Protein AF-A0A2V0NWP9-F1 (afdb_monomer)

Organism: NCBI:txid307507

Secondary structure (DSSP, 8-state):
----------------------------TTHHHHHHHHHHHHHHHHHHHHHHHHHHHHHHHHHHHHHHHHHHHHHHHHHHHHHHHHHHHHHHHHHHHHHHHHHHHHHHHHHHHHHHHHHHHHHHHHHHHHHHHHHHHHHHHHHHHHHHHHHHHHHHHHHHHHHHHHHHHHHHHHHHHHHHHHHHHHHHHHHHHHHHHHHHHHHHHHHHHHHHHHHHHHHHHHHHHHHHHHHHHHHHHHHHHHHHHHHHHHHHHHHHHHHHHHHHHHHHHHHHHHHHHHHHHHHHHHHHHHHHHHHHHHHHHHHHHHHHHHHHHHHHHHHHHHHHHHHHHHHH------GGGG--GGGSGGGS-----------------------------------------------PPPPPPPHHHHHHHHHHHHHHHHHHHHHHHHHHHHHHH---HHHHHHHHHHHHHHHHHHHHHHHHHHHHHHHHHHTTT-

Radius of gyration: 124.01 Å; Cα contacts (8 Å, |Δi|>4): 19; chains: 1; bounding box: 262×63×356 Å

Foldseek 3Di:
DDDDDDDDDDDDDDDDDDDDDDDDDDDDPPCPVVVVVVVVVVVVVVVVVVVVVVVVVVVVVVVVVVVVVVVVVVVVVVVVVVVVVVVVVVVVVVVVVVVVVVVVVVVVVVVVVVVVVVVVVVVVVVVVVVVVVVVVVVVVVVVVVVVVVVVVVVVVVVVVVVVVVVVVVVVVVVVVVVVVVVVVVVVVVVVVVVVVVVVVVVVVVVVVVVVVVVVVVVVVVVVVVVVVVVVVVVVVVVVVVVVVVVVVVVVVVVVVVVVVVVVVVVVVVVVVVVVVVVVVVVVVVVVVVVVVVVVVVVVVVVVVVVVVVVVVVVVVVVVVVVVVQVVVCVVPVDDDDDPPPPPCPVVPVVPPDDDDDDYDDYDDDDDDYDDDYDYDDDYDDDDDDYDDDDDDDDDDDDDDDDDDDDPPVVVVLVVVLVVLVVVVVVVVVVLVVVLVPDPDPVVNVVSVVVVVVVVVVSVVVSVVSVVVVVVVVVVVVD

Structure (mmCIF, N/CA/C/O backbone):
data_AF-A0A2V0NWP9-F1
#
_entry.id   AF-A0A2V0NWP9-F1
#
loop_
_atom_site.group_PDB
_atom_site.id
_atom_site.type_symbol
_atom_site.label_atom_id
_atom_site.label_alt_id
_atom_site.label_comp_id
_atom_site.label_asym_id
_atom_site.label_entity_id
_atom_site.label_seq_id
_atom_site.pdbx_PDB_ins_code
_atom_site.Cartn_x
_atom_site.Cartn_y
_atom_site.Cartn_z
_atom_site.occupancy
_atom_site.B_iso_or_equiv
_atom_site.auth_seq_id
_atom_site.auth_comp_id
_atom_site.auth_asym_id
_atom_site.auth_atom_id
_atom_site.pdbx_PDB_model_num
ATOM 1 N N . MET A 1 1 ? 51.311 -11.840 -114.909 1.00 38.97 1 MET A N 1
ATOM 2 C CA . MET A 1 1 ? 50.008 -11.245 -115.254 1.00 38.97 1 MET A CA 1
ATOM 3 C C . MET A 1 1 ? 50.274 -9.748 -115.306 1.00 38.97 1 MET A C 1
ATOM 5 O O . MET A 1 1 ? 50.625 -9.208 -114.270 1.00 38.97 1 MET A O 1
ATOM 9 N N . GLU A 1 2 ? 50.328 -9.093 -116.462 1.00 38.34 2 GLU A N 1
ATOM 10 C CA . GLU A 1 2 ? 49.953 -9.522 -117.825 1.00 38.34 2 GLU A CA 1
ATOM 11 C C . GLU A 1 2 ? 51.017 -9.116 -118.873 1.00 38.34 2 GLU A C 1
ATOM 13 O O . GLU A 1 2 ? 52.010 -8.467 -118.556 1.00 38.34 2 GLU A O 1
ATOM 18 N N . ALA A 1 3 ? 50.805 -9.574 -120.104 1.00 40.69 3 ALA A N 1
ATOM 19 C CA . ALA A 1 3 ? 51.446 -9.229 -121.383 1.00 40.69 3 ALA A CA 1
ATOM 20 C C . ALA A 1 3 ? 50.303 -9.308 -122.449 1.00 40.69 3 ALA A C 1
ATOM 22 O O . ALA A 1 3 ? 49.238 -9.798 -122.051 1.00 40.69 3 ALA A O 1
ATOM 23 N N . PRO A 1 4 ? 50.434 -8.942 -123.752 1.00 60.94 4 PRO A N 1
ATOM 24 C CA . PRO A 1 4 ? 51.653 -8.874 -124.575 1.00 60.94 4 PRO A CA 1
ATOM 25 C C . PRO A 1 4 ? 51.641 -7.707 -125.619 1.00 60.94 4 PRO A C 1
ATOM 27 O O . PRO A 1 4 ? 51.336 -6.583 -125.242 1.00 60.94 4 PRO A O 1
ATOM 30 N N . GLU A 1 5 ? 51.963 -8.002 -126.896 1.00 43.03 5 GLU A N 1
ATOM 31 C CA . GLU A 1 5 ? 51.879 -7.178 -128.135 1.00 43.03 5 GLU A CA 1
ATOM 32 C C . GLU A 1 5 ? 52.950 -6.066 -128.307 1.00 43.03 5 GLU A C 1
ATOM 34 O O . GLU A 1 5 ? 53.107 -5.217 -127.439 1.00 43.03 5 GLU A O 1
ATOM 39 N N . SER A 1 6 ? 53.832 -5.982 -129.327 1.00 48.53 6 SER A N 1
ATOM 40 C CA . SER A 1 6 ? 54.052 -6.575 -130.680 1.00 48.53 6 SER A CA 1
ATOM 41 C C . SER A 1 6 ? 53.331 -5.925 -131.877 1.00 48.53 6 SER A C 1
ATOM 43 O O . SER A 1 6 ? 52.120 -6.066 -131.955 1.00 48.53 6 SER A O 1
ATOM 45 N N . PHE A 1 7 ? 54.061 -5.351 -132.858 1.00 45.75 7 PHE A N 1
ATOM 46 C CA . PHE A 1 7 ? 53.623 -5.152 -134.266 1.00 45.75 7 PHE A CA 1
ATOM 47 C C . PHE A 1 7 ? 54.818 -4.799 -135.216 1.00 45.75 7 PHE A C 1
ATOM 49 O O . PHE A 1 7 ? 55.667 -4.006 -134.823 1.00 45.75 7 PHE A O 1
ATOM 56 N N . TYR A 1 8 ? 54.854 -5.425 -136.411 1.00 41.94 8 TYR A N 1
ATOM 57 C CA . TYR A 1 8 ? 55.574 -5.227 -137.713 1.00 41.94 8 TYR A CA 1
ATOM 58 C C . TYR A 1 8 ? 56.629 -4.092 -137.903 1.00 41.94 8 TYR A C 1
ATOM 60 O O . TYR A 1 8 ? 56.491 -3.015 -137.340 1.00 41.94 8 TYR A O 1
ATOM 68 N N . GLU A 1 9 ? 57.728 -4.194 -138.680 1.00 44.12 9 GLU A N 1
ATOM 69 C CA . GLU A 1 9 ? 58.120 -4.940 -139.917 1.00 44.12 9 GLU A CA 1
ATOM 70 C C . GLU A 1 9 ? 57.771 -4.248 -141.271 1.00 44.12 9 GLU A C 1
ATOM 72 O O . GLU A 1 9 ? 56.613 -3.922 -141.510 1.00 44.12 9 GLU A O 1
ATOM 77 N N . ASN A 1 10 ? 58.804 -3.987 -142.109 1.00 41.75 10 ASN A N 1
ATOM 78 C CA . ASN A 1 10 ? 58.867 -3.547 -143.538 1.00 41.75 10 ASN A CA 1
ATOM 79 C C . ASN A 1 10 ? 60.279 -2.932 -143.809 1.00 41.75 10 ASN A C 1
ATOM 81 O O . ASN A 1 10 ? 60.841 -2.341 -142.890 1.00 41.75 10 ASN A O 1
ATOM 85 N N . GLY A 1 11 ? 60.927 -2.947 -144.989 1.00 38.62 11 GLY A N 1
ATOM 86 C CA . GLY A 1 11 ? 60.672 -3.635 -146.269 1.00 38.62 11 GLY A CA 1
ATOM 87 C C . GLY A 1 11 ? 61.358 -2.946 -147.485 1.00 38.62 11 GLY A C 1
ATOM 88 O O . GLY A 1 11 ? 61.015 -1.808 -147.776 1.00 38.62 11 GLY A O 1
ATOM 89 N N . GLU A 1 12 ? 62.252 -3.657 -148.206 1.00 38.31 12 GLU A N 1
ATOM 90 C CA . GLU A 1 12 ? 62.641 -3.461 -149.643 1.00 38.31 12 GLU A CA 1
ATOM 91 C C . GLU A 1 12 ? 63.338 -2.124 -150.092 1.00 38.31 12 GLU A C 1
ATOM 93 O O . GLU A 1 12 ? 63.423 -1.181 -149.315 1.00 38.31 12 GLU A O 1
ATOM 98 N N . VAL A 1 13 ? 63.962 -1.931 -151.284 1.00 40.47 13 VAL A N 1
ATOM 99 C CA . VAL A 1 13 ? 64.312 -2.784 -152.463 1.00 40.47 13 VAL A CA 1
ATOM 100 C C . VAL A 1 13 ? 65.631 -2.307 -153.154 1.00 40.47 13 VAL A C 1
ATOM 102 O O . VAL A 1 13 ? 66.172 -1.258 -152.805 1.00 40.47 13 VAL A O 1
ATOM 105 N N . CYS A 1 14 ? 66.172 -3.050 -154.137 1.00 40.34 14 CYS A N 1
ATOM 106 C CA . CYS A 1 14 ? 67.437 -2.762 -154.861 1.00 40.34 14 CYS A CA 1
ATOM 107 C C . CYS A 1 14 ? 67.266 -2.128 -156.266 1.00 40.34 14 CYS A C 1
ATOM 109 O O . CYS A 1 14 ? 66.268 -2.408 -156.912 1.00 40.34 14 CYS A O 1
ATOM 111 N N . HIS A 1 15 ? 68.285 -1.411 -156.792 1.00 37.97 15 HIS A N 1
ATOM 112 C CA . HIS A 1 15 ? 68.534 -1.143 -158.239 1.00 37.97 15 HIS A CA 1
ATOM 113 C C . HIS A 1 15 ? 69.936 -0.507 -158.491 1.00 37.97 15 HIS A C 1
ATOM 115 O O . HIS A 1 15 ? 70.592 -0.070 -157.550 1.00 37.97 15 HIS A O 1
ATOM 121 N N . SER A 1 16 ? 70.386 -0.321 -159.746 1.00 37.34 16 SER A N 1
ATOM 122 C CA . SER A 1 16 ? 71.161 -1.301 -160.544 1.00 37.34 16 SER A CA 1
ATOM 123 C C . SER A 1 16 ? 71.645 -0.733 -161.909 1.00 37.34 16 SER A C 1
ATOM 125 O O . SER A 1 16 ? 70.806 -0.288 -162.684 1.00 37.34 16 SER A O 1
ATOM 127 N N . LEU A 1 17 ? 72.937 -0.917 -162.247 1.00 37.69 17 LEU A N 1
ATOM 128 C CA . LEU A 1 17 ? 73.550 -0.949 -163.608 1.00 37.69 17 LEU A CA 1
ATOM 129 C C . LEU A 1 17 ? 73.686 0.337 -164.481 1.00 37.69 17 LEU A C 1
ATOM 131 O O . LEU A 1 17 ? 72.941 1.299 -164.350 1.00 37.69 17 LEU A O 1
ATOM 135 N N . GLY A 1 18 ? 74.647 0.271 -165.428 1.00 36.72 18 GLY A N 1
ATOM 136 C CA . GLY A 1 18 ? 74.889 1.198 -166.560 1.00 36.72 18 GLY A CA 1
ATOM 137 C C . GLY A 1 18 ? 76.020 2.231 -166.348 1.00 36.72 18 GLY A C 1
ATOM 138 O O . GLY A 1 18 ? 76.067 2.862 -165.299 1.00 36.72 18 GLY A O 1
ATOM 139 N N . GLY A 1 19 ? 76.964 2.485 -167.272 1.00 36.41 19 GLY A N 1
ATOM 140 C CA . GLY A 1 19 ? 77.281 1.877 -168.585 1.00 36.41 19 GLY A CA 1
ATOM 141 C C . GLY A 1 19 ? 77.786 2.923 -169.611 1.00 36.41 19 GLY A C 1
ATOM 142 O O . GLY A 1 19 ? 77.447 4.087 -169.442 1.00 36.41 19 GLY A O 1
ATOM 143 N N . ILE A 1 20 ? 78.497 2.492 -170.679 1.00 38.53 20 ILE A N 1
ATOM 144 C CA . ILE A 1 20 ? 78.746 3.235 -171.959 1.00 38.53 20 ILE A CA 1
ATOM 145 C C . ILE A 1 20 ? 79.726 4.447 -171.856 1.00 38.53 20 ILE A C 1
ATOM 147 O O . ILE A 1 20 ? 79.628 5.240 -170.929 1.00 38.53 20 ILE A O 1
ATOM 151 N N . GLU A 1 21 ? 80.703 4.717 -172.745 1.00 37.88 21 GLU A N 1
ATOM 152 C CA . GLU A 1 21 ? 81.416 3.946 -173.797 1.00 37.88 21 GLU A CA 1
ATOM 153 C C . GLU A 1 21 ? 82.776 4.622 -174.135 1.00 37.88 21 GLU A C 1
ATOM 155 O O . GLU A 1 21 ? 83.111 5.668 -173.575 1.00 37.88 21 GLU A O 1
ATOM 160 N N . LEU A 1 22 ? 83.564 4.036 -175.050 1.00 38.47 22 LEU A N 1
ATOM 161 C CA . LEU A 1 22 ? 84.812 4.599 -175.601 1.00 38.47 22 LEU A CA 1
ATOM 162 C C . LEU A 1 22 ? 84.640 4.986 -177.081 1.00 38.47 22 LEU A C 1
ATOM 164 O O . LEU A 1 22 ? 83.923 4.310 -177.812 1.00 38.47 22 LEU A O 1
ATOM 168 N N . SER A 1 23 ? 85.374 6.001 -177.550 1.00 39.75 23 SER A N 1
ATOM 169 C CA . SER A 1 23 ? 85.497 6.319 -178.982 1.00 39.75 23 SER A CA 1
ATOM 170 C C . SER A 1 23 ? 86.913 6.784 -179.334 1.00 39.75 23 SER A C 1
ATOM 172 O O . SER A 1 23 ? 87.434 7.706 -178.703 1.00 39.75 23 SER A O 1
ATOM 174 N N . GLU A 1 24 ? 87.522 6.180 -180.353 1.00 42.34 24 GLU A N 1
ATOM 175 C CA . GLU A 1 24 ? 88.852 6.543 -180.858 1.00 42.34 24 GLU A CA 1
ATOM 176 C C . GLU A 1 24 ? 88.767 7.633 -181.939 1.00 42.34 24 GLU A C 1
ATOM 178 O O . GLU A 1 24 ? 87.892 7.592 -182.804 1.00 42.34 24 GLU A O 1
ATOM 183 N N . GLY A 1 25 ? 89.694 8.599 -181.940 1.00 41.03 25 GLY A N 1
ATOM 184 C CA . GLY A 1 25 ? 89.753 9.607 -183.003 1.00 41.03 25 GLY A CA 1
ATOM 185 C C . GLY A 1 25 ? 90.860 10.657 -182.858 1.00 41.03 25 GLY A C 1
ATOM 186 O O . GLY A 1 25 ? 90.996 11.285 -181.816 1.00 41.03 25 GLY A O 1
ATOM 187 N N . ALA A 1 26 ? 91.597 10.875 -183.953 1.00 38.66 26 ALA A N 1
ATOM 188 C CA . ALA A 1 26 ? 92.504 12.002 -184.220 1.00 38.66 26 ALA A CA 1
ATOM 189 C C . ALA A 1 26 ? 93.624 12.299 -183.188 1.00 38.66 26 ALA A C 1
ATOM 191 O O . ALA A 1 26 ? 93.482 13.099 -182.260 1.00 38.66 26 ALA A O 1
ATOM 192 N N . LEU A 1 27 ? 94.819 11.761 -183.458 1.00 46.12 27 LEU A N 1
ATOM 193 C CA . LEU A 1 27 ? 96.073 12.205 -182.839 1.00 46.12 27 LEU A CA 1
ATOM 194 C C . LEU A 1 27 ? 96.349 13.689 -183.147 1.00 46.12 27 LEU A C 1
ATOM 196 O O . LEU A 1 27 ? 96.455 14.084 -184.306 1.00 46.12 27 LEU A O 1
ATOM 200 N N . SER A 1 28 ? 96.532 14.497 -182.100 1.00 41.75 28 SER A N 1
ATOM 201 C CA . SER A 1 28 ? 96.916 15.911 -182.187 1.00 41.75 28 SER A CA 1
ATOM 202 C C . SER A 1 28 ? 97.970 16.235 -181.129 1.00 41.75 28 SER A C 1
ATOM 204 O O . SER A 1 28 ? 97.752 16.034 -179.931 1.00 41.75 28 SER A O 1
ATOM 206 N N . LEU A 1 29 ? 99.113 16.784 -181.554 1.00 51.12 29 LEU A N 1
ATOM 207 C CA . LEU A 1 29 ? 100.261 17.122 -180.695 1.00 51.12 29 LEU A CA 1
ATOM 208 C C . LEU A 1 29 ? 100.054 18.398 -179.844 1.00 51.12 29 LEU A C 1
ATOM 210 O O . LEU A 1 29 ? 101.000 19.109 -179.524 1.00 51.12 29 LEU A O 1
ATOM 214 N N . ARG A 1 30 ? 98.806 18.673 -179.441 1.00 50.19 30 ARG A N 1
ATOM 215 C CA . ARG A 1 30 ? 98.432 19.656 -178.405 1.00 50.19 30 ARG A CA 1
ATOM 216 C C . ARG A 1 30 ? 97.808 19.022 -177.151 1.00 50.19 30 ARG A C 1
ATOM 218 O O . ARG A 1 30 ? 97.561 19.721 -176.176 1.00 50.19 30 ARG A O 1
ATOM 225 N N . ASN A 1 31 ? 97.567 17.708 -177.138 1.00 52.22 31 ASN A N 1
ATOM 226 C CA . ASN A 1 31 ? 96.728 17.080 -176.105 1.00 52.22 31 ASN A CA 1
ATOM 227 C C . ASN A 1 31 ? 97.444 16.763 -174.771 1.00 52.22 31 ASN A C 1
ATOM 229 O O . ASN A 1 31 ? 96.771 16.464 -173.786 1.00 52.22 31 ASN A O 1
ATOM 233 N N . VAL A 1 32 ? 98.780 16.836 -174.697 1.00 58.28 32 VAL A N 1
ATOM 234 C CA . VAL A 1 32 ? 99.547 16.428 -173.495 1.00 58.28 32 VAL A CA 1
ATOM 235 C C . VAL A 1 32 ? 99.263 17.330 -172.286 1.00 58.28 32 VAL A C 1
ATOM 237 O O . VAL A 1 32 ? 99.046 16.832 -171.181 1.00 58.28 32 VAL A O 1
ATOM 240 N N . GLU A 1 33 ? 99.189 18.648 -172.489 1.00 57.62 33 GLU A N 1
ATOM 241 C CA . GLU A 1 33 ? 98.890 19.605 -171.414 1.00 57.62 33 GLU A CA 1
ATOM 242 C C . GLU A 1 33 ? 97.478 19.391 -170.846 1.00 57.62 33 GLU A C 1
ATOM 244 O O . GLU A 1 33 ? 97.288 19.404 -169.630 1.00 57.62 33 GLU A O 1
ATOM 249 N N . ALA A 1 34 ? 96.496 19.097 -171.705 1.00 61.41 34 ALA A N 1
ATOM 250 C CA . ALA A 1 34 ? 95.118 18.828 -171.294 1.00 61.41 34 ALA A CA 1
ATOM 251 C C . ALA A 1 34 ? 94.992 17.559 -170.426 1.00 61.41 34 ALA A C 1
ATOM 253 O O . ALA A 1 34 ? 94.217 17.544 -169.464 1.00 61.41 34 ALA A O 1
ATOM 254 N N . VAL A 1 35 ? 95.774 16.511 -170.713 1.00 63.25 35 VAL A N 1
ATOM 255 C CA . VAL A 1 35 ? 95.807 15.279 -169.901 1.00 63.25 35 VAL A CA 1
ATOM 256 C C . VAL A 1 35 ? 96.433 15.537 -168.525 1.00 63.25 35 VAL A C 1
ATOM 258 O O . VAL A 1 35 ? 95.887 15.100 -167.513 1.00 63.25 35 VAL A O 1
ATOM 261 N N . LEU A 1 36 ? 97.519 16.314 -168.446 1.00 66.88 36 LEU A N 1
ATOM 262 C CA . LEU A 1 36 ? 98.122 16.691 -167.159 1.00 66.88 36 LEU A CA 1
ATOM 263 C C . LEU A 1 36 ? 97.185 17.566 -166.311 1.00 66.88 36 LEU A C 1
ATOM 265 O O . LEU A 1 36 ? 97.014 17.317 -165.116 1.00 66.88 36 LEU A O 1
ATOM 269 N N . LEU A 1 37 ? 96.522 18.549 -166.925 1.00 71.00 37 LEU A N 1
ATOM 270 C CA . LEU A 1 37 ? 95.616 19.468 -166.229 1.00 71.00 37 LEU A CA 1
ATOM 271 C C . LEU A 1 37 ? 94.348 18.743 -165.735 1.00 71.00 37 LEU A C 1
ATOM 273 O O . LEU A 1 37 ? 93.885 18.981 -164.616 1.00 71.00 37 LEU A O 1
ATOM 277 N N . THR A 1 38 ? 93.816 17.791 -166.510 1.00 72.00 38 THR A N 1
ATOM 278 C CA . THR A 1 38 ? 92.693 16.944 -166.067 1.00 72.00 38 THR A CA 1
ATOM 279 C C . THR A 1 38 ? 93.098 15.953 -164.973 1.00 72.00 38 THR A C 1
ATOM 281 O O . THR A 1 38 ? 92.354 15.816 -164.000 1.00 72.00 38 THR A O 1
ATOM 284 N N . ALA A 1 39 ? 94.287 15.342 -165.039 1.00 69.12 39 ALA A N 1
ATOM 285 C CA . ALA A 1 39 ? 94.815 14.499 -163.962 1.00 69.12 39 ALA A CA 1
ATOM 286 C C . ALA A 1 39 ? 95.000 15.284 -162.646 1.00 69.12 39 ALA A C 1
ATOM 288 O O . ALA A 1 39 ? 94.568 14.835 -161.580 1.00 69.12 39 ALA A O 1
ATOM 289 N N . GLN A 1 40 ? 95.550 16.502 -162.713 1.00 73.56 40 GLN A N 1
ATOM 290 C CA . GLN A 1 40 ? 95.710 17.377 -161.546 1.00 73.56 40 GLN A CA 1
ATOM 291 C C . GLN A 1 40 ? 94.350 17.784 -160.946 1.00 73.56 40 GLN A C 1
ATOM 293 O O . GLN A 1 40 ? 94.172 17.757 -159.724 1.00 73.56 40 GLN A O 1
ATOM 298 N N . GLN A 1 41 ? 93.346 18.076 -161.785 1.00 74.50 41 GLN A N 1
ATOM 299 C CA . GLN A 1 41 ? 91.975 18.301 -161.316 1.00 74.50 41 GLN A CA 1
ATOM 300 C C . GLN A 1 41 ? 91.351 17.054 -160.672 1.00 74.50 41 GLN A C 1
ATOM 302 O O . GLN A 1 41 ? 90.656 17.188 -159.663 1.00 74.50 41 GLN A O 1
ATOM 307 N N . GLN A 1 42 ? 91.579 15.850 -161.207 1.00 76.38 42 GLN A N 1
ATOM 308 C CA . GLN A 1 42 ? 91.085 14.613 -160.591 1.00 76.38 42 GLN A CA 1
ATOM 309 C C . GLN A 1 42 ? 91.726 14.370 -159.218 1.00 76.38 42 GLN A C 1
ATOM 311 O O . GLN A 1 42 ? 91.005 14.068 -158.266 1.00 76.38 42 GLN A O 1
ATOM 316 N N . HIS A 1 43 ? 93.034 14.600 -159.068 1.00 74.75 43 HIS A N 1
ATOM 317 C CA . HIS A 1 43 ? 93.714 14.489 -157.775 1.00 74.75 43 HIS A CA 1
ATOM 318 C C . HIS A 1 43 ? 93.114 15.445 -156.725 1.00 74.75 43 HIS A C 1
ATOM 320 O O . HIS A 1 43 ? 92.770 15.026 -155.617 1.00 74.75 43 HIS A O 1
ATOM 326 N N . LEU A 1 44 ? 92.859 16.708 -157.094 1.00 77.75 44 LEU A N 1
ATOM 327 C CA . LEU A 1 44 ? 92.182 17.677 -156.220 1.00 77.75 44 LEU A CA 1
ATOM 328 C C . LEU A 1 44 ? 90.732 17.276 -155.883 1.00 77.75 44 LEU A C 1
ATOM 330 O O . LEU A 1 44 ? 90.282 17.500 -154.757 1.00 77.75 44 LEU A O 1
ATOM 334 N N . ARG A 1 45 ? 89.994 16.649 -156.813 1.00 76.50 45 ARG A N 1
ATOM 335 C CA . ARG A 1 45 ? 88.652 16.092 -156.540 1.00 76.50 45 ARG A CA 1
ATOM 336 C C . ARG A 1 45 ? 88.715 14.916 -155.555 1.00 76.50 45 ARG A C 1
ATOM 338 O O . ARG A 1 45 ? 87.866 14.839 -154.668 1.00 76.50 45 ARG A O 1
ATOM 345 N N . HIS A 1 46 ? 89.723 14.047 -155.656 1.00 75.25 46 HIS A N 1
ATOM 346 C CA . HIS A 1 46 ? 89.939 12.948 -154.707 1.00 75.25 46 HIS A CA 1
ATOM 347 C C . HIS A 1 46 ? 90.318 13.446 -153.307 1.00 75.25 46 HIS A C 1
ATOM 349 O O . HIS A 1 46 ? 89.721 12.990 -152.333 1.00 75.25 46 HIS A O 1
ATOM 355 N N . LEU A 1 47 ? 91.212 14.433 -153.187 1.00 78.81 47 LEU A N 1
ATOM 356 C CA . LEU A 1 47 ? 91.543 15.045 -151.892 1.00 78.81 47 LEU A CA 1
ATOM 357 C C . LEU A 1 47 ? 90.316 15.688 -151.225 1.00 78.81 47 LEU A C 1
ATOM 359 O O . LEU A 1 47 ? 90.081 15.463 -150.039 1.00 78.81 47 LEU A O 1
ATOM 363 N N . ARG A 1 48 ? 89.475 16.409 -151.983 1.00 78.94 48 ARG A N 1
ATOM 364 C CA . ARG A 1 48 ? 88.208 16.963 -151.463 1.00 78.94 48 ARG A CA 1
ATOM 365 C C . ARG A 1 48 ? 87.226 15.868 -151.028 1.00 78.94 48 ARG A C 1
ATOM 367 O O . ARG A 1 48 ? 86.590 16.015 -149.988 1.00 78.94 48 ARG A O 1
ATOM 374 N N . ARG A 1 49 ? 87.122 14.755 -151.769 1.00 78.81 49 ARG A N 1
ATOM 375 C CA . ARG A 1 49 ? 86.319 13.588 -151.350 1.00 78.81 49 ARG A CA 1
ATOM 376 C C . ARG A 1 49 ? 86.839 12.979 -150.047 1.00 78.81 49 ARG A C 1
ATOM 378 O O . ARG A 1 49 ? 86.035 12.750 -149.154 1.00 78.81 49 ARG A O 1
ATOM 385 N N . LEU A 1 50 ? 88.150 12.777 -149.901 1.00 79.94 50 LEU A N 1
ATOM 386 C CA . LEU A 1 50 ? 88.745 12.237 -148.672 1.00 79.94 50 LEU A CA 1
ATOM 387 C C . LEU A 1 50 ? 88.562 13.177 -147.470 1.00 79.94 50 LEU A C 1
ATOM 389 O O . LEU A 1 50 ? 88.234 12.713 -146.381 1.00 79.94 50 LEU A O 1
ATOM 393 N N . GLN A 1 51 ? 88.690 14.494 -147.661 1.00 79.88 51 GLN A N 1
ATOM 394 C CA . GLN A 1 51 ? 88.404 15.480 -146.611 1.00 79.88 51 GLN A CA 1
ATOM 395 C C . GLN A 1 51 ? 86.920 15.499 -146.212 1.00 79.88 51 GLN A C 1
ATOM 397 O O . GLN A 1 51 ? 86.616 15.598 -145.025 1.00 79.88 51 GLN A O 1
ATOM 402 N N . ASN A 1 52 ? 85.994 15.355 -147.166 1.00 78.19 52 ASN A N 1
ATOM 403 C CA . ASN A 1 52 ? 84.562 15.266 -146.866 1.00 78.19 52 ASN A CA 1
ATOM 404 C C . ASN A 1 52 ? 84.200 13.947 -146.165 1.00 78.19 52 ASN A C 1
ATOM 406 O O . ASN A 1 52 ? 83.517 13.992 -145.147 1.00 78.19 52 ASN A O 1
ATOM 410 N N . MET A 1 53 ? 84.718 12.805 -146.634 1.00 79.62 53 MET A N 1
ATOM 411 C CA . MET A 1 53 ? 84.582 11.498 -145.970 1.00 79.62 53 MET A CA 1
ATOM 412 C C . MET A 1 53 ? 85.089 11.555 -144.525 1.00 79.62 53 MET A C 1
ATOM 414 O O . MET A 1 53 ? 84.411 11.098 -143.610 1.00 79.62 53 MET A O 1
ATOM 418 N N . ARG A 1 54 ? 86.258 12.170 -144.304 1.00 80.44 54 ARG A N 1
ATOM 419 C CA . ARG A 1 54 ? 86.834 12.351 -142.969 1.00 80.44 54 ARG A CA 1
ATOM 420 C C . ARG A 1 54 ? 85.947 13.222 -142.074 1.00 80.44 54 ARG A C 1
ATOM 422 O O . ARG A 1 54 ? 85.660 12.813 -140.958 1.00 80.44 54 ARG A O 1
ATOM 429 N N . ARG A 1 55 ? 85.452 14.362 -142.571 1.00 80.75 55 ARG A N 1
ATOM 430 C CA . ARG A 1 55 ? 84.518 15.227 -141.825 1.00 80.75 55 ARG A CA 1
ATOM 431 C C . ARG A 1 55 ? 83.191 14.536 -141.513 1.00 80.75 55 ARG A C 1
ATOM 433 O O . ARG A 1 55 ? 82.641 14.748 -140.440 1.00 80.75 55 ARG A O 1
ATOM 440 N N . GLN A 1 56 ? 82.678 13.709 -142.425 1.00 80.38 56 GLN A N 1
ATOM 441 C CA . GLN A 1 56 ? 81.480 12.900 -142.189 1.00 80.38 56 GLN A CA 1
ATOM 442 C C . GLN A 1 56 ? 81.735 11.834 -141.118 1.00 80.38 56 GLN A C 1
ATOM 444 O O . GLN A 1 56 ? 80.924 11.706 -140.206 1.00 80.38 56 GLN A O 1
ATOM 449 N N . ALA A 1 57 ? 82.880 11.145 -141.157 1.00 80.62 57 ALA A N 1
ATOM 450 C CA . ALA A 1 57 ? 83.281 10.209 -140.109 1.00 80.62 57 ALA A CA 1
ATOM 451 C C . ALA A 1 57 ? 83.414 10.909 -138.742 1.00 80.62 57 ALA A C 1
ATOM 453 O O . ALA A 1 57 ? 82.790 10.479 -137.774 1.00 80.62 57 ALA A O 1
ATOM 454 N N . GLU A 1 58 ? 84.141 12.030 -138.677 1.00 84.00 58 GLU A N 1
ATOM 455 C CA . GLU A 1 58 ? 84.310 12.852 -137.468 1.00 84.00 58 GLU A CA 1
ATOM 456 C C . GLU A 1 58 ? 82.952 13.333 -136.910 1.00 84.00 58 GLU A C 1
ATOM 458 O O . GLU A 1 58 ? 82.720 13.231 -135.706 1.00 84.00 58 GLU A O 1
ATOM 463 N N . LEU A 1 59 ? 82.008 13.744 -137.771 1.00 85.19 59 LEU A N 1
ATOM 464 C CA . LEU A 1 59 ? 80.628 14.067 -137.378 1.00 85.19 59 LEU A CA 1
ATOM 465 C C . LEU A 1 59 ? 79.855 12.853 -136.841 1.00 85.19 59 LEU A C 1
ATOM 467 O O . LEU A 1 59 ? 79.185 12.976 -135.819 1.00 85.19 59 LEU A O 1
ATOM 471 N N . THR A 1 60 ? 79.941 11.683 -1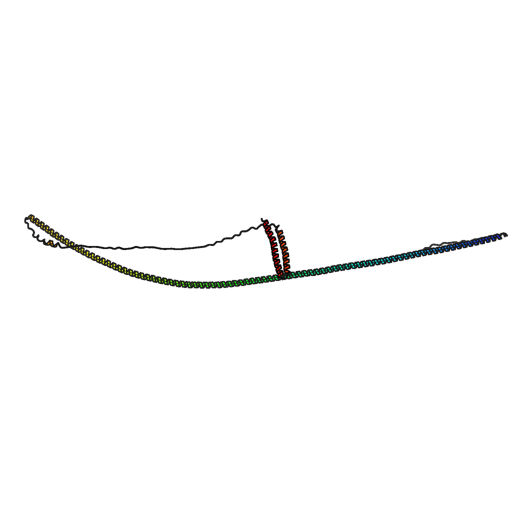37.482 1.00 83.56 60 THR A N 1
ATOM 472 C CA . THR A 1 60 ? 79.248 10.474 -136.992 1.00 83.56 60 THR A CA 1
ATOM 473 C C . THR A 1 60 ? 79.810 9.975 -135.663 1.00 83.56 60 THR A C 1
ATOM 475 O O . THR A 1 60 ? 79.038 9.560 -134.802 1.00 83.56 60 THR A O 1
ATOM 478 N N . VAL A 1 61 ? 81.127 10.082 -135.451 1.00 84.62 61 VAL A N 1
ATOM 479 C CA . VAL A 1 61 ? 81.775 9.746 -134.175 1.00 84.62 61 VAL A CA 1
ATOM 480 C C . VAL A 1 61 ? 81.333 10.721 -133.085 1.00 84.62 61 VAL A C 1
ATOM 482 O O . VAL A 1 61 ? 80.900 10.268 -132.030 1.00 84.62 61 VAL A O 1
ATOM 485 N N . ALA A 1 62 ? 81.349 12.032 -133.350 1.00 84.75 62 ALA A N 1
ATOM 486 C CA . ALA A 1 62 ? 80.890 13.044 -132.395 1.00 84.75 62 ALA A CA 1
ATOM 487 C C . ALA A 1 62 ? 79.390 12.919 -132.065 1.00 84.75 62 ALA A C 1
ATOM 489 O O . ALA A 1 62 ? 78.985 13.090 -130.917 1.00 84.75 62 ALA A O 1
ATOM 490 N N . MET A 1 63 ? 78.553 12.573 -133.050 1.00 85.38 63 MET A N 1
ATOM 491 C CA . MET A 1 63 ? 77.131 12.299 -132.827 1.00 85.38 63 MET A CA 1
ATOM 492 C C . MET A 1 63 ? 76.930 11.042 -131.970 1.00 85.38 63 MET A C 1
ATOM 494 O O . MET A 1 63 ? 76.073 11.033 -131.087 1.00 85.38 63 MET A O 1
ATOM 498 N N . HIS A 1 64 ? 77.720 9.988 -132.200 1.00 85.06 64 HIS A N 1
ATOM 499 C CA . HIS A 1 64 ? 77.621 8.753 -131.427 1.00 85.06 64 HIS A CA 1
ATOM 500 C C . HIS A 1 64 ? 78.153 8.920 -129.995 1.00 85.06 64 HIS A C 1
ATOM 502 O O . HIS A 1 64 ? 77.506 8.443 -129.064 1.00 85.06 64 HIS A O 1
ATOM 508 N N . SER A 1 65 ? 79.254 9.653 -129.782 1.00 85.69 65 SER A N 1
ATOM 509 C CA . SER A 1 65 ? 79.753 9.954 -128.433 1.00 85.69 65 SER A CA 1
ATOM 510 C C . SER A 1 65 ? 78.779 10.843 -127.658 1.00 85.69 65 SER A C 1
ATOM 512 O O . SER A 1 65 ? 78.441 10.513 -126.528 1.00 85.69 65 SER A O 1
ATOM 514 N N . ALA A 1 66 ? 78.222 11.892 -128.277 1.00 84.88 66 ALA A N 1
ATOM 515 C CA . ALA A 1 66 ? 77.195 12.727 -127.648 1.00 84.88 66 ALA A CA 1
ATOM 516 C C . ALA A 1 66 ? 75.911 11.939 -127.314 1.00 84.88 66 ALA A C 1
ATOM 518 O O . ALA A 1 66 ? 75.257 12.202 -126.303 1.00 84.88 66 ALA A O 1
ATOM 519 N N . TRP A 1 67 ? 75.551 10.939 -128.128 1.00 89.44 67 TRP A N 1
ATOM 520 C CA . TRP A 1 67 ? 74.443 10.029 -127.830 1.00 89.44 67 TRP A CA 1
ATOM 521 C C . TRP A 1 67 ? 74.762 9.092 -126.653 1.00 89.44 67 TRP A C 1
ATOM 523 O O . TRP A 1 67 ? 73.926 8.943 -125.763 1.00 89.44 67 TRP A O 1
ATOM 533 N N . GLN A 1 68 ? 75.970 8.519 -126.592 1.00 87.00 68 GLN A N 1
ATOM 534 C CA . GLN A 1 68 ? 76.421 7.705 -125.453 1.00 87.00 68 GLN A CA 1
ATOM 535 C C . GLN A 1 68 ? 76.488 8.526 -124.155 1.00 87.00 68 GLN A C 1
ATOM 537 O O . GLN A 1 68 ? 75.974 8.094 -123.126 1.00 87.00 68 GLN A O 1
ATOM 542 N N . GLU A 1 69 ? 77.042 9.740 -124.200 1.00 85.88 69 GLU A N 1
ATOM 543 C CA . GLU A 1 69 ? 77.065 10.674 -123.067 1.00 85.88 69 GLU A CA 1
ATOM 544 C C . GLU A 1 69 ? 75.648 11.027 -122.596 1.00 85.88 69 GLU A C 1
ATOM 546 O O . GLU A 1 69 ? 75.396 11.060 -121.390 1.00 85.88 69 GLU A O 1
ATOM 551 N N . LYS A 1 70 ? 74.696 11.219 -123.523 1.00 87.75 70 LYS A N 1
ATOM 552 C CA . LYS A 1 70 ? 73.280 11.427 -123.190 1.00 87.75 70 LYS A CA 1
ATOM 553 C C . LYS A 1 70 ? 72.660 10.207 -122.505 1.00 87.75 70 LYS A C 1
ATOM 555 O O . LYS A 1 70 ? 71.960 10.399 -121.513 1.00 87.75 70 LYS A O 1
ATOM 560 N N . GLN A 1 71 ? 72.926 8.984 -122.974 1.00 85.94 71 GLN A N 1
ATOM 561 C CA . GLN A 1 71 ? 72.451 7.764 -122.303 1.00 85.94 71 GLN A CA 1
ATOM 562 C C . GLN A 1 71 ? 73.023 7.656 -120.886 1.00 85.94 71 GLN A C 1
ATOM 564 O O . GLN A 1 71 ? 72.259 7.563 -119.931 1.00 85.94 71 GLN A O 1
ATOM 569 N N . ILE A 1 72 ? 74.341 7.807 -120.722 1.00 87.56 72 ILE A N 1
ATOM 570 C CA . ILE A 1 72 ? 75.010 7.779 -119.410 1.00 87.56 72 ILE A CA 1
ATOM 571 C C . ILE A 1 72 ? 74.464 8.882 -118.481 1.00 87.56 72 ILE A C 1
ATOM 573 O O . ILE A 1 72 ? 74.315 8.675 -117.275 1.00 87.56 72 ILE A O 1
ATOM 577 N N . ALA A 1 73 ? 74.131 10.063 -119.012 1.00 87.38 73 ALA A N 1
ATOM 578 C CA . ALA A 1 73 ? 73.510 11.142 -118.244 1.00 87.38 73 ALA A CA 1
ATOM 579 C C . ALA A 1 73 ? 72.050 10.840 -117.851 1.00 87.38 73 ALA A C 1
ATOM 581 O O . ALA A 1 73 ? 71.636 11.186 -116.742 1.00 87.38 73 ALA A O 1
ATOM 582 N N . GLU A 1 74 ? 71.266 10.191 -118.715 1.00 87.88 74 GLU A N 1
ATOM 583 C CA . GLU A 1 74 ? 69.910 9.737 -118.388 1.00 87.88 74 GLU A CA 1
ATOM 584 C C . GLU A 1 74 ? 69.912 8.586 -117.376 1.00 87.88 74 GLU A C 1
ATOM 586 O O . GLU A 1 74 ? 69.145 8.634 -116.418 1.00 87.88 74 GLU A O 1
ATOM 591 N N . GLU A 1 75 ? 70.800 7.602 -117.517 1.00 87.31 75 GLU A N 1
ATOM 592 C CA . GLU A 1 75 ? 71.000 6.522 -116.544 1.00 87.31 75 GLU A CA 1
ATOM 593 C C . GLU A 1 75 ? 71.377 7.074 -115.166 1.00 87.31 75 GLU A C 1
ATOM 595 O O . GLU A 1 75 ? 70.765 6.703 -114.165 1.00 87.31 75 GLU A O 1
ATOM 600 N N . ARG A 1 76 ? 72.308 8.038 -115.104 1.00 88.81 76 ARG A N 1
ATOM 601 C CA . ARG A 1 76 ? 72.664 8.728 -113.851 1.00 88.81 76 ARG A CA 1
ATOM 602 C C . ARG A 1 76 ? 71.470 9.450 -113.225 1.00 88.81 76 ARG A C 1
ATOM 604 O O . ARG A 1 76 ? 71.300 9.362 -112.013 1.00 88.81 76 ARG A O 1
ATOM 611 N N . ARG A 1 77 ? 70.616 10.109 -114.018 1.00 88.00 77 ARG A N 1
ATOM 612 C CA . ARG A 1 77 ? 69.382 10.755 -113.520 1.00 88.00 77 ARG A CA 1
ATOM 613 C C . ARG A 1 77 ? 68.355 9.739 -113.013 1.00 88.00 77 ARG A C 1
ATOM 615 O O . ARG A 1 77 ? 67.753 9.965 -111.967 1.00 88.00 77 ARG A O 1
ATOM 622 N N . ARG A 1 78 ? 68.178 8.608 -113.708 1.00 86.94 78 ARG A N 1
ATOM 623 C CA . ARG A 1 78 ? 67.298 7.508 -113.269 1.00 86.94 78 ARG A CA 1
ATOM 624 C C . ARG A 1 78 ? 67.802 6.909 -111.952 1.00 86.94 78 ARG A C 1
ATOM 626 O O . ARG A 1 78 ? 67.036 6.833 -110.998 1.00 86.94 78 ARG A O 1
ATOM 633 N N . ALA A 1 79 ? 69.099 6.613 -111.853 1.00 87.88 79 ALA A N 1
ATOM 634 C CA . ALA A 1 79 ? 69.731 6.121 -110.629 1.00 87.88 79 ALA A CA 1
ATOM 635 C C . ALA A 1 79 ? 69.640 7.123 -109.458 1.00 87.88 79 ALA A C 1
ATOM 637 O O . ALA A 1 79 ? 69.405 6.714 -108.322 1.00 87.88 79 ALA A O 1
ATOM 638 N N . GLN A 1 80 ? 69.773 8.429 -109.723 1.00 87.50 80 GLN A N 1
ATOM 639 C CA . GLN A 1 80 ? 69.584 9.483 -108.719 1.00 87.50 80 GLN A CA 1
ATOM 640 C C . GLN A 1 80 ? 68.139 9.542 -108.206 1.00 87.50 80 GLN A C 1
ATOM 642 O O . GLN A 1 80 ? 67.939 9.532 -106.993 1.00 87.50 80 GLN A O 1
ATOM 647 N N . HIS A 1 81 ? 67.134 9.529 -109.087 1.00 85.56 81 HIS A N 1
ATOM 648 C CA . HIS A 1 81 ? 65.731 9.495 -108.659 1.00 85.56 81 HIS A CA 1
ATOM 649 C C . HIS A 1 81 ? 65.353 8.180 -107.966 1.00 85.56 81 HIS A C 1
ATOM 651 O O . HIS A 1 81 ? 64.596 8.197 -107.001 1.00 85.56 81 HIS A O 1
ATOM 657 N N . GLU A 1 82 ? 65.903 7.039 -108.385 1.00 87.69 82 GLU A N 1
ATOM 658 C CA . GLU A 1 82 ? 65.738 5.782 -107.650 1.00 87.69 82 GLU A CA 1
ATOM 659 C C . GLU A 1 82 ? 66.344 5.845 -106.244 1.00 87.69 82 GLU A C 1
ATOM 661 O O . GLU A 1 82 ? 65.734 5.344 -105.301 1.00 87.69 82 GLU A O 1
ATOM 666 N N . ALA A 1 83 ? 67.524 6.450 -106.083 1.00 87.06 83 ALA A N 1
ATOM 667 C CA . ALA A 1 83 ? 68.149 6.641 -104.777 1.00 87.06 83 ALA A CA 1
ATOM 668 C C . ALA A 1 83 ? 67.325 7.591 -103.890 1.00 87.06 83 ALA A C 1
ATOM 670 O O . ALA A 1 83 ? 67.068 7.263 -102.735 1.00 87.06 83 ALA A O 1
ATOM 671 N N . GLU A 1 84 ? 66.839 8.706 -104.441 1.00 89.56 84 GLU A N 1
ATOM 672 C CA . GLU A 1 84 ? 65.948 9.664 -103.768 1.00 89.56 84 GLU A CA 1
ATOM 673 C C . GLU A 1 84 ? 64.624 9.006 -103.333 1.00 89.56 84 GLU A C 1
ATOM 675 O O . GLU A 1 84 ? 64.158 9.204 -102.209 1.00 89.56 84 GLU A O 1
ATOM 680 N N . LEU A 1 85 ? 64.021 8.172 -104.188 1.00 88.69 85 LEU A N 1
ATOM 681 C CA . LEU A 1 85 ? 62.807 7.419 -103.860 1.00 88.69 85 LEU A CA 1
ATOM 682 C C . LEU A 1 85 ? 63.063 6.363 -102.776 1.00 88.69 85 LEU A C 1
ATOM 684 O O . LEU A 1 85 ? 62.258 6.247 -101.852 1.00 88.69 85 LEU A O 1
ATOM 688 N N . LYS A 1 86 ? 64.187 5.637 -102.840 1.00 88.56 86 LYS A N 1
ATOM 689 C CA . LYS A 1 86 ? 64.592 4.658 -101.813 1.00 88.56 86 LYS A CA 1
ATOM 690 C C . LYS A 1 86 ? 64.891 5.342 -100.471 1.00 88.56 86 LYS A C 1
ATOM 692 O O . LYS A 1 86 ? 64.474 4.832 -99.435 1.00 88.56 86 LYS A O 1
ATOM 697 N N . GLN A 1 87 ? 65.514 6.523 -100.479 1.00 88.69 87 GLN A N 1
ATOM 698 C CA . GLN A 1 87 ? 65.706 7.354 -99.284 1.00 88.69 87 GLN A CA 1
ATOM 699 C C . GLN A 1 87 ? 64.365 7.803 -98.693 1.00 88.69 87 GLN A C 1
ATOM 701 O O . GLN A 1 87 ? 64.096 7.506 -97.534 1.00 88.69 87 GLN A O 1
ATOM 706 N N . ARG A 1 88 ? 63.462 8.386 -99.492 1.00 87.94 88 ARG A N 1
ATOM 707 C CA . ARG A 1 88 ? 62.117 8.786 -99.030 1.00 87.94 88 ARG A CA 1
ATOM 708 C C . ARG A 1 88 ? 61.273 7.613 -98.522 1.00 87.94 88 ARG A C 1
ATOM 710 O O . ARG A 1 88 ? 60.448 7.794 -97.630 1.00 87.94 88 ARG A O 1
ATOM 717 N N . GLN A 1 89 ? 61.447 6.411 -99.074 1.00 88.25 89 GLN A N 1
ATOM 718 C CA . GLN A 1 89 ? 60.816 5.193 -98.553 1.00 88.25 89 GLN A CA 1
ATOM 719 C C . GLN A 1 89 ? 61.414 4.777 -97.201 1.00 88.25 89 GLN A C 1
ATOM 721 O O . GLN A 1 89 ? 60.658 4.465 -96.283 1.00 88.25 89 GLN A O 1
ATOM 726 N N . ALA A 1 90 ? 62.741 4.828 -97.046 1.00 88.56 90 ALA A N 1
ATOM 727 C CA . ALA A 1 90 ? 63.417 4.541 -95.782 1.00 88.56 90 ALA A CA 1
ATOM 728 C C . ALA A 1 90 ? 63.071 5.565 -94.684 1.00 88.56 90 ALA A C 1
ATOM 730 O O . ALA A 1 90 ? 62.788 5.170 -93.557 1.00 88.56 90 ALA A O 1
ATOM 731 N N . GLU A 1 91 ? 63.009 6.858 -95.014 1.00 89.44 91 GLU A N 1
ATOM 732 C CA . GLU A 1 91 ? 62.570 7.932 -94.113 1.00 89.44 91 GLU A CA 1
ATOM 733 C C . GLU A 1 91 ? 61.131 7.712 -93.636 1.00 89.44 91 GLU A C 1
ATOM 735 O O . GLU A 1 91 ? 60.865 7.759 -92.437 1.00 89.44 91 GLU A O 1
ATOM 740 N N . ARG A 1 92 ? 60.204 7.397 -94.553 1.00 88.75 92 ARG A N 1
ATOM 741 C CA . ARG A 1 92 ? 58.809 7.076 -94.204 1.00 88.75 92 ARG A CA 1
ATOM 742 C C . ARG A 1 92 ? 58.699 5.825 -93.332 1.00 88.75 92 ARG A C 1
ATOM 744 O O . ARG A 1 92 ? 57.886 5.815 -92.416 1.00 88.75 92 ARG A O 1
ATOM 751 N N . ALA A 1 93 ? 59.514 4.800 -93.585 1.00 86.94 93 ALA A N 1
ATOM 752 C CA . ALA A 1 93 ? 59.551 3.583 -92.771 1.00 86.94 93 ALA A CA 1
ATOM 753 C C . ALA A 1 93 ? 60.184 3.809 -91.383 1.00 86.94 93 ALA A C 1
ATOM 755 O O . ALA A 1 93 ? 59.790 3.167 -90.413 1.00 86.94 93 ALA A O 1
ATOM 756 N N . ALA A 1 94 ? 61.146 4.728 -91.262 1.00 87.31 94 ALA A N 1
ATOM 757 C CA . ALA A 1 94 ? 61.685 5.153 -89.972 1.00 87.31 94 ALA A CA 1
ATOM 758 C C . ALA A 1 94 ? 60.644 5.965 -89.183 1.00 87.31 94 ALA A C 1
ATOM 760 O O . ALA A 1 94 ? 60.398 5.676 -88.016 1.00 87.31 94 ALA A O 1
ATOM 761 N N . GLN A 1 95 ? 59.966 6.913 -89.840 1.00 89.38 95 GLN A N 1
ATOM 762 C CA . GLN A 1 95 ? 58.884 7.704 -89.246 1.00 89.38 95 GLN A CA 1
ATOM 763 C C . GLN A 1 95 ? 57.690 6.837 -88.822 1.00 89.38 95 GLN A C 1
ATOM 765 O O . GLN A 1 95 ? 57.128 7.072 -87.755 1.00 89.38 95 GLN A O 1
ATOM 770 N N . SER A 1 96 ? 57.306 5.819 -89.605 1.00 88.38 96 SER A N 1
ATOM 771 C CA . SER A 1 96 ? 56.217 4.913 -89.214 1.00 88.38 96 SER A CA 1
ATOM 772 C C . SER A 1 96 ? 56.587 4.090 -87.981 1.00 88.38 96 SER A C 1
ATOM 774 O O . SER A 1 96 ? 55.780 4.013 -87.062 1.00 88.38 96 SER A O 1
ATOM 776 N N . ARG A 1 97 ? 57.821 3.569 -87.905 1.00 89.06 97 ARG A N 1
ATOM 777 C CA . ARG A 1 97 ? 58.333 2.867 -86.714 1.00 89.06 97 ARG A CA 1
ATOM 778 C C . ARG A 1 97 ? 58.390 3.768 -85.488 1.00 89.06 97 ARG A C 1
ATOM 780 O O . ARG A 1 97 ? 57.937 3.364 -84.428 1.00 89.06 97 ARG A O 1
ATOM 787 N N . GLU A 1 98 ? 58.869 5.003 -85.624 1.00 91.00 98 GLU A N 1
ATOM 788 C CA . GLU A 1 98 ? 58.902 5.948 -84.503 1.00 91.00 98 GLU A CA 1
ATOM 789 C C . GLU A 1 98 ? 57.480 6.287 -84.010 1.00 91.00 98 GLU A C 1
ATOM 791 O O . GLU A 1 98 ? 57.237 6.400 -82.809 1.00 91.00 98 GLU A O 1
ATOM 796 N N . VAL A 1 99 ? 56.504 6.395 -84.918 1.00 90.56 99 VAL A N 1
ATOM 797 C CA . VAL A 1 99 ? 55.085 6.558 -84.563 1.00 90.56 99 VAL A CA 1
ATOM 798 C C . VAL A 1 99 ? 54.517 5.291 -83.909 1.00 90.56 99 VAL A C 1
ATOM 800 O O . VAL A 1 99 ? 53.784 5.404 -82.929 1.00 90.56 99 VAL A O 1
ATOM 803 N N . GLU A 1 100 ? 54.867 4.095 -84.383 1.00 89.38 100 GLU A N 1
ATOM 804 C CA . GLU A 1 100 ? 54.493 2.811 -83.771 1.00 89.38 100 GLU A CA 1
ATOM 805 C C . GLU A 1 100 ? 55.073 2.661 -82.353 1.00 89.38 100 GLU A C 1
ATOM 807 O O . GLU A 1 100 ? 54.330 2.334 -81.429 1.00 89.38 100 GLU A O 1
ATOM 812 N N . GLU A 1 101 ? 56.350 2.988 -82.145 1.00 90.44 101 GLU A N 1
ATOM 813 C CA . GLU A 1 101 ? 57.027 2.980 -80.840 1.00 90.44 101 GLU A CA 1
ATOM 814 C C . GLU A 1 101 ? 56.412 4.001 -79.872 1.00 90.44 101 GLU A C 1
ATOM 816 O O . GLU A 1 101 ? 56.079 3.660 -78.734 1.00 90.44 101 GLU A O 1
ATOM 821 N N . ARG A 1 102 ? 56.172 5.241 -80.327 1.00 87.75 102 ARG A N 1
ATOM 822 C CA . ARG A 1 102 ? 55.481 6.274 -79.533 1.00 87.75 102 ARG A CA 1
ATOM 823 C C . ARG A 1 102 ? 54.051 5.847 -79.175 1.00 87.75 102 ARG A C 1
ATOM 825 O O . ARG A 1 102 ? 53.621 6.061 -78.041 1.00 87.75 102 ARG A O 1
ATOM 832 N N . ASN A 1 103 ? 53.329 5.204 -80.095 1.00 89.94 103 ASN A N 1
ATOM 833 C CA . ASN A 1 103 ? 51.988 4.670 -79.846 1.00 89.94 103 ASN A CA 1
ATOM 834 C C . ASN A 1 103 ? 52.007 3.483 -78.868 1.00 89.94 103 ASN A C 1
ATOM 836 O O . ASN A 1 103 ? 51.146 3.411 -77.991 1.00 89.94 103 ASN A O 1
ATOM 840 N N . ALA A 1 104 ? 52.984 2.579 -78.969 1.00 89.56 104 ALA A N 1
ATOM 841 C CA . ALA A 1 104 ? 53.159 1.467 -78.037 1.00 89.56 104 ALA A CA 1
ATOM 842 C C . ALA A 1 104 ? 53.478 1.974 -76.620 1.00 89.56 104 ALA A C 1
ATOM 844 O O . ALA A 1 104 ? 52.813 1.580 -75.660 1.00 89.56 104 ALA A O 1
ATOM 845 N N . ALA A 1 105 ? 54.408 2.926 -76.492 1.00 89.38 105 ALA A N 1
ATOM 846 C CA . ALA A 1 105 ? 54.735 3.574 -75.224 1.00 89.38 105 ALA A CA 1
ATOM 847 C C . ALA A 1 105 ? 53.527 4.315 -74.616 1.00 89.38 105 ALA A C 1
ATOM 849 O O . ALA A 1 105 ? 53.284 4.219 -73.411 1.00 89.38 105 ALA A O 1
ATOM 850 N N . ALA A 1 106 ? 52.719 4.994 -75.438 1.00 88.44 106 ALA A N 1
ATOM 851 C CA . ALA A 1 106 ? 51.477 5.628 -74.995 1.00 88.44 106 ALA A CA 1
ATOM 852 C C . ALA A 1 106 ? 50.425 4.603 -74.525 1.00 88.44 106 ALA A C 1
ATOM 854 O O . ALA A 1 106 ? 49.761 4.826 -73.511 1.00 88.44 106 ALA A O 1
ATOM 855 N N . GLN A 1 107 ? 50.298 3.457 -75.204 1.00 90.75 107 GLN A N 1
ATOM 856 C CA . GLN A 1 107 ? 49.423 2.362 -74.769 1.00 90.75 107 GLN A CA 1
ATOM 857 C C . GLN A 1 107 ? 49.905 1.712 -73.466 1.00 90.75 107 GLN A C 1
ATOM 859 O O . GLN A 1 107 ? 49.081 1.377 -72.618 1.00 90.75 107 GLN A O 1
ATOM 864 N N . GLU A 1 108 ? 51.214 1.545 -73.267 1.00 89.31 108 GLU A N 1
ATOM 865 C CA . GLU A 1 108 ? 51.761 1.077 -71.990 1.00 89.31 108 GLU A CA 1
ATOM 866 C C . GLU A 1 108 ? 51.528 2.077 -70.858 1.00 89.31 108 GLU A C 1
ATOM 868 O O . GLU A 1 108 ? 51.084 1.680 -69.782 1.00 89.31 108 GLU A O 1
ATOM 873 N N . ALA A 1 109 ? 51.761 3.370 -71.092 1.00 88.31 109 ALA A N 1
ATOM 874 C CA . ALA A 1 109 ? 51.452 4.411 -70.118 1.00 88.31 109 ALA A CA 1
ATOM 875 C C . ALA A 1 109 ? 49.956 4.401 -69.752 1.00 88.31 109 ALA A C 1
ATOM 877 O O . ALA A 1 109 ? 49.610 4.438 -68.571 1.00 88.31 109 ALA A O 1
ATOM 878 N N . ALA A 1 110 ? 49.068 4.254 -70.741 1.00 88.94 110 ALA A N 1
ATOM 879 C CA . ALA A 1 110 ? 47.631 4.126 -70.517 1.00 88.94 110 ALA A CA 1
ATOM 880 C C . ALA A 1 110 ? 47.260 2.865 -69.712 1.00 88.94 110 ALA A C 1
ATOM 882 O O . ALA A 1 110 ? 46.424 2.957 -68.814 1.00 88.94 110 ALA A O 1
ATOM 883 N N . LYS A 1 111 ? 47.896 1.710 -69.971 1.00 91.12 111 LYS A N 1
ATOM 884 C CA . LYS A 1 111 ? 47.709 0.475 -69.179 1.00 91.12 111 LYS A CA 1
ATOM 885 C C . LYS A 1 111 ? 48.142 0.671 -67.726 1.00 91.12 111 LYS A C 1
ATOM 887 O O . LYS A 1 111 ? 47.330 0.450 -66.835 1.00 91.12 111 LYS A O 1
ATOM 892 N N . ARG A 1 112 ? 49.352 1.192 -67.488 1.00 89.94 112 ARG A N 1
ATOM 893 C CA . ARG A 1 112 ? 49.875 1.470 -66.135 1.00 89.94 112 ARG A CA 1
ATOM 894 C C . ARG A 1 112 ? 48.975 2.450 -65.372 1.00 89.94 112 ARG A C 1
ATOM 896 O O . ARG A 1 112 ? 48.699 2.252 -64.194 1.00 89.94 112 ARG A O 1
ATOM 903 N N . VAL A 1 113 ? 48.451 3.478 -66.047 1.00 89.62 113 VAL A N 1
ATOM 904 C CA . VAL A 1 113 ? 47.464 4.404 -65.466 1.00 89.62 113 VAL A CA 1
ATOM 905 C C . VAL A 1 113 ? 46.150 3.683 -65.139 1.00 89.62 113 VAL A C 1
ATOM 907 O O . VAL A 1 113 ? 45.644 3.847 -64.032 1.00 89.62 113 VAL A O 1
ATOM 910 N N . GLN A 1 114 ? 45.607 2.850 -66.035 1.00 89.75 114 GLN A N 1
ATOM 911 C CA . GLN A 1 114 ? 44.411 2.041 -65.746 1.00 89.75 114 GLN A CA 1
ATOM 912 C C . GLN A 1 114 ? 44.628 1.060 -64.585 1.00 89.75 114 GLN A C 1
ATOM 914 O O . GLN A 1 114 ? 43.711 0.843 -63.796 1.00 89.75 114 GLN A O 1
ATOM 919 N N . GLU A 1 115 ? 45.820 0.484 -64.454 1.00 90.81 115 GLU A N 1
ATOM 920 C CA . GLU A 1 115 ? 46.199 -0.412 -63.359 1.00 90.81 115 GLU A CA 1
ATOM 921 C C . GLU A 1 115 ? 46.277 0.334 -62.022 1.00 90.81 115 GLU A C 1
ATOM 923 O O . GLU A 1 115 ? 45.662 -0.121 -61.059 1.00 90.81 115 GLU A O 1
ATOM 928 N N . MET A 1 116 ? 46.891 1.524 -61.971 1.00 91.00 116 MET A N 1
ATOM 929 C CA . MET A 1 116 ? 46.860 2.375 -60.770 1.00 91.00 116 MET A CA 1
ATOM 930 C C . MET A 1 116 ? 45.446 2.857 -60.416 1.00 91.00 116 MET A C 1
ATOM 932 O O . MET A 1 116 ? 45.099 2.935 -59.241 1.00 91.00 116 MET A O 1
ATOM 936 N N . TRP A 1 117 ? 44.588 3.152 -61.401 1.00 91.38 117 TRP A N 1
ATOM 937 C CA . TRP A 1 117 ? 43.177 3.449 -61.122 1.00 91.38 117 TRP A CA 1
ATOM 938 C C . TRP A 1 117 ? 42.438 2.223 -60.575 1.00 91.38 117 TRP A C 1
ATOM 940 O O . TRP A 1 117 ? 41.625 2.371 -59.666 1.00 91.38 117 TRP A O 1
ATOM 950 N N . ARG A 1 118 ? 42.727 1.014 -61.073 1.00 91.88 118 ARG A N 1
ATOM 951 C CA . ARG A 1 118 ? 42.146 -0.235 -60.551 1.00 91.88 118 ARG A CA 1
ATOM 952 C C . ARG A 1 118 ? 42.609 -0.529 -59.123 1.00 91.88 118 ARG A C 1
ATOM 954 O O . ARG A 1 118 ? 41.752 -0.849 -58.303 1.00 91.88 118 ARG A O 1
ATOM 961 N N . SER A 1 119 ? 43.897 -0.372 -58.799 1.00 90.31 119 SER A N 1
ATOM 962 C CA . SER A 1 119 ? 44.388 -0.561 -57.424 1.00 90.31 119 SER A CA 1
ATOM 963 C C . SER A 1 119 ? 43.813 0.495 -56.479 1.00 90.31 119 SER A C 1
ATOM 965 O O . SER A 1 119 ? 43.213 0.139 -55.472 1.00 90.31 119 SER A O 1
ATOM 967 N N . ALA A 1 120 ? 43.834 1.777 -56.859 1.00 90.88 120 ALA A N 1
ATOM 968 C CA . ALA A 1 120 ? 43.265 2.858 -56.052 1.00 90.88 120 ALA A CA 1
ATOM 969 C C . ALA A 1 120 ? 41.731 2.774 -55.892 1.00 90.88 120 ALA A C 1
ATOM 971 O O . ALA A 1 120 ? 41.177 3.373 -54.969 1.00 90.88 120 ALA A O 1
ATOM 972 N N . ILE A 1 121 ? 41.021 2.065 -56.780 1.00 90.56 121 ILE A N 1
ATOM 973 C CA . ILE A 1 121 ? 39.601 1.720 -56.606 1.00 90.56 121 ILE A CA 1
ATOM 974 C C . ILE A 1 121 ? 39.448 0.517 -55.667 1.00 90.56 121 ILE A C 1
ATOM 976 O O . ILE A 1 121 ? 38.592 0.569 -54.787 1.00 90.56 121 ILE A O 1
ATOM 980 N N . ALA A 1 122 ? 40.275 -0.525 -55.799 1.00 91.25 122 ALA A N 1
ATOM 981 C CA . ALA A 1 122 ? 40.270 -1.679 -54.897 1.00 91.25 122 ALA A CA 1
ATOM 982 C C . ALA A 1 122 ? 40.572 -1.265 -53.445 1.00 91.25 122 ALA A C 1
ATOM 984 O O . ALA A 1 122 ? 39.752 -1.507 -52.567 1.00 91.25 122 ALA A O 1
ATOM 985 N N . GLU A 1 123 ? 41.648 -0.508 -53.216 1.00 91.38 123 GLU A N 1
ATOM 986 C CA . GLU A 1 123 ? 42.020 0.058 -51.910 1.00 91.38 123 GLU A CA 1
ATOM 987 C C . GLU A 1 123 ? 40.883 0.886 -51.286 1.00 91.38 123 GLU A C 1
ATOM 989 O O . GLU A 1 123 ? 40.628 0.802 -50.086 1.00 91.38 123 GLU A O 1
ATOM 994 N N . LYS A 1 124 ? 40.148 1.668 -52.094 1.00 92.69 124 LYS A N 1
ATOM 995 C CA . LYS A 1 124 ? 38.984 2.443 -51.626 1.00 92.69 124 LYS A CA 1
ATOM 996 C C . LYS A 1 124 ? 37.763 1.578 -51.327 1.00 92.69 124 LYS A C 1
ATOM 998 O O . LYS A 1 124 ? 36.985 1.947 -50.449 1.00 92.69 124 LYS A O 1
ATOM 1003 N N . LEU A 1 125 ? 37.573 0.470 -52.042 1.00 92.31 125 LEU A N 1
ATOM 1004 C CA . LEU A 1 125 ? 36.516 -0.501 -51.761 1.00 92.31 125 LEU A CA 1
ATOM 1005 C C . LEU A 1 125 ? 36.828 -1.294 -50.490 1.00 92.31 125 LEU A C 1
ATOM 1007 O O . LEU A 1 125 ? 35.939 -1.462 -49.662 1.00 92.31 125 LEU A O 1
ATOM 1011 N N . ASP A 1 126 ? 38.073 -1.717 -50.295 1.00 91.12 126 ASP A N 1
ATOM 1012 C CA . ASP A 1 126 ? 38.499 -2.454 -49.104 1.00 91.12 126 ASP A CA 1
ATOM 1013 C C . ASP A 1 126 ? 38.478 -1.551 -47.863 1.00 91.12 126 ASP A C 1
ATOM 1015 O O . ASP A 1 126 ? 37.789 -1.864 -46.895 1.00 91.12 126 ASP A O 1
ATOM 1019 N N . ALA A 1 127 ? 39.014 -0.328 -47.946 1.00 90.25 127 ALA A N 1
ATOM 1020 C CA . ALA A 1 127 ? 38.868 0.670 -46.881 1.00 90.25 127 ALA A CA 1
ATOM 1021 C C . ALA A 1 127 ? 37.404 1.102 -46.622 1.00 90.25 127 ALA A C 1
ATOM 1023 O O . ALA A 1 127 ? 37.114 1.706 -45.585 1.00 90.25 127 ALA A O 1
ATOM 1024 N N . ALA A 1 128 ? 36.469 0.831 -47.543 1.00 89.81 128 ALA A N 1
ATOM 1025 C CA . ALA A 1 128 ? 35.035 0.984 -47.300 1.00 89.81 128 ALA A CA 1
ATOM 1026 C C . ALA A 1 128 ? 34.435 -0.247 -46.596 1.00 89.81 128 ALA A C 1
ATOM 1028 O O . ALA A 1 128 ? 33.643 -0.060 -45.668 1.00 89.81 128 ALA A O 1
ATOM 1029 N N . LYS A 1 129 ? 34.846 -1.474 -46.962 1.00 91.38 129 LYS A N 1
ATOM 1030 C CA . LYS A 1 129 ? 34.492 -2.711 -46.239 1.00 91.38 129 LYS A CA 1
ATOM 1031 C C . LYS A 1 129 ? 34.928 -2.615 -44.781 1.00 91.38 129 LYS A C 1
ATOM 1033 O O . LYS A 1 129 ? 34.066 -2.709 -43.911 1.00 91.38 129 LYS A O 1
ATOM 1038 N N . ASP A 1 130 ? 36.193 -2.279 -44.524 1.00 91.50 130 ASP A N 1
ATOM 1039 C CA . ASP A 1 130 ? 36.763 -2.126 -43.178 1.00 91.50 130 ASP A CA 1
ATOM 1040 C C . ASP A 1 130 ? 35.914 -1.197 -42.300 1.00 91.50 130 ASP A C 1
ATOM 1042 O O . ASP A 1 130 ? 35.594 -1.513 -41.155 1.00 91.50 130 ASP A O 1
ATOM 1046 N N . ARG A 1 131 ? 35.480 -0.053 -42.850 1.00 88.81 131 ARG A N 1
ATOM 1047 C CA . ARG A 1 131 ? 34.594 0.892 -42.151 1.00 88.81 131 ARG A CA 1
ATOM 1048 C C . ARG A 1 131 ? 33.215 0.297 -41.887 1.00 88.81 131 ARG A C 1
ATOM 1050 O O . ARG A 1 131 ? 32.662 0.523 -40.813 1.00 88.81 131 ARG A O 1
ATOM 1057 N N . THR A 1 132 ? 32.640 -0.452 -42.830 1.00 91.12 132 THR A N 1
ATOM 1058 C CA . THR A 1 132 ? 31.356 -1.133 -42.593 1.00 91.12 132 THR A CA 1
ATOM 1059 C C . THR A 1 132 ? 31.475 -2.250 -41.559 1.00 91.12 132 THR A C 1
ATOM 1061 O O . THR A 1 132 ? 30.594 -2.362 -40.711 1.00 91.12 132 THR A O 1
ATOM 1064 N N . GLU A 1 133 ? 32.572 -3.007 -41.544 1.00 91.44 133 GLU A N 1
ATOM 1065 C CA . GLU A 1 133 ? 32.834 -4.055 -40.555 1.00 91.44 133 GLU A CA 1
ATOM 1066 C C . GLU A 1 133 ? 33.081 -3.464 -39.162 1.00 91.44 133 GLU A C 1
ATOM 1068 O O . GLU A 1 133 ? 32.471 -3.912 -38.193 1.00 91.44 133 GLU A O 1
ATOM 1073 N N . GLN A 1 134 ? 33.851 -2.376 -39.054 1.00 91.94 134 GLN A N 1
ATOM 1074 C CA . GLN A 1 134 ? 34.008 -1.614 -37.809 1.00 91.94 134 GLN A CA 1
ATOM 1075 C C . GLN A 1 134 ? 32.663 -1.071 -37.298 1.00 91.94 134 GLN A C 1
ATOM 1077 O O . GLN A 1 134 ? 32.356 -1.204 -36.113 1.00 91.94 134 GLN A O 1
ATOM 1082 N N . MET A 1 135 ? 31.820 -0.517 -38.177 1.00 90.56 135 MET A N 1
ATOM 1083 C CA . MET A 1 135 ? 30.474 -0.049 -37.816 1.00 90.56 135 MET A CA 1
ATOM 1084 C C . MET A 1 135 ? 29.539 -1.196 -37.402 1.00 90.56 135 MET A C 1
ATOM 1086 O O . MET A 1 135 ? 28.711 -1.019 -36.506 1.00 90.56 135 MET A O 1
ATOM 1090 N N . LEU A 1 136 ? 29.655 -2.376 -38.019 1.00 91.31 136 LEU A N 1
ATOM 1091 C CA . LEU A 1 136 ? 28.908 -3.575 -37.627 1.00 91.31 136 LEU A CA 1
ATOM 1092 C C . LEU A 1 136 ? 29.389 -4.123 -36.277 1.00 91.31 136 LEU A C 1
ATOM 1094 O O . LEU A 1 136 ? 28.554 -4.467 -35.444 1.00 91.31 136 LEU A O 1
ATOM 1098 N N . HIS A 1 137 ? 30.697 -4.118 -36.019 1.00 91.50 137 HIS A N 1
ATOM 1099 C CA . HIS A 1 137 ? 31.285 -4.529 -34.745 1.00 91.50 137 HIS A CA 1
ATOM 1100 C C . HIS A 1 137 ? 30.913 -3.573 -33.597 1.00 91.50 137 HIS A C 1
ATOM 1102 O O . HIS A 1 137 ? 30.506 -4.007 -32.521 1.00 91.50 137 HIS A O 1
ATOM 1108 N N . GLN A 1 138 ? 30.935 -2.257 -33.835 1.00 91.44 138 GLN A N 1
ATOM 1109 C CA . GLN A 1 138 ? 30.416 -1.272 -32.877 1.00 91.44 138 GLN A CA 1
ATOM 1110 C C . GLN A 1 138 ? 28.920 -1.495 -32.598 1.00 91.44 138 GLN A C 1
ATOM 1112 O O . GLN A 1 138 ? 28.490 -1.450 -31.444 1.00 91.44 138 GLN A O 1
ATOM 1117 N N . ARG A 1 139 ? 28.119 -1.808 -33.628 1.00 89.19 139 ARG A N 1
ATOM 1118 C CA . ARG A 1 139 ? 26.699 -2.161 -33.465 1.00 89.19 139 ARG A CA 1
ATOM 1119 C C . ARG A 1 139 ? 26.492 -3.468 -32.693 1.00 89.19 139 ARG A C 1
ATOM 1121 O O . ARG A 1 139 ? 25.563 -3.519 -31.889 1.00 89.19 139 ARG A O 1
ATOM 1128 N N . SER A 1 140 ? 27.324 -4.497 -32.882 1.00 91.62 140 SER A N 1
ATOM 1129 C CA . SER A 1 140 ? 27.214 -5.744 -32.110 1.00 91.62 140 SER A CA 1
ATOM 1130 C C . SER A 1 140 ? 27.587 -5.535 -30.643 1.00 91.62 140 SER A C 1
ATOM 1132 O O . SER A 1 140 ? 26.831 -5.965 -29.776 1.00 91.62 140 SER A O 1
ATOM 1134 N N . LEU A 1 141 ? 28.659 -4.787 -30.353 1.00 92.69 141 LEU A N 1
ATOM 1135 C CA . LEU A 1 141 ? 29.043 -4.424 -28.981 1.00 92.69 141 LEU A CA 1
ATOM 1136 C C . LEU A 1 141 ? 27.944 -3.617 -28.267 1.00 92.69 141 LEU A C 1
ATOM 1138 O O . LEU A 1 141 ? 27.613 -3.900 -27.116 1.00 92.69 141 LEU A O 1
ATOM 1142 N N . LEU A 1 142 ? 27.319 -2.653 -28.953 1.00 92.56 142 LEU A N 1
ATOM 1143 C CA . LEU A 1 142 ? 26.170 -1.914 -28.415 1.00 92.56 142 LEU A CA 1
ATOM 1144 C C . LEU A 1 142 ? 24.956 -2.830 -28.189 1.00 92.56 142 LEU A C 1
ATOM 1146 O O . LEU A 1 142 ? 24.306 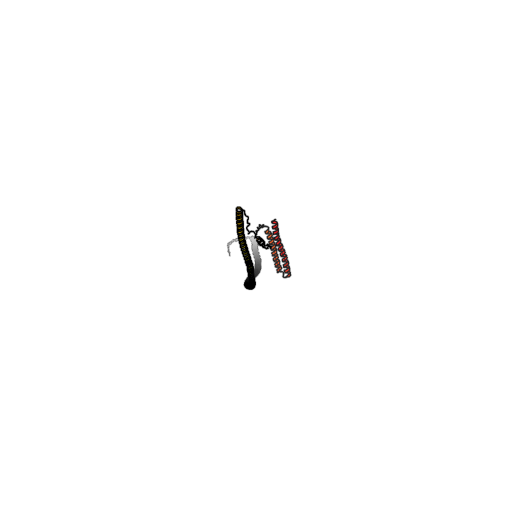-2.737 -27.148 1.00 92.56 142 LEU A O 1
ATOM 1150 N N . ALA A 1 143 ? 24.658 -3.747 -29.113 1.00 90.81 143 ALA A N 1
ATOM 1151 C CA . ALA A 1 143 ? 23.567 -4.710 -28.955 1.00 90.81 143 ALA A CA 1
ATOM 1152 C C . ALA A 1 143 ? 23.802 -5.675 -27.777 1.00 90.81 143 ALA A C 1
ATOM 1154 O O . ALA A 1 143 ? 22.866 -5.986 -27.040 1.00 90.81 143 ALA A O 1
ATOM 1155 N N . GLU A 1 144 ? 25.040 -6.118 -27.553 1.00 90.06 144 GLU A N 1
ATOM 1156 C CA . GLU A 1 144 ? 25.425 -6.934 -26.397 1.00 90.06 144 GLU A CA 1
ATOM 1157 C C . GLU A 1 144 ? 25.349 -6.148 -25.088 1.00 90.06 144 GLU A C 1
ATOM 1159 O O . GLU A 1 144 ? 24.753 -6.633 -24.125 1.00 90.06 144 GLU A O 1
ATOM 1164 N N . PHE A 1 145 ? 25.831 -4.903 -25.064 1.00 93.06 145 PHE A N 1
ATOM 1165 C CA . PHE A 1 145 ? 25.651 -4.009 -23.921 1.00 93.06 145 PHE A CA 1
ATOM 1166 C C . PHE A 1 145 ? 24.164 -3.825 -23.584 1.00 93.06 145 PHE A C 1
ATOM 1168 O O . PHE A 1 145 ? 23.770 -3.984 -22.427 1.00 93.06 145 PHE A O 1
ATOM 1175 N N . HIS A 1 146 ? 23.308 -3.580 -24.582 1.00 89.94 146 HIS A N 1
ATOM 1176 C CA . HIS A 1 146 ? 21.863 -3.485 -24.373 1.00 89.94 146 HIS A CA 1
ATOM 1177 C C . HIS A 1 146 ? 21.255 -4.796 -23.851 1.00 89.94 146 HIS A C 1
ATOM 1179 O O . HIS A 1 146 ? 20.474 -4.735 -22.904 1.00 89.94 146 HIS A O 1
ATOM 1185 N N . ARG A 1 147 ? 21.652 -5.970 -24.371 1.00 89.81 147 ARG A N 1
ATOM 1186 C CA . ARG A 1 147 ? 21.226 -7.289 -23.850 1.00 89.81 147 ARG A CA 1
ATOM 1187 C C . ARG A 1 147 ? 21.625 -7.495 -22.384 1.00 89.81 147 ARG A C 1
ATOM 1189 O O . ARG A 1 147 ? 20.826 -7.992 -21.593 1.00 89.81 147 ARG A O 1
ATOM 1196 N N . VAL A 1 148 ? 22.838 -7.091 -21.998 1.00 92.06 148 VAL A N 1
ATOM 1197 C CA . VAL A 1 148 ? 23.307 -7.164 -20.604 1.00 92.06 148 VAL A CA 1
ATOM 1198 C C . VAL A 1 148 ? 22.519 -6.201 -19.709 1.00 92.06 148 VAL A C 1
ATOM 1200 O O . VAL A 1 148 ? 22.126 -6.577 -18.604 1.00 92.06 148 VAL A O 1
ATOM 1203 N N . GLN A 1 149 ? 22.222 -4.984 -20.175 1.00 91.19 149 GLN A N 1
ATOM 1204 C CA . GLN A 1 149 ? 21.416 -4.023 -19.414 1.00 91.19 149 GLN A CA 1
ATOM 1205 C C . GLN A 1 149 ? 19.958 -4.477 -19.258 1.00 91.19 149 GLN A C 1
ATOM 1207 O O . GLN A 1 149 ? 19.430 -4.406 -18.147 1.00 91.19 149 GLN A O 1
ATOM 1212 N N . THR A 1 150 ? 19.306 -5.002 -20.304 1.00 89.94 150 THR A N 1
ATOM 1213 C CA . THR A 1 150 ? 17.936 -5.534 -20.187 1.00 89.94 150 THR A CA 1
ATOM 1214 C C . THR A 1 150 ? 17.892 -6.736 -19.249 1.00 89.94 150 THR A C 1
ATOM 1216 O O . THR A 1 150 ? 17.073 -6.745 -18.331 1.00 89.94 150 THR A O 1
ATOM 1219 N N . ALA A 1 151 ? 18.833 -7.681 -19.366 1.00 90.44 151 ALA A N 1
ATOM 1220 C CA . ALA A 1 151 ? 18.953 -8.806 -18.437 1.00 90.44 151 ALA A CA 1
ATOM 1221 C C . ALA A 1 151 ? 19.182 -8.346 -16.981 1.00 90.44 151 ALA A C 1
ATOM 1223 O O . ALA A 1 151 ? 18.591 -8.900 -16.053 1.00 90.44 151 ALA A O 1
ATOM 1224 N N . ARG A 1 152 ? 19.977 -7.289 -16.756 1.00 91.69 152 ARG A N 1
ATOM 1225 C CA . ARG A 1 152 ? 20.201 -6.695 -15.424 1.00 91.69 152 ARG A CA 1
ATOM 1226 C C . ARG A 1 152 ? 18.947 -6.010 -14.867 1.00 91.69 152 ARG A C 1
ATOM 1228 O O . ARG A 1 152 ? 18.685 -6.109 -13.667 1.00 91.69 152 ARG A O 1
ATOM 1235 N N . ILE A 1 153 ? 18.166 -5.338 -15.713 1.00 91.62 153 ILE A N 1
ATOM 1236 C CA . ILE A 1 153 ? 16.881 -4.718 -15.347 1.00 91.62 153 ILE A CA 1
ATOM 1237 C C . ILE A 1 153 ? 15.837 -5.795 -15.028 1.00 91.62 153 ILE A C 1
ATOM 1239 O O . ILE A 1 153 ? 15.148 -5.693 -14.014 1.00 91.62 153 ILE A O 1
ATOM 1243 N N . GLU A 1 154 ? 15.754 -6.862 -15.822 1.00 89.75 154 GLU A N 1
ATOM 1244 C CA . GLU A 1 154 ? 14.897 -8.012 -15.531 1.00 89.75 154 GLU A CA 1
ATOM 1245 C C . GLU A 1 154 ? 15.298 -8.721 -14.239 1.00 89.75 154 GLU A C 1
ATOM 1247 O O . GLU A 1 154 ? 14.437 -8.990 -13.407 1.00 89.75 154 GLU A O 1
ATOM 1252 N N . ALA A 1 155 ? 16.589 -8.975 -14.014 1.00 89.88 155 ALA A N 1
ATOM 1253 C CA . ALA A 1 155 ? 17.072 -9.582 -12.776 1.00 89.88 155 ALA A CA 1
ATOM 1254 C C . ALA A 1 155 ? 16.739 -8.721 -11.543 1.00 89.88 155 ALA A C 1
ATOM 1256 O O . ALA A 1 155 ? 16.378 -9.264 -10.498 1.00 89.88 155 ALA A O 1
ATOM 1257 N N . ARG A 1 156 ? 16.792 -7.384 -11.664 1.00 91.50 156 ARG A N 1
ATOM 1258 C CA . ARG A 1 156 ? 16.289 -6.458 -10.634 1.00 91.50 156 ARG A CA 1
ATOM 1259 C C . ARG A 1 156 ? 14.779 -6.617 -10.431 1.00 91.50 156 ARG A C 1
ATOM 1261 O O . ARG A 1 156 ? 14.369 -6.889 -9.309 1.00 91.50 156 ARG A O 1
ATOM 1268 N N . ARG A 1 157 ? 13.970 -6.544 -11.497 1.00 92.00 157 ARG A N 1
ATOM 1269 C CA . ARG A 1 157 ? 12.503 -6.719 -11.434 1.00 92.00 157 ARG A CA 1
ATOM 1270 C C . ARG A 1 157 ? 12.107 -8.049 -10.783 1.00 92.00 157 ARG A C 1
ATOM 1272 O O . ARG A 1 157 ? 11.310 -8.046 -9.854 1.00 92.00 157 ARG A O 1
ATOM 1279 N N . ARG A 1 158 ? 12.710 -9.170 -11.199 1.00 91.25 158 ARG A N 1
ATOM 1280 C CA . ARG A 1 158 ? 12.468 -10.512 -10.631 1.00 91.25 158 ARG A CA 1
ATOM 1281 C C . ARG A 1 158 ? 12.785 -10.567 -9.129 1.00 91.25 158 ARG A C 1
ATOM 1283 O O . ARG A 1 158 ? 12.002 -11.136 -8.378 1.00 91.25 158 ARG A O 1
ATOM 1290 N N . ARG A 1 159 ? 13.867 -9.920 -8.667 1.00 91.19 159 ARG A N 1
ATOM 1291 C CA . ARG A 1 159 ? 14.168 -9.778 -7.225 1.00 91.19 159 ARG A CA 1
ATOM 1292 C C . ARG A 1 159 ? 13.123 -8.926 -6.497 1.00 91.19 159 ARG A C 1
ATOM 1294 O O . ARG A 1 159 ? 12.704 -9.301 -5.410 1.00 91.19 159 ARG A O 1
ATOM 1301 N N . THR A 1 160 ? 12.672 -7.817 -7.086 1.00 91.38 160 THR A N 1
ATOM 1302 C CA . THR A 1 160 ? 11.611 -6.976 -6.504 1.00 91.38 160 THR A CA 1
ATOM 1303 C C . THR A 1 160 ? 10.286 -7.732 -6.376 1.00 91.38 160 THR A C 1
ATOM 1305 O O . THR A 1 160 ? 9.642 -7.631 -5.334 1.00 91.38 160 THR A O 1
ATOM 1308 N N . TYR A 1 161 ? 9.896 -8.522 -7.383 1.00 93.50 161 TYR A N 1
ATOM 1309 C CA . TYR A 1 161 ? 8.698 -9.366 -7.311 1.00 93.50 161 TYR A CA 1
ATOM 1310 C C . TYR A 1 161 ? 8.840 -10.465 -6.253 1.00 93.50 161 TYR A C 1
ATOM 1312 O O . TYR A 1 161 ? 8.008 -10.514 -5.355 1.00 93.50 161 TYR A O 1
ATOM 1320 N N . ALA A 1 162 ? 9.935 -11.234 -6.252 1.00 92.50 162 ALA A N 1
ATOM 1321 C CA . ALA A 1 162 ? 10.167 -12.281 -5.251 1.00 92.50 162 ALA A CA 1
ATOM 1322 C C . ALA A 1 162 ? 10.215 -11.737 -3.806 1.00 92.50 162 ALA A C 1
ATOM 1324 O O . ALA A 1 162 ? 9.706 -12.367 -2.881 1.00 92.50 162 ALA A O 1
ATOM 1325 N N . ASN A 1 163 ? 10.782 -10.544 -3.595 1.00 93.06 163 ASN A N 1
ATOM 1326 C CA . ASN A 1 163 ? 10.756 -9.879 -2.289 1.00 93.06 163 ASN A CA 1
ATOM 1327 C C . ASN A 1 163 ? 9.338 -9.419 -1.906 1.00 93.06 163 ASN A C 1
ATOM 1329 O O . ASN A 1 163 ? 8.960 -9.519 -0.742 1.00 93.06 163 ASN A O 1
ATOM 1333 N N . ARG A 1 164 ? 8.535 -8.941 -2.868 1.00 92.38 164 ARG A N 1
ATOM 1334 C CA . ARG A 1 164 ? 7.130 -8.564 -2.642 1.00 92.38 164 ARG A CA 1
ATOM 1335 C C . ARG A 1 164 ? 6.250 -9.782 -2.352 1.00 92.38 164 ARG A C 1
ATOM 1337 O O . ARG A 1 164 ? 5.362 -9.683 -1.514 1.00 92.38 164 ARG A O 1
ATOM 1344 N N . GLU A 1 165 ? 6.495 -10.910 -3.010 1.00 90.81 165 GLU A N 1
ATOM 1345 C CA . GLU A 1 165 ? 5.812 -12.184 -2.761 1.00 90.81 165 GLU A CA 1
ATOM 1346 C C . GLU A 1 165 ? 6.116 -12.692 -1.348 1.00 90.81 165 GLU A C 1
ATOM 1348 O O . GLU A 1 165 ? 5.183 -12.915 -0.581 1.00 90.81 165 GLU A O 1
ATOM 1353 N N . ARG A 1 166 ? 7.396 -12.727 -0.945 1.00 91.44 166 ARG A N 1
ATOM 1354 C CA . ARG A 1 166 ? 7.805 -13.043 0.438 1.00 91.44 166 ARG A CA 1
ATOM 1355 C C . ARG A 1 166 ? 7.149 -12.124 1.465 1.00 91.44 166 ARG A C 1
ATOM 1357 O O . ARG A 1 166 ? 6.534 -12.619 2.400 1.00 91.44 166 ARG A O 1
ATOM 1364 N N . ALA A 1 167 ? 7.168 -10.809 1.246 1.00 91.25 167 ALA A N 1
ATOM 1365 C CA . ALA A 1 167 ? 6.516 -9.855 2.145 1.00 91.25 167 ALA A CA 1
ATOM 1366 C C . ALA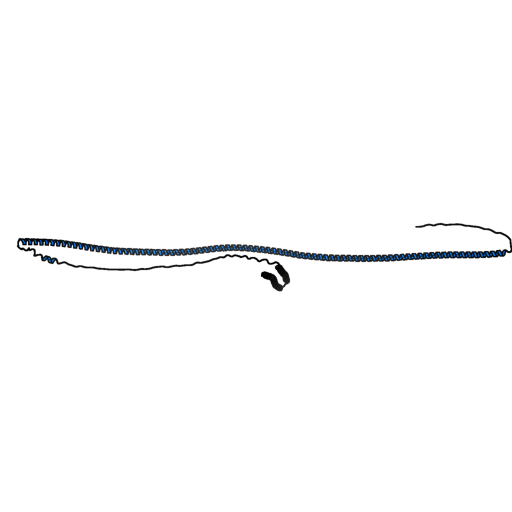 A 1 167 ? 4.982 -10.030 2.214 1.00 91.25 167 ALA A C 1
ATOM 1368 O O . ALA A 1 167 ? 4.362 -9.680 3.218 1.00 91.25 167 ALA A O 1
ATOM 1369 N N . LEU A 1 168 ? 4.341 -10.568 1.168 1.00 92.06 168 LEU A N 1
ATOM 1370 C CA . LEU A 1 168 ? 2.919 -10.931 1.186 1.00 92.06 168 LEU A CA 1
ATOM 1371 C C . LEU A 1 168 ? 2.672 -12.274 1.891 1.00 92.06 168 LEU A C 1
ATOM 1373 O O . LEU A 1 168 ? 1.667 -12.406 2.584 1.00 92.06 168 LEU A O 1
ATOM 1377 N N . GLU A 1 169 ? 3.573 -13.250 1.768 1.00 92.56 169 GLU A N 1
ATOM 1378 C CA . GLU A 1 169 ? 3.530 -14.494 2.547 1.00 92.56 169 GLU A CA 1
ATOM 1379 C C . GLU A 1 169 ? 3.758 -14.250 4.042 1.00 92.56 169 GLU A C 1
ATOM 1381 O O . GLU A 1 169 ? 3.003 -14.763 4.861 1.00 92.56 169 GLU A O 1
ATOM 1386 N N . GLU A 1 170 ? 4.742 -13.429 4.403 1.00 91.19 170 GLU A N 1
ATOM 1387 C CA . GLU A 1 170 ? 5.017 -13.002 5.778 1.00 91.19 170 GLU A CA 1
ATOM 1388 C C . GLU A 1 170 ? 3.807 -12.275 6.377 1.00 91.19 170 GLU A C 1
ATOM 1390 O O . GLU A 1 170 ? 3.378 -12.604 7.480 1.00 91.19 170 GLU A O 1
ATOM 1395 N N . ARG A 1 171 ? 3.170 -11.366 5.621 1.00 90.44 171 ARG A N 1
ATOM 1396 C CA . ARG A 1 171 ? 1.911 -10.722 6.038 1.00 90.44 171 ARG A CA 1
ATOM 1397 C C . ARG A 1 171 ? 0.760 -11.716 6.203 1.00 90.44 171 ARG A C 1
ATOM 1399 O O . ARG A 1 171 ? -0.011 -11.569 7.143 1.00 90.44 171 ARG A O 1
ATOM 1406 N N . ARG A 1 172 ? 0.636 -12.727 5.334 1.00 92.75 172 ARG A N 1
ATOM 1407 C CA . ARG A 1 172 ? -0.373 -13.796 5.479 1.00 92.75 172 ARG A CA 1
ATOM 1408 C C . ARG A 1 172 ? -0.125 -14.639 6.731 1.00 92.75 172 ARG A C 1
ATOM 1410 O O . ARG A 1 172 ? -1.072 -14.899 7.460 1.00 92.75 172 ARG A O 1
ATOM 1417 N N . ARG A 1 173 ? 1.128 -15.013 7.016 1.00 91.88 173 ARG A N 1
ATOM 1418 C CA . ARG A 1 173 ? 1.501 -15.734 8.247 1.00 91.88 173 ARG A CA 1
ATOM 1419 C C . ARG A 1 173 ? 1.201 -14.892 9.487 1.00 91.88 173 ARG A C 1
ATOM 1421 O O . ARG A 1 173 ? 0.513 -15.373 10.373 1.00 91.88 173 ARG A O 1
ATOM 1428 N N . ALA A 1 174 ? 1.583 -13.615 9.491 1.00 92.75 174 ALA A N 1
ATOM 1429 C CA . ALA A 1 174 ? 1.295 -12.692 10.590 1.00 92.75 174 ALA A CA 1
ATOM 1430 C C . ALA A 1 174 ? -0.211 -12.413 10.800 1.00 92.75 174 ALA A C 1
ATOM 1432 O O . ALA A 1 174 ? -0.612 -12.065 11.908 1.00 92.75 174 ALA A O 1
ATOM 1433 N N . LEU A 1 175 ? -1.052 -12.551 9.766 1.00 91.81 175 LEU A N 1
ATOM 1434 C CA . LEU A 1 175 ? -2.513 -12.516 9.910 1.00 91.81 175 LEU A CA 1
ATOM 1435 C C . LEU A 1 175 ? -3.046 -13.821 10.518 1.00 91.81 175 LEU A C 1
ATOM 1437 O O . LEU A 1 175 ? -3.745 -13.758 11.520 1.00 91.81 175 LEU A O 1
ATOM 1441 N N . LEU A 1 176 ? -2.632 -14.985 10.009 1.00 92.75 176 LEU A N 1
ATOM 1442 C CA . LEU A 1 176 ? -3.009 -16.292 10.572 1.00 92.75 176 LEU A CA 1
ATOM 1443 C C . LEU A 1 176 ? -2.542 -16.463 12.032 1.00 92.75 176 LEU A C 1
ATOM 1445 O O . LEU A 1 176 ? -3.243 -17.051 12.851 1.00 92.75 176 LEU A O 1
ATOM 1449 N N . GLU A 1 177 ? -1.376 -15.919 12.387 1.00 92.06 177 GLU A N 1
ATOM 1450 C CA . GLU A 1 177 ? -0.871 -15.882 13.764 1.00 92.06 177 GLU A CA 1
ATOM 1451 C C . GLU A 1 177 ? -1.709 -14.969 14.669 1.00 92.06 177 GLU A C 1
ATOM 1453 O O . GLU A 1 177 ? -1.891 -15.295 15.842 1.00 92.06 177 GLU A O 1
ATOM 1458 N N . LYS A 1 178 ? -2.252 -13.862 14.143 1.00 91.69 178 LYS A N 1
ATOM 1459 C CA . LYS A 1 178 ? -3.199 -13.001 14.869 1.00 91.69 178 LYS A CA 1
ATOM 1460 C C . LYS A 1 178 ? -4.560 -13.660 15.025 1.00 91.69 178 LYS A C 1
ATOM 1462 O O . LYS A 1 178 ? -5.065 -13.695 16.136 1.00 91.69 178 LYS A O 1
ATOM 1467 N N . GLU A 1 179 ? -5.105 -14.254 13.967 1.00 89.81 179 GLU A N 1
ATOM 1468 C CA . GLU A 1 179 ? -6.350 -15.029 14.021 1.00 89.81 179 GLU A CA 1
ATOM 1469 C C . GLU A 1 179 ? -6.235 -16.163 15.058 1.00 89.81 179 GLU A C 1
ATOM 1471 O O . GLU A 1 179 ? -7.116 -16.330 15.898 1.00 89.81 179 GLU A O 1
ATOM 1476 N N . ALA A 1 180 ? -5.099 -16.870 15.109 1.00 92.06 180 ALA A N 1
ATOM 1477 C CA . ALA A 1 180 ? -4.825 -17.875 16.137 1.00 92.06 180 ALA A CA 1
ATOM 1478 C C . ALA A 1 180 ? -4.661 -17.295 17.561 1.00 92.06 180 ALA A C 1
ATOM 1480 O O . ALA A 1 180 ? -4.987 -17.974 18.535 1.00 92.06 180 ALA A O 1
ATOM 1481 N N . GLN A 1 181 ? -4.164 -16.063 17.717 1.00 91.06 181 GLN A N 1
ATOM 1482 C CA . GLN A 1 181 ? -4.121 -15.365 19.013 1.00 91.06 181 GLN A CA 1
ATOM 1483 C C . GLN A 1 181 ? -5.516 -14.897 19.452 1.00 91.06 181 GLN A C 1
ATOM 1485 O O . GLN A 1 181 ? -5.861 -15.032 20.623 1.00 91.06 181 GLN A O 1
ATOM 1490 N N . GLU A 1 182 ? -6.333 -14.400 18.523 1.00 91.19 182 GLU A N 1
ATOM 1491 C CA . GLU A 1 182 ? -7.716 -13.982 18.765 1.00 91.19 182 GLU A CA 1
ATOM 1492 C C . GLU A 1 182 ? -8.604 -15.179 19.129 1.00 91.19 182 GLU A C 1
ATOM 1494 O O . GLU A 1 182 ? -9.356 -15.090 20.097 1.00 91.19 182 GLU A O 1
ATOM 1499 N N . ILE A 1 183 ? -8.448 -16.324 18.452 1.00 91.88 183 ILE A N 1
ATOM 1500 C CA . ILE A 1 183 ? -9.110 -17.588 18.817 1.00 91.88 183 ILE A CA 1
ATOM 1501 C C . ILE A 1 183 ? -8.728 -18.003 20.244 1.00 91.88 183 ILE A C 1
ATOM 1503 O O . ILE A 1 183 ? -9.618 -18.170 21.072 1.00 91.88 183 ILE A O 1
ATOM 1507 N N . ARG A 1 184 ? -7.431 -18.055 20.583 1.00 89.69 184 ARG A N 1
ATOM 1508 C CA . ARG A 1 184 ? -6.970 -18.390 21.949 1.00 89.69 184 ARG A CA 1
ATOM 1509 C C . ARG A 1 184 ? -7.490 -17.429 23.014 1.00 89.69 184 ARG A C 1
ATOM 1511 O O . ARG A 1 184 ? -7.809 -17.843 24.122 1.00 89.69 184 ARG A O 1
ATOM 1518 N N . HIS A 1 185 ? -7.589 -16.143 22.693 1.00 90.62 185 HIS A N 1
ATOM 1519 C CA . HIS A 1 185 ? -8.151 -15.143 23.596 1.00 90.62 185 HIS A CA 1
ATOM 1520 C C . HIS A 1 185 ? -9.675 -15.309 23.758 1.00 90.62 185 HIS A C 1
ATOM 1522 O O . HIS A 1 185 ? -10.197 -15.127 24.856 1.00 90.62 185 HIS A O 1
ATOM 1528 N N . LEU A 1 186 ? -10.397 -15.711 22.707 1.00 89.25 186 LEU A N 1
ATOM 1529 C CA . LEU A 1 186 ? -11.821 -16.059 22.778 1.00 89.25 186 LEU A CA 1
ATOM 1530 C C . LEU A 1 186 ? -12.072 -17.376 23.529 1.00 89.25 186 LEU A C 1
ATOM 1532 O O . LEU A 1 186 ? -13.087 -17.481 24.218 1.00 89.25 186 LEU A O 1
ATOM 1536 N N . GLU A 1 187 ? -11.170 -18.353 23.427 1.00 91.06 187 GLU A N 1
ATOM 1537 C CA . GLU A 1 187 ? -11.160 -19.586 24.228 1.00 91.06 187 GLU A CA 1
ATOM 1538 C C . GLU A 1 187 ? -10.956 -19.243 25.713 1.00 91.06 187 GLU A C 1
ATOM 1540 O O . GLU A 1 187 ? -11.820 -19.550 26.531 1.00 91.06 187 GLU A O 1
ATOM 1545 N N . GLN A 1 188 ? -9.922 -18.465 26.051 1.00 88.38 188 GLN A N 1
ATOM 1546 C CA . GLN A 1 188 ? -9.687 -17.962 27.413 1.00 88.38 188 GLN A CA 1
ATOM 1547 C C . GLN A 1 188 ? -10.873 -17.149 27.961 1.00 88.38 188 GLN A C 1
ATOM 1549 O O . GLN A 1 188 ? -11.224 -17.266 29.133 1.00 88.38 188 GLN A O 1
ATOM 1554 N N . GLN A 1 189 ? -11.545 -16.341 27.133 1.00 89.44 189 GLN A N 1
ATOM 1555 C CA . GLN A 1 189 ? -12.767 -15.638 27.544 1.00 89.44 189 GLN A CA 1
ATOM 1556 C C . GLN A 1 189 ? -13.971 -16.566 27.757 1.00 89.44 189 GLN A C 1
ATOM 1558 O O . GLN A 1 189 ? -14.895 -16.182 28.475 1.00 89.44 189 GLN A O 1
ATOM 1563 N N . GLN A 1 190 ? -14.008 -17.747 27.138 1.00 88.81 190 GLN A N 1
ATOM 1564 C CA . GLN A 1 190 ? -15.033 -18.763 27.395 1.00 88.81 190 GLN A CA 1
ATOM 1565 C C . GLN A 1 190 ? -14.713 -19.540 28.675 1.00 88.81 190 GLN A C 1
ATOM 1567 O O . GLN A 1 190 ? -15.588 -19.653 29.529 1.00 88.81 190 GLN A O 1
ATOM 1572 N N . GLU A 1 191 ? -13.461 -19.958 28.873 1.00 90.88 191 GLU A N 1
ATOM 1573 C CA . GLU A 1 191 ? -12.980 -20.557 30.128 1.00 90.88 191 GLU A CA 1
ATOM 1574 C C . GLU A 1 191 ? -13.259 -19.637 31.327 1.00 90.88 191 GLU A C 1
ATOM 1576 O O . GLU A 1 191 ? -13.885 -20.052 32.301 1.00 90.88 191 GLU A O 1
ATOM 1581 N N . LEU A 1 192 ? -12.908 -18.349 31.230 1.00 89.44 192 LEU A N 1
ATOM 1582 C CA . LEU A 1 192 ? -13.181 -17.360 32.279 1.00 89.44 192 LEU A CA 1
ATOM 1583 C C . LEU A 1 192 ? -14.680 -17.138 32.536 1.00 89.44 192 LEU A C 1
ATOM 1585 O O . LEU A 1 192 ? -15.052 -16.833 33.667 1.00 89.44 192 LEU A O 1
ATOM 1589 N N . LYS A 1 193 ? -15.552 -17.296 31.530 1.00 90.94 193 LYS A N 1
ATOM 1590 C CA . LYS A 1 193 ? -17.013 -17.243 31.728 1.00 90.94 193 LYS A CA 1
ATOM 1591 C C . LYS A 1 193 ? -17.526 -18.485 32.447 1.00 90.94 193 LYS A C 1
ATOM 1593 O O . LYS A 1 193 ? -18.309 -18.334 33.378 1.00 90.94 193 LYS A O 1
ATOM 1598 N N . LEU A 1 194 ? -17.057 -19.674 32.070 1.00 90.06 194 LEU A N 1
ATOM 1599 C CA . LEU A 1 194 ? -17.409 -20.927 32.743 1.00 90.06 194 LEU A CA 1
ATOM 1600 C C . LEU A 1 194 ? -16.986 -20.885 34.219 1.00 90.06 194 LEU A C 1
ATOM 1602 O O . LEU A 1 194 ? -17.823 -21.099 35.090 1.00 90.06 194 LEU A O 1
ATOM 1606 N N . ILE A 1 195 ? -15.751 -20.457 34.502 1.00 88.81 195 ILE A N 1
ATOM 1607 C CA . ILE A 1 195 ? -15.243 -20.252 35.868 1.00 88.81 195 ILE A CA 1
ATOM 1608 C C . ILE A 1 195 ? -16.087 -19.212 36.629 1.00 88.81 195 ILE A C 1
ATOM 1610 O O . ILE A 1 195 ? -16.431 -19.424 37.788 1.00 88.81 195 ILE A O 1
ATOM 1614 N N . GLN A 1 196 ? -16.486 -18.099 35.999 1.00 88.19 196 GLN A N 1
ATOM 1615 C CA . GLN A 1 196 ? -17.380 -17.115 36.631 1.00 88.19 196 GLN A CA 1
ATOM 1616 C C . GLN A 1 196 ? -18.795 -17.653 36.889 1.00 88.19 196 GLN A C 1
ATOM 1618 O O . GLN A 1 196 ? -19.444 -17.218 37.838 1.00 88.19 196 GLN A O 1
ATOM 1623 N N . GLU A 1 197 ? -19.305 -18.560 36.058 1.00 89.31 197 GLU A N 1
ATOM 1624 C CA . GLU A 1 197 ? -20.587 -19.224 36.294 1.00 89.31 197 GLU A CA 1
ATOM 1625 C C . GLU A 1 197 ? -20.497 -20.299 37.380 1.00 89.31 197 GLU A C 1
ATOM 1627 O O . GLU A 1 197 ? -21.460 -20.477 38.120 1.00 89.31 197 GLU A O 1
ATOM 1632 N N . GLU A 1 198 ? -19.372 -21.002 37.498 1.00 90.00 198 GLU A N 1
ATOM 1633 C CA . GLU A 1 198 ? -19.096 -21.934 38.598 1.00 90.00 198 GLU A CA 1
ATOM 1634 C C . GLU A 1 198 ? -18.974 -21.186 39.929 1.00 90.00 198 GLU A C 1
ATOM 1636 O O . GLU A 1 198 ? -19.729 -21.489 40.850 1.00 90.00 198 GLU A O 1
ATOM 1641 N N . ILE A 1 199 ? -18.165 -20.121 39.991 1.00 87.62 199 ILE A N 1
ATOM 1642 C CA . ILE A 1 199 ? -18.061 -19.246 41.172 1.00 87.62 199 ILE A CA 1
ATOM 1643 C C . ILE A 1 199 ? -19.438 -18.706 41.578 1.00 87.62 199 ILE A C 1
ATOM 1645 O O . ILE A 1 199 ? -19.778 -18.745 42.754 1.00 87.62 199 ILE A O 1
ATOM 1649 N N . LYS A 1 200 ? -20.281 -18.266 40.632 1.00 89.75 200 LYS A N 1
ATOM 1650 C CA . LYS A 1 200 ? -21.651 -17.817 40.953 1.00 89.75 200 LYS A CA 1
ATOM 1651 C C . LYS A 1 200 ? -22.527 -18.931 41.524 1.00 89.75 200 LYS A C 1
ATOM 1653 O O . LYS A 1 200 ? -23.275 -18.669 42.458 1.00 89.75 200 LYS A O 1
ATOM 1658 N N . LYS A 1 201 ? -22.438 -20.161 41.005 1.00 90.06 201 LYS A N 1
ATOM 1659 C CA . LYS A 1 201 ? -23.181 -21.318 41.543 1.00 90.06 201 LYS A CA 1
ATOM 1660 C C . LYS A 1 201 ? -22.711 -21.656 42.963 1.00 90.06 201 LYS A C 1
ATOM 1662 O O . LYS A 1 201 ? -23.543 -21.935 43.824 1.00 90.06 201 LYS A O 1
ATOM 1667 N N . GLU A 1 202 ? -21.408 -21.572 43.234 1.00 87.56 202 GLU A N 1
ATOM 1668 C CA . GLU A 1 202 ? -20.847 -21.739 44.581 1.00 87.56 202 GLU A CA 1
ATOM 1669 C C . GLU A 1 202 ? -21.254 -20.598 45.528 1.00 87.56 202 GLU A C 1
ATOM 1671 O O . GLU A 1 202 ? -21.672 -20.858 46.655 1.00 87.56 202 GLU A O 1
ATOM 1676 N N . GLU A 1 203 ? -21.212 -19.339 45.083 1.00 87.81 203 GLU A N 1
ATOM 1677 C CA . GLU A 1 203 ? -21.673 -18.181 45.858 1.00 87.81 203 GLU A CA 1
ATOM 1678 C C . GLU A 1 203 ? -23.178 -18.243 46.155 1.00 87.81 203 GLU A C 1
ATOM 1680 O O . GLU A 1 203 ? -23.591 -17.934 47.274 1.00 87.81 203 GLU A O 1
ATOM 1685 N N . GLU A 1 204 ? -24.004 -18.682 45.200 1.00 86.75 204 GLU A N 1
ATOM 1686 C CA . GLU A 1 204 ? -25.443 -18.886 45.390 1.00 86.75 204 GLU A CA 1
ATOM 1687 C C . GLU A 1 204 ? -25.739 -20.040 46.359 1.00 86.75 204 GLU A C 1
ATOM 1689 O O . GLU A 1 204 ? -26.614 -19.889 47.215 1.00 86.75 204 GLU A O 1
ATOM 1694 N N . ALA A 1 205 ? -24.979 -21.140 46.306 1.00 86.81 205 ALA A N 1
ATOM 1695 C CA . ALA A 1 205 ? -25.080 -22.243 47.265 1.00 86.81 205 ALA A CA 1
ATOM 1696 C C . ALA A 1 205 ? -24.616 -21.833 48.678 1.00 86.81 205 ALA A C 1
ATOM 1698 O O . ALA A 1 205 ? -25.287 -22.105 49.675 1.00 86.81 205 ALA A O 1
ATOM 1699 N N . LEU A 1 206 ? -23.509 -21.094 48.792 1.00 85.31 206 LEU A N 1
ATOM 1700 C CA . LEU A 1 206 ? -23.076 -20.503 50.062 1.00 85.31 206 LEU A CA 1
ATOM 1701 C C . LEU A 1 206 ? -24.098 -19.478 50.579 1.00 85.31 206 LEU A C 1
ATOM 1703 O O . LEU A 1 206 ? -24.290 -19.354 51.790 1.00 85.31 206 LEU A O 1
ATOM 1707 N N . ALA A 1 207 ? -24.789 -18.759 49.692 1.00 85.44 207 ALA A N 1
ATOM 1708 C CA . ALA A 1 207 ? -25.868 -17.850 50.056 1.00 85.44 207 ALA A CA 1
ATOM 1709 C C . ALA A 1 207 ? -27.156 -18.583 50.472 1.00 85.44 207 ALA A C 1
ATOM 1711 O O . ALA A 1 207 ? -27.842 -18.083 51.364 1.00 85.44 207 ALA A O 1
ATOM 1712 N N . SER A 1 208 ? -27.496 -19.744 49.897 1.00 84.00 208 SER A N 1
ATOM 1713 C CA . SER A 1 208 ? -28.631 -20.552 50.368 1.00 84.00 208 SER A CA 1
ATOM 1714 C C . SER A 1 208 ? -28.349 -21.144 51.746 1.00 84.00 208 SER A C 1
ATOM 1716 O O . SER A 1 208 ? -29.161 -20.933 52.644 1.00 84.00 208 SER A O 1
ATOM 1718 N N . VAL A 1 209 ? -27.162 -21.723 51.971 1.00 86.62 209 VAL A N 1
ATOM 1719 C CA . VAL A 1 209 ? -26.751 -22.201 53.306 1.00 86.62 209 VAL A CA 1
ATOM 1720 C C . VAL A 1 209 ? -26.777 -21.058 54.326 1.00 86.62 209 VAL A C 1
ATOM 1722 O O . VAL A 1 209 ? -27.405 -21.190 55.368 1.00 86.62 209 VAL A O 1
ATOM 1725 N N . ARG A 1 210 ? -26.217 -19.879 54.013 1.00 85.19 210 ARG A N 1
ATOM 1726 C CA . ARG A 1 210 ? -26.284 -18.703 54.911 1.00 85.19 210 ARG A CA 1
ATOM 1727 C C . ARG A 1 210 ? -27.716 -18.223 55.194 1.00 85.19 210 ARG A C 1
ATOM 1729 O O . ARG A 1 210 ? -27.966 -17.683 56.270 1.00 85.19 210 ARG A O 1
ATOM 1736 N N . ARG A 1 211 ? -28.656 -18.385 54.253 1.00 84.50 211 ARG A N 1
ATOM 1737 C CA . ARG A 1 211 ? -30.086 -18.071 54.456 1.00 84.50 211 ARG A CA 1
ATOM 1738 C C . ARG A 1 211 ? -30.778 -19.117 55.330 1.00 84.50 211 ARG A C 1
ATOM 1740 O O . ARG A 1 211 ? -31.660 -18.751 56.098 1.00 84.50 211 ARG A O 1
ATOM 1747 N N . GLU A 1 212 ? -30.395 -20.383 55.222 1.00 82.19 212 GLU A N 1
ATOM 1748 C CA . GLU A 1 212 ? -30.920 -21.480 56.042 1.00 82.19 212 GLU A CA 1
ATOM 1749 C C . GLU A 1 212 ? -30.379 -21.409 57.474 1.00 82.19 212 GLU A C 1
ATOM 1751 O O . GLU A 1 212 ? -31.177 -21.397 58.406 1.00 82.19 212 GLU A O 1
ATOM 1756 N N . ASP A 1 213 ? -29.077 -21.177 57.654 1.00 82.81 213 ASP A N 1
ATOM 1757 C CA . ASP A 1 213 ? -28.451 -20.803 58.932 1.00 82.81 213 ASP A CA 1
ATOM 1758 C C . ASP A 1 213 ? -29.182 -19.633 59.612 1.00 82.81 213 ASP A C 1
ATOM 1760 O O . ASP A 1 213 ? -29.458 -19.662 60.812 1.00 82.81 213 ASP A O 1
ATOM 1764 N N . ALA A 1 214 ? -29.486 -18.574 58.853 1.00 82.56 214 ALA A N 1
ATOM 1765 C CA . ALA A 1 214 ? -30.170 -17.395 59.378 1.00 82.56 214 ALA A CA 1
ATOM 1766 C C . ALA A 1 214 ? -31.634 -17.680 59.753 1.00 82.56 214 ALA A C 1
ATOM 1768 O O . ALA A 1 214 ? -32.124 -17.111 60.728 1.00 82.56 214 ALA A O 1
ATOM 1769 N N . ARG A 1 215 ? -32.322 -18.571 59.022 1.00 84.56 215 ARG A N 1
ATOM 1770 C CA . ARG A 1 215 ? -33.668 -19.051 59.377 1.00 84.56 215 ARG A CA 1
ATOM 1771 C C . ARG A 1 215 ? -33.636 -19.882 60.650 1.00 84.56 215 ARG A C 1
ATOM 1773 O O . ARG A 1 215 ? -34.337 -19.524 61.583 1.00 84.56 215 ARG A O 1
ATOM 1780 N N . GLN A 1 216 ? -32.758 -20.880 60.739 1.00 84.50 216 GLN A N 1
ATOM 1781 C CA . GLN A 1 216 ? -32.618 -21.734 61.925 1.00 84.50 216 GLN A CA 1
ATOM 1782 C C . GLN A 1 216 ? -32.296 -20.918 63.186 1.00 84.50 216 GLN A C 1
ATOM 1784 O O . GLN A 1 216 ? -32.853 -21.175 64.248 1.00 84.50 216 GLN A O 1
ATOM 1789 N N . ARG A 1 217 ? -31.449 -19.882 63.077 1.00 84.06 217 ARG A N 1
ATOM 1790 C CA . ARG A 1 217 ? -31.182 -18.951 64.191 1.00 84.06 217 ARG A CA 1
ATOM 1791 C C . ARG A 1 217 ? -32.406 -18.104 64.548 1.00 84.06 217 ARG A C 1
ATOM 1793 O O . ARG A 1 217 ? -32.700 -17.952 65.726 1.00 84.06 217 ARG A O 1
ATOM 1800 N N . ALA A 1 218 ? -33.136 -17.584 63.561 1.00 80.88 218 ALA A N 1
ATOM 1801 C CA . ALA A 1 218 ? -34.357 -16.813 63.801 1.00 80.88 218 ALA A CA 1
ATOM 1802 C C . ALA A 1 218 ? -35.503 -17.672 64.374 1.00 80.88 218 ALA A C 1
ATOM 1804 O O . ALA A 1 218 ? -36.294 -17.176 65.173 1.00 80.88 218 ALA A O 1
ATOM 1805 N N . GLU A 1 219 ? -35.576 -18.946 63.990 1.00 83.50 219 GLU A N 1
ATOM 1806 C CA . GLU A 1 219 ? -36.504 -19.952 64.511 1.00 83.50 219 GLU A CA 1
ATOM 1807 C C . GLU A 1 219 ? -36.142 -20.310 65.960 1.00 83.50 219 GLU A C 1
ATOM 1809 O O . GLU A 1 219 ? -36.994 -20.177 66.833 1.00 83.50 219 GLU A O 1
ATOM 1814 N N . ALA A 1 220 ? -34.870 -20.604 66.257 1.00 83.44 220 ALA A N 1
ATOM 1815 C CA . ALA A 1 220 ? -34.394 -20.821 67.626 1.00 83.44 220 ALA A CA 1
ATOM 1816 C C . ALA A 1 220 ? -34.619 -19.593 68.533 1.00 83.44 220 ALA A C 1
ATOM 1818 O O . ALA A 1 220 ? -35.156 -19.724 69.631 1.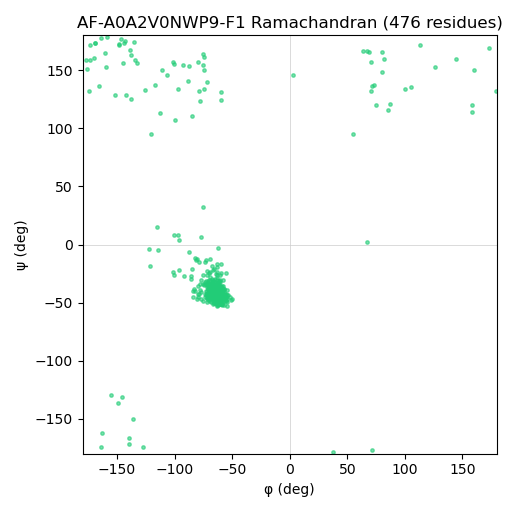00 83.44 220 ALA A O 1
ATOM 1819 N N . GLU A 1 221 ? -34.308 -18.378 68.064 1.00 85.50 221 GLU A N 1
ATOM 1820 C CA . GLU 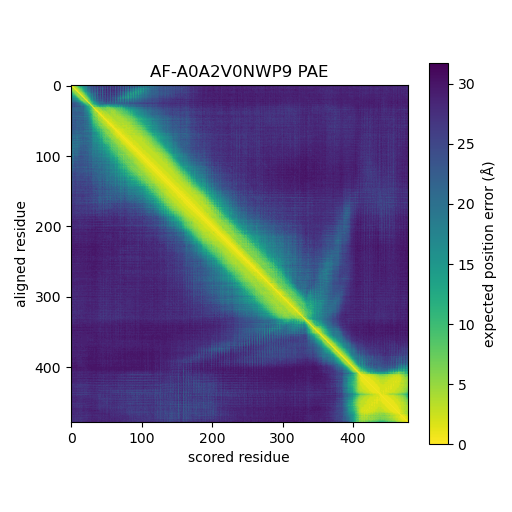A 1 221 ? -34.626 -17.145 68.797 1.00 85.50 221 GLU A CA 1
ATOM 1821 C C . GLU A 1 221 ? -36.141 -16.956 68.991 1.00 85.50 221 GLU A C 1
ATOM 1823 O O . GLU A 1 221 ? -36.567 -16.419 70.015 1.00 85.50 221 GLU A O 1
ATOM 1828 N N . ALA A 1 222 ? -36.979 -17.369 68.035 1.00 78.00 222 ALA A N 1
ATOM 1829 C CA . ALA A 1 222 ? -38.432 -17.312 68.174 1.00 78.00 222 ALA A CA 1
ATOM 1830 C C . ALA A 1 222 ? -38.953 -18.340 69.193 1.00 78.00 222 ALA A C 1
ATOM 1832 O O . ALA A 1 222 ? -39.837 -17.998 69.980 1.00 78.00 222 ALA A O 1
ATOM 1833 N N . GLU A 1 223 ? -38.383 -19.546 69.235 1.00 83.62 223 GLU A N 1
ATOM 1834 C CA . GLU A 1 223 ? -38.680 -20.577 70.234 1.00 83.62 223 GLU A CA 1
ATOM 1835 C C . GLU A 1 223 ? -38.246 -20.144 71.642 1.00 83.62 223 GLU A C 1
ATOM 1837 O O . GLU A 1 223 ? -39.059 -20.187 72.566 1.00 83.62 223 GLU A O 1
ATOM 1842 N N . GLU A 1 224 ? -37.029 -19.618 71.818 1.00 82.50 224 GLU A N 1
ATOM 1843 C CA . GLU A 1 224 ? -36.565 -19.063 73.100 1.00 82.50 224 GLU A CA 1
ATOM 1844 C C . GLU A 1 224 ? -37.475 -17.927 73.593 1.00 82.50 224 GLU A C 1
ATOM 1846 O O . GLU A 1 224 ? -37.875 -17.891 74.763 1.00 82.50 224 GLU A O 1
ATOM 1851 N N . ARG A 1 225 ? -37.865 -17.010 72.696 1.00 83.56 225 ARG A N 1
ATOM 1852 C CA . ARG A 1 225 ? -38.816 -15.932 73.011 1.00 83.56 225 ARG A CA 1
ATOM 1853 C C . ARG A 1 225 ? -40.195 -16.494 73.361 1.00 83.56 225 ARG A C 1
ATOM 1855 O O . ARG A 1 225 ? -40.808 -16.012 74.314 1.00 83.56 225 ARG A O 1
ATOM 1862 N N . ALA A 1 226 ? -40.687 -17.503 72.642 1.00 81.06 226 ALA A N 1
ATOM 1863 C CA . ALA A 1 226 ? -41.969 -18.148 72.924 1.00 81.06 226 ALA A CA 1
ATOM 1864 C C . ALA A 1 226 ? -41.967 -18.835 74.298 1.00 81.06 226 ALA A C 1
ATOM 1866 O O . ALA A 1 226 ? -42.893 -18.617 75.079 1.00 81.06 226 ALA A O 1
ATOM 1867 N N . LEU A 1 227 ? -40.904 -19.569 74.640 1.00 86.12 227 LEU A N 1
ATOM 1868 C CA . LEU A 1 227 ? -40.704 -20.182 75.957 1.00 86.12 227 LEU A CA 1
ATOM 1869 C C . LEU A 1 227 ? -40.639 -19.123 77.069 1.00 86.12 227 LEU A C 1
ATOM 1871 O O . LEU A 1 227 ? -41.316 -19.258 78.091 1.00 86.12 227 LEU A O 1
ATOM 1875 N N . TYR A 1 228 ? -39.905 -18.025 76.856 1.00 88.00 228 TYR A N 1
ATOM 1876 C CA . TYR A 1 228 ? -39.861 -16.898 77.791 1.00 88.00 228 TYR A CA 1
ATOM 1877 C C . TYR A 1 228 ? -41.248 -16.270 78.011 1.00 88.00 228 TYR A C 1
ATOM 1879 O O . TYR A 1 228 ? -41.645 -16.020 79.152 1.00 88.00 228 TYR A O 1
ATOM 1887 N N . TYR A 1 229 ? -42.011 -16.023 76.941 1.00 83.62 229 TYR A N 1
ATOM 1888 C CA . TYR A 1 229 ? -43.352 -15.447 77.054 1.00 83.62 229 TYR A CA 1
ATOM 1889 C C . TYR A 1 229 ? -44.376 -16.426 77.643 1.00 83.62 229 TYR A C 1
ATOM 1891 O O . TYR A 1 229 ? -45.233 -15.976 78.402 1.00 83.62 229 TYR A O 1
ATOM 1899 N N . ALA A 1 230 ? -44.265 -17.732 77.382 1.00 80.00 230 ALA A N 1
ATOM 1900 C CA . ALA A 1 230 ? -45.096 -18.765 77.999 1.00 80.00 230 ALA A CA 1
ATOM 1901 C C . ALA A 1 230 ? -44.858 -18.845 79.516 1.00 80.00 230 ALA A C 1
ATOM 1903 O O . ALA A 1 230 ? -45.798 -18.709 80.298 1.00 80.00 230 ALA A O 1
ATOM 1904 N N . LEU A 1 231 ? -43.596 -18.924 79.952 1.00 84.56 231 LEU A N 1
ATOM 1905 C CA . LEU A 1 231 ? -43.235 -18.927 81.373 1.00 84.56 231 LEU A CA 1
ATOM 1906 C C . LEU A 1 231 ? -43.666 -17.626 82.083 1.00 84.56 231 LEU A C 1
ATOM 1908 O O . LEU A 1 231 ? -44.090 -17.639 83.240 1.00 84.56 231 LEU A O 1
ATOM 1912 N N . LYS A 1 232 ? -43.634 -16.492 81.373 1.00 85.56 232 LYS A N 1
ATOM 1913 C CA . LYS A 1 232 ? -44.129 -15.193 81.856 1.00 85.56 232 LYS A CA 1
ATOM 1914 C C . LYS A 1 232 ? -45.661 -15.083 81.864 1.00 85.56 232 LYS A C 1
ATOM 1916 O O . LYS A 1 232 ? -46.202 -14.310 82.658 1.00 85.56 232 LYS A O 1
ATOM 1921 N N . ALA A 1 233 ? -46.360 -15.835 81.013 1.00 77.94 233 ALA A N 1
ATOM 1922 C CA . ALA A 1 233 ? -47.812 -15.987 81.058 1.00 77.94 233 ALA A CA 1
ATOM 1923 C C . ALA A 1 233 ? -48.216 -16.841 82.267 1.00 77.94 233 ALA A C 1
ATOM 1925 O O . ALA A 1 233 ? -48.983 -16.361 83.094 1.00 77.94 233 ALA A O 1
ATOM 1926 N N . GLU A 1 234 ? -47.587 -18.004 82.476 1.00 80.81 234 GLU A N 1
ATOM 1927 C CA . GLU A 1 234 ? -47.810 -18.828 83.674 1.00 80.81 234 GLU A CA 1
ATOM 1928 C C . GLU A 1 234 ? -47.599 -18.044 84.977 1.00 80.81 234 GLU A C 1
ATOM 1930 O O . GLU A 1 234 ? -48.403 -18.146 85.901 1.00 80.81 234 GLU A O 1
ATOM 1935 N N . GLN A 1 235 ? -46.542 -17.230 85.067 1.00 80.56 235 GLN A N 1
ATOM 1936 C CA . GLN A 1 235 ? -46.307 -16.375 86.238 1.00 80.56 235 GLN A CA 1
ATOM 1937 C C . GLN A 1 235 ? -47.432 -15.351 86.461 1.00 80.56 235 GLN A C 1
ATOM 1939 O O . GLN A 1 235 ? -47.801 -15.087 87.605 1.00 80.56 235 GLN A O 1
ATOM 1944 N N . ARG A 1 236 ? -48.008 -14.791 85.389 1.00 80.62 236 ARG A N 1
ATOM 1945 C CA . ARG A 1 236 ? -49.173 -13.896 85.477 1.00 80.62 236 ARG A CA 1
ATOM 1946 C C . ARG A 1 236 ? -50.438 -14.648 85.868 1.00 80.62 236 ARG A C 1
ATOM 1948 O O . ARG A 1 236 ? -51.191 -14.141 86.692 1.00 80.62 236 ARG A O 1
ATOM 1955 N N . ASP A 1 237 ? -50.660 -15.842 85.333 1.00 77.50 237 ASP A N 1
ATOM 1956 C CA . ASP A 1 237 ? -51.845 -16.642 85.641 1.00 77.50 237 ASP A CA 1
ATOM 1957 C C . ASP A 1 237 ? -51.823 -17.163 87.083 1.00 77.50 237 ASP A C 1
ATOM 1959 O O . ASP A 1 237 ? -52.859 -17.147 87.747 1.00 77.50 237 ASP A O 1
ATOM 1963 N N . ARG A 1 238 ? -50.640 -17.493 87.624 1.00 80.19 238 ARG A N 1
ATOM 1964 C CA . ARG A 1 238 ? -50.437 -17.758 89.061 1.00 80.19 238 ARG A CA 1
ATOM 1965 C C . ARG A 1 238 ? -50.793 -16.526 89.906 1.00 80.19 238 ARG A C 1
ATOM 1967 O O . ARG A 1 238 ? -51.653 -16.629 90.774 1.00 80.19 238 ARG A O 1
ATOM 1974 N N . GLN A 1 239 ? -50.272 -15.340 89.570 1.00 82.69 239 GLN A N 1
ATOM 1975 C CA . GLN A 1 239 ? -50.632 -14.081 90.254 1.00 82.69 239 GLN A CA 1
ATOM 1976 C C . GLN A 1 239 ? -52.125 -13.719 90.137 1.00 82.69 239 GLN A C 1
ATOM 1978 O O . GLN A 1 239 ? -52.695 -13.094 91.032 1.00 82.69 239 GLN A O 1
ATOM 1983 N N . LEU A 1 240 ? -52.786 -14.084 89.035 1.00 82.38 240 LEU A N 1
ATOM 1984 C CA . LEU A 1 240 ? -54.228 -13.901 88.858 1.00 82.38 240 LEU A CA 1
ATOM 1985 C C . LEU A 1 240 ? -55.046 -14.949 89.627 1.00 82.38 240 LEU A C 1
ATOM 1987 O O . LEU A 1 240 ? -56.155 -14.633 90.056 1.00 82.38 240 LEU A O 1
ATOM 1991 N N . ALA A 1 241 ? -54.528 -16.162 89.825 1.00 80.00 241 ALA A N 1
ATOM 1992 C CA . ALA A 1 241 ? -55.132 -17.185 90.676 1.00 80.00 241 ALA A CA 1
ATOM 1993 C C . ALA A 1 241 ? -55.023 -16.815 92.165 1.00 80.00 241 ALA A C 1
ATOM 1995 O O . ALA A 1 241 ? -56.036 -16.833 92.859 1.00 80.00 241 ALA A O 1
ATOM 1996 N N . GLU A 1 242 ? -53.847 -16.376 92.621 1.00 79.94 242 GLU A N 1
ATOM 1997 C CA . GLU A 1 242 ? -53.612 -15.836 93.971 1.00 79.94 242 GLU A CA 1
ATOM 1998 C C . GLU A 1 242 ? -54.589 -14.687 94.271 1.00 79.94 242 GLU A C 1
ATOM 2000 O O . GLU A 1 242 ? -55.377 -14.759 95.211 1.00 79.94 242 GLU A O 1
ATOM 2005 N N . ARG A 1 243 ? -54.668 -13.680 93.389 1.00 77.44 243 ARG A N 1
ATOM 2006 C CA . ARG A 1 243 ? -55.607 -12.552 93.545 1.00 77.44 243 ARG A CA 1
ATOM 2007 C C . ARG A 1 243 ? -57.083 -12.959 93.513 1.00 77.44 243 ARG A C 1
ATOM 2009 O O . ARG A 1 243 ? -57.910 -12.273 94.117 1.00 77.44 243 ARG A O 1
ATOM 2016 N N . LYS A 1 244 ? -57.445 -14.040 92.809 1.00 79.88 244 LYS A N 1
ATOM 2017 C CA . LYS A 1 244 ? -58.806 -14.603 92.864 1.00 79.88 244 LYS A CA 1
ATOM 2018 C C . LYS A 1 244 ? -59.068 -15.211 94.239 1.00 79.88 244 LYS A C 1
ATOM 2020 O O . LYS A 1 244 ? -60.057 -14.818 94.855 1.00 79.88 244 LYS A O 1
ATOM 2025 N N . GLN A 1 245 ? -58.162 -16.053 94.739 1.00 78.38 245 GLN A N 1
ATOM 2026 C CA . GLN A 1 245 ? -58.241 -16.660 96.072 1.00 78.38 245 GLN A CA 1
ATOM 2027 C C . GLN A 1 245 ? -58.306 -15.596 97.178 1.00 78.38 245 GLN A C 1
ATOM 2029 O O . GLN A 1 245 ? -59.199 -15.663 98.020 1.00 78.38 245 GLN A O 1
ATOM 2034 N N . ASP A 1 246 ? -57.479 -14.547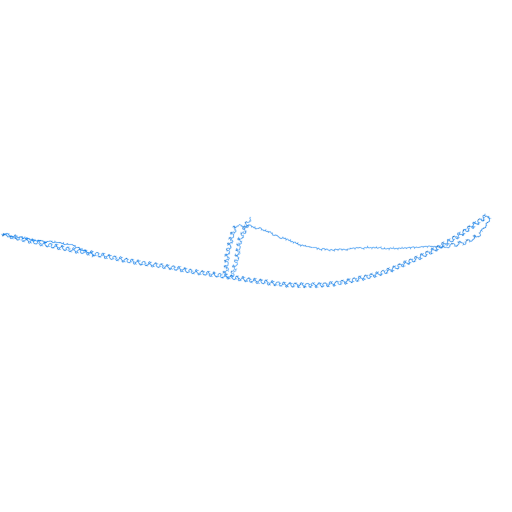 97.119 1.00 76.56 246 ASP A N 1
ATOM 2035 C CA . ASP A 1 246 ? -57.560 -13.388 98.021 1.00 76.56 246 ASP A CA 1
ATOM 2036 C C . ASP A 1 246 ? -58.938 -12.711 97.966 1.00 76.56 246 ASP A C 1
ATOM 2038 O O . ASP A 1 246 ? -59.519 -12.355 98.995 1.00 76.56 246 ASP A O 1
ATOM 2042 N N . SER A 1 247 ? -59.490 -12.523 96.762 1.00 77.56 247 SER A N 1
ATOM 2043 C CA . SER A 1 247 ? -60.804 -11.896 96.586 1.00 77.56 247 SER A CA 1
ATOM 2044 C C . SER A 1 247 ? -61.954 -12.777 97.089 1.00 77.56 247 SER A C 1
ATOM 2046 O O . SER A 1 247 ? -62.956 -12.258 97.582 1.00 77.56 247 SER A O 1
ATOM 2048 N N . GLU A 1 248 ? -61.810 -14.098 97.005 1.00 77.94 248 GLU A N 1
ATOM 2049 C CA . GLU A 1 248 ? -62.773 -15.091 97.483 1.00 77.94 248 GLU A CA 1
ATOM 2050 C C . GLU A 1 248 ? -62.703 -15.240 99.005 1.00 77.94 248 GLU A C 1
ATOM 2052 O O . GLU A 1 248 ? -63.744 -15.206 99.660 1.00 77.94 248 GLU A O 1
ATOM 2057 N N . TYR A 1 249 ? -61.501 -15.244 99.584 1.00 81.44 249 TYR A N 1
ATOM 2058 C CA . TYR A 1 249 ? -61.281 -15.139 101.025 1.00 81.44 249 TYR A CA 1
ATOM 2059 C C . TYR A 1 249 ? -61.879 -13.841 101.590 1.00 81.44 249 TYR A C 1
ATOM 2061 O O . TYR A 1 249 ? -62.662 -13.876 102.538 1.00 81.44 249 TYR A O 1
ATOM 2069 N N . GLN A 1 250 ? -61.632 -12.690 100.954 1.00 79.56 250 GLN A N 1
ATOM 2070 C CA . GLN A 1 250 ? -62.261 -11.426 101.356 1.00 79.56 250 GLN A CA 1
ATOM 2071 C C . GLN A 1 250 ? -63.791 -11.438 101.213 1.00 79.56 250 GLN A C 1
ATOM 2073 O O . GLN A 1 250 ? -64.476 -10.795 102.008 1.00 79.56 250 GLN A O 1
ATOM 2078 N N . ARG A 1 251 ? -64.355 -12.146 100.225 1.00 76.81 251 ARG A N 1
ATOM 2079 C CA . ARG A 1 251 ? -65.814 -12.341 100.115 1.00 76.81 251 ARG A CA 1
ATOM 2080 C C . ARG A 1 251 ? -66.342 -13.228 101.242 1.00 76.81 251 ARG A C 1
ATOM 2082 O O . ARG A 1 251 ? -67.385 -12.895 101.798 1.00 76.81 251 ARG A O 1
ATOM 2089 N N . ALA A 1 252 ? -65.628 -14.295 101.604 1.00 79.50 252 ALA A N 1
ATOM 2090 C CA . ALA A 1 252 ? -65.985 -15.175 102.713 1.00 79.50 252 ALA A CA 1
ATOM 2091 C C . ALA A 1 252 ? -65.987 -14.416 104.050 1.00 79.50 252 ALA A C 1
ATOM 2093 O O . ALA A 1 252 ? -67.020 -14.378 104.714 1.00 79.50 252 ALA A O 1
ATOM 2094 N N . VAL A 1 253 ? -64.903 -13.702 104.381 1.00 81.31 253 VAL A N 1
ATOM 2095 C CA . VAL A 1 253 ? -64.807 -12.875 105.601 1.00 81.31 253 VAL A CA 1
ATOM 2096 C C . VAL A 1 253 ? -65.941 -11.844 105.666 1.00 81.31 253 VAL A C 1
ATOM 2098 O O . VAL A 1 253 ? -66.646 -11.762 106.670 1.00 81.31 253 VAL A O 1
ATOM 2101 N N . ARG A 1 254 ? -66.214 -11.114 104.573 1.00 78.25 254 ARG A N 1
ATOM 2102 C CA . ARG A 1 254 ? -67.333 -10.150 104.524 1.00 78.25 254 ARG A CA 1
ATOM 2103 C C . ARG A 1 254 ? -68.707 -10.819 104.656 1.00 78.25 254 ARG A C 1
ATOM 2105 O O . ARG A 1 254 ? -69.621 -10.209 105.208 1.00 78.25 254 ARG A O 1
ATOM 2112 N N . ALA A 1 255 ? -68.877 -12.049 104.167 1.00 79.88 255 ALA A N 1
ATOM 2113 C CA . ALA A 1 255 ? -70.111 -12.816 104.335 1.00 79.88 255 ALA A CA 1
ATOM 2114 C C . ALA A 1 255 ? -70.292 -13.311 105.781 1.00 79.88 255 ALA A C 1
ATOM 2116 O O . ALA A 1 255 ? -71.415 -13.330 106.285 1.00 79.88 255 ALA A O 1
ATOM 2117 N N . GLU A 1 256 ? -69.210 -13.659 106.479 1.00 75.62 256 GLU A N 1
ATOM 2118 C CA . GLU A 1 256 ? -69.246 -14.007 107.902 1.00 75.62 256 GLU A CA 1
ATOM 2119 C C . GLU A 1 256 ? -69.496 -12.785 108.787 1.00 75.62 256 GLU A C 1
ATOM 2121 O O . GLU A 1 256 ? -70.381 -12.836 109.642 1.00 75.62 256 GLU A O 1
ATOM 2126 N N . GLU A 1 257 ? -68.853 -11.646 108.515 1.00 75.62 257 GLU A N 1
ATOM 2127 C CA . GLU A 1 257 ? -69.210 -10.367 109.139 1.00 75.62 257 GLU A CA 1
ATOM 2128 C C . GLU A 1 257 ? -70.690 -10.019 108.915 1.00 75.62 257 GLU A C 1
ATOM 2130 O O . GLU A 1 257 ? -71.377 -9.587 109.841 1.00 75.62 257 GLU A O 1
ATOM 2135 N N . ALA A 1 258 ? -71.217 -10.221 107.702 1.00 76.00 258 ALA A N 1
ATOM 2136 C CA . ALA A 1 258 ? -72.627 -9.978 107.406 1.00 76.00 258 ALA A CA 1
ATOM 2137 C C . ALA A 1 258 ? -73.557 -10.913 108.202 1.00 76.00 258 ALA A C 1
ATOM 2139 O O . ALA A 1 258 ? -74.570 -10.449 108.728 1.00 76.00 258 ALA A O 1
ATOM 2140 N N . ARG A 1 259 ? -73.196 -12.196 108.365 1.00 79.25 259 ARG A N 1
ATOM 2141 C CA . ARG A 1 259 ? -73.917 -13.152 109.229 1.00 79.25 259 ARG A CA 1
ATOM 2142 C C . ARG A 1 259 ? -73.887 -12.722 110.699 1.00 79.25 259 ARG A C 1
ATOM 2144 O O . ARG A 1 259 ? -74.934 -12.717 111.340 1.00 79.25 259 ARG A O 1
ATOM 2151 N N . GLN A 1 260 ? -72.732 -12.303 111.217 1.00 77.81 260 GLN A N 1
ATOM 2152 C CA . GLN A 1 260 ? -72.589 -11.812 112.594 1.00 77.81 260 GLN A CA 1
ATOM 2153 C C . GLN A 1 260 ? -73.435 -10.550 112.835 1.00 77.81 260 GLN A C 1
ATOM 2155 O O . GLN A 1 260 ? -74.190 -10.481 113.806 1.00 77.81 260 GLN A O 1
ATOM 2160 N N . ARG A 1 261 ? -73.389 -9.578 111.912 1.00 78.50 261 ARG A N 1
ATOM 2161 C CA . ARG A 1 261 ? -74.219 -8.360 111.957 1.00 78.50 261 ARG A CA 1
ATOM 2162 C C . ARG A 1 261 ? -75.716 -8.685 111.871 1.00 78.50 261 ARG A C 1
ATOM 2164 O O . ARG A 1 261 ? -76.510 -8.060 112.571 1.00 78.50 261 ARG A O 1
ATOM 2171 N N . ALA A 1 262 ? -76.112 -9.667 111.058 1.00 74.88 262 ALA A N 1
ATOM 2172 C CA . ALA A 1 262 ? -77.498 -10.127 110.970 1.00 74.88 262 ALA A CA 1
ATOM 2173 C C . ALA A 1 262 ? -77.975 -10.773 112.283 1.00 74.88 262 ALA A C 1
ATOM 2175 O O . ALA A 1 262 ? -79.034 -10.399 112.784 1.00 74.88 262 ALA A O 1
ATOM 2176 N N . ALA A 1 263 ? -77.176 -11.663 112.882 1.00 77.69 263 ALA A N 1
ATOM 2177 C CA . ALA A 1 263 ? -77.484 -12.292 114.168 1.00 77.69 263 ALA A CA 1
ATOM 2178 C C . ALA A 1 263 ? -77.595 -11.260 115.307 1.00 77.69 263 ALA A C 1
ATOM 2180 O O . ALA A 1 263 ? -78.555 -11.287 116.077 1.00 77.69 263 ALA A O 1
ATOM 2181 N N . TYR A 1 264 ? -76.677 -10.290 115.371 1.00 82.81 264 TYR A N 1
ATOM 2182 C CA . TYR A 1 264 ? -76.740 -9.186 116.335 1.00 82.81 264 TYR A CA 1
ATOM 2183 C C . TYR A 1 264 ? -78.004 -8.325 116.153 1.00 82.81 264 TYR A C 1
ATOM 2185 O O . TYR A 1 264 ? -78.689 -7.995 117.123 1.00 82.81 264 TYR A O 1
ATOM 2193 N N . ASN A 1 265 ? -78.372 -8.008 114.907 1.00 76.56 265 ASN A N 1
ATOM 2194 C CA . ASN A 1 265 ? -79.604 -7.274 114.614 1.00 76.56 265 ASN A CA 1
ATOM 2195 C C . ASN A 1 265 ? -80.867 -8.077 114.977 1.00 76.56 265 ASN A C 1
ATOM 2197 O O . ASN A 1 265 ? -81.822 -7.488 115.480 1.00 76.56 265 ASN A O 1
ATOM 2201 N N . GLN A 1 266 ? -80.871 -9.401 114.790 1.00 76.19 266 GLN A N 1
ATOM 2202 C CA . GLN A 1 266 ? -81.964 -10.277 115.231 1.00 76.19 266 GLN A CA 1
ATOM 2203 C C . GLN A 1 266 ? -82.095 -10.298 116.761 1.00 76.19 266 GLN A C 1
ATOM 2205 O O . GLN A 1 266 ? -83.198 -10.118 117.273 1.00 76.19 266 GLN A O 1
ATOM 2210 N N . GLN A 1 267 ? -80.986 -10.425 117.498 1.00 76.75 267 GLN A N 1
ATOM 2211 C CA . GLN A 1 267 ? -80.982 -10.337 118.967 1.00 76.75 267 GLN A CA 1
ATOM 2212 C C . GLN A 1 267 ? -81.506 -8.976 119.454 1.00 76.75 267 GLN A C 1
ATOM 2214 O O . GLN A 1 267 ? -82.357 -8.914 120.342 1.00 76.75 267 GLN A O 1
ATOM 2219 N N . ARG A 1 268 ? -81.064 -7.878 118.826 1.00 80.56 268 ARG A N 1
ATOM 2220 C CA . ARG A 1 268 ? -81.538 -6.520 119.130 1.00 80.56 268 ARG A CA 1
ATOM 2221 C C . ARG A 1 268 ? -83.032 -6.343 118.836 1.00 80.56 268 ARG A C 1
ATOM 2223 O O . ARG A 1 268 ? -83.725 -5.695 119.618 1.00 80.56 268 ARG A O 1
ATOM 2230 N N . ALA A 1 269 ? -83.534 -6.923 117.744 1.00 72.75 269 ALA A N 1
ATOM 2231 C CA . ALA A 1 269 ? -84.953 -6.898 117.394 1.00 72.75 269 ALA A CA 1
ATOM 2232 C C . ALA A 1 269 ? -85.806 -7.717 118.379 1.00 72.75 269 ALA A C 1
ATOM 2234 O O . ALA A 1 269 ? -86.840 -7.230 118.828 1.00 72.75 269 ALA A O 1
ATOM 2235 N N . ALA A 1 270 ? -85.348 -8.907 118.784 1.00 75.62 270 ALA A N 1
ATOM 2236 C CA . ALA A 1 270 ? -86.017 -9.728 119.794 1.00 75.62 270 ALA A CA 1
ATOM 2237 C C . ALA A 1 270 ? -86.083 -9.020 121.161 1.00 75.62 270 ALA A C 1
ATOM 2239 O O . ALA A 1 270 ? -87.139 -8.973 121.787 1.00 75.62 270 ALA A O 1
ATOM 2240 N N . HIS A 1 271 ? -84.988 -8.382 121.588 1.00 74.81 271 HIS A N 1
ATOM 2241 C CA . HIS A 1 271 ? -84.953 -7.582 122.816 1.00 74.81 271 HIS A CA 1
ATOM 2242 C C . HIS A 1 271 ? -85.898 -6.366 122.751 1.00 74.81 271 HIS A C 1
ATOM 2244 O O . HIS A 1 271 ? -86.560 -6.035 123.733 1.00 74.81 271 HIS A O 1
ATOM 2250 N N . ALA A 1 272 ? -86.006 -5.704 121.593 1.00 75.06 272 ALA A N 1
ATOM 2251 C CA . ALA A 1 272 ? -86.967 -4.619 121.390 1.00 75.06 272 ALA A CA 1
ATOM 2252 C C . ALA A 1 272 ? -88.427 -5.115 121.420 1.00 75.06 272 ALA A C 1
ATOM 2254 O O . ALA A 1 272 ? -89.275 -4.468 122.033 1.00 75.06 272 ALA A O 1
ATOM 2255 N N . ALA A 1 273 ? -88.712 -6.277 120.822 1.00 74.12 273 ALA A N 1
ATOM 2256 C CA . ALA A 1 273 ? -90.035 -6.898 120.859 1.00 74.12 273 ALA A CA 1
ATOM 2257 C C . ALA A 1 273 ? -90.458 -7.264 122.293 1.00 74.12 273 ALA A C 1
ATOM 2259 O O . ALA A 1 273 ? -91.567 -6.924 122.697 1.00 74.12 273 ALA A O 1
ATOM 2260 N N . ALA A 1 274 ? -89.556 -7.848 123.090 1.00 75.50 274 ALA A N 1
ATOM 2261 C CA . ALA A 1 274 ? -89.813 -8.170 124.496 1.00 75.50 274 ALA A CA 1
ATOM 2262 C C . ALA A 1 274 ? -90.118 -6.921 125.352 1.00 75.50 274 ALA A C 1
ATOM 2264 O O . ALA A 1 274 ? -90.984 -6.962 126.227 1.00 75.50 274 ALA A O 1
ATOM 2265 N N . ILE A 1 275 ? -89.464 -5.783 125.077 1.00 76.00 275 ILE A N 1
ATOM 2266 C CA . ILE A 1 275 ? -89.780 -4.500 125.730 1.00 76.00 275 ILE A CA 1
ATOM 2267 C C . ILE A 1 275 ? -91.188 -4.014 125.352 1.00 76.00 275 ILE A C 1
ATOM 2269 O O . ILE A 1 275 ? -91.927 -3.553 126.222 1.00 76.00 275 ILE A O 1
ATOM 2273 N N . GLU A 1 276 ? -91.580 -4.110 124.080 1.00 71.38 276 GLU A N 1
ATOM 2274 C CA . GLU A 1 276 ? -92.929 -3.729 123.634 1.00 71.38 276 GLU A CA 1
ATOM 2275 C C . GLU A 1 276 ? -94.019 -4.662 124.177 1.00 71.38 276 GLU A C 1
ATOM 2277 O O . GLU A 1 276 ? -95.100 -4.205 124.548 1.00 71.38 276 GLU A O 1
ATOM 2282 N N . GLU A 1 277 ? -93.739 -5.955 124.305 1.00 73.94 277 GLU A N 1
ATOM 2283 C CA . GLU A 1 277 ? -94.648 -6.921 124.923 1.00 73.94 277 GLU A CA 1
ATOM 2284 C C . GLU A 1 277 ? -94.827 -6.651 126.427 1.00 73.94 277 GLU A C 1
ATOM 2286 O O . GLU A 1 277 ? -95.959 -6.555 126.907 1.00 73.94 277 GLU A O 1
ATOM 2291 N N . ALA A 1 278 ? -93.739 -6.369 127.153 1.00 74.19 278 ALA A N 1
ATOM 2292 C CA . ALA A 1 278 ? -93.801 -5.931 128.549 1.00 74.19 278 ALA A CA 1
ATOM 2293 C C . ALA A 1 278 ? -94.565 -4.600 128.722 1.00 74.19 278 ALA A C 1
ATOM 2295 O O . ALA A 1 278 ? -95.338 -4.440 129.672 1.00 74.19 278 ALA A O 1
ATOM 2296 N N . ARG A 1 279 ? -94.415 -3.650 127.783 1.00 76.88 279 ARG A N 1
ATOM 2297 C CA . ARG A 1 279 ? -95.202 -2.400 127.748 1.00 76.88 279 ARG A CA 1
ATOM 2298 C C . ARG A 1 279 ? -96.695 -2.675 127.561 1.00 76.88 279 ARG A C 1
ATOM 2300 O O . ARG A 1 279 ? -97.503 -2.087 128.279 1.00 76.88 279 ARG A O 1
ATOM 2307 N N . ARG A 1 280 ? -97.069 -3.584 126.652 1.00 76.12 280 ARG A N 1
ATOM 2308 C CA . ARG A 1 280 ? -98.467 -4.003 126.430 1.00 76.12 280 ARG A CA 1
ATOM 2309 C C . ARG A 1 280 ? -99.061 -4.668 127.670 1.00 76.12 280 ARG A C 1
ATOM 2311 O O . ARG A 1 280 ? -100.138 -4.260 128.097 1.00 76.12 280 ARG A O 1
ATOM 2318 N N . GLY A 1 281 ? -98.341 -5.603 128.294 1.00 73.75 281 GLY A N 1
ATOM 2319 C CA . GLY A 1 281 ? -98.766 -6.243 129.544 1.00 73.75 281 GLY A CA 1
ATOM 2320 C C . GLY A 1 281 ? -98.990 -5.233 130.674 1.00 73.75 281 GLY A C 1
ATOM 2321 O O . GLY A 1 281 ? -100.031 -5.241 131.327 1.00 73.75 281 GLY A O 1
ATOM 2322 N N . HIS A 1 282 ? -98.071 -4.278 130.853 1.00 75.44 282 HIS A N 1
ATOM 2323 C CA . HIS A 1 282 ? -98.236 -3.231 131.864 1.00 75.44 282 HIS A CA 1
ATOM 2324 C C . HIS A 1 282 ? -99.409 -2.275 131.565 1.00 75.44 282 HIS A C 1
ATOM 2326 O O . HIS A 1 282 ? -100.058 -1.790 132.494 1.00 75.44 282 HIS A O 1
ATOM 2332 N N . LEU A 1 283 ? -99.719 -2.011 130.291 1.00 79.25 283 LEU A N 1
ATOM 2333 C CA . LEU A 1 283 ? -100.904 -1.239 129.903 1.00 79.25 283 LEU A CA 1
ATOM 2334 C C . LEU A 1 283 ? -102.210 -2.008 130.151 1.00 79.25 283 LEU A C 1
ATOM 2336 O O . LEU A 1 283 ? -103.165 -1.392 130.621 1.00 79.25 283 LEU A O 1
ATOM 2340 N N . ALA A 1 284 ? -102.247 -3.323 129.908 1.00 75.62 284 ALA A N 1
ATOM 2341 C CA . ALA A 1 284 ? -103.409 -4.168 130.196 1.00 75.62 284 ALA A CA 1
ATOM 2342 C C . ALA A 1 284 ? -103.773 -4.137 131.691 1.00 75.62 284 ALA A C 1
ATOM 2344 O O . ALA A 1 284 ? -104.883 -3.737 132.039 1.00 75.62 284 ALA A O 1
ATOM 2345 N N . VAL A 1 285 ? -102.801 -4.382 132.579 1.00 76.00 285 VAL A N 1
ATOM 2346 C CA . VAL A 1 285 ? -102.999 -4.325 134.043 1.00 76.00 285 VAL A CA 1
ATOM 2347 C C . VAL A 1 285 ? -103.484 -2.940 134.511 1.00 76.00 285 VAL A C 1
ATOM 2349 O O . VAL A 1 285 ? -104.320 -2.828 135.409 1.00 76.00 285 VAL A O 1
ATOM 2352 N N . ARG A 1 286 ? -103.023 -1.847 133.880 1.00 75.88 286 ARG A N 1
ATOM 2353 C CA . ARG A 1 286 ? -103.540 -0.490 134.163 1.00 75.88 286 ARG A CA 1
ATOM 2354 C C . ARG A 1 286 ? -104.978 -0.270 133.679 1.00 75.88 286 ARG A C 1
ATOM 2356 O O . ARG A 1 286 ? -105.652 0.602 134.226 1.00 75.88 286 ARG A O 1
ATOM 2363 N N . LEU A 1 287 ? -105.433 -0.972 132.641 1.00 78.50 287 LEU A N 1
ATOM 2364 C CA . LEU A 1 287 ? -106.813 -0.894 132.151 1.00 78.50 287 LEU A CA 1
ATOM 2365 C C . LEU A 1 287 ? -107.751 -1.726 133.031 1.00 78.50 287 LEU A C 1
ATOM 2367 O O . LEU A 1 287 ? -108.791 -1.215 133.434 1.00 78.50 287 LEU A O 1
ATOM 2371 N N . GLU A 1 288 ? -107.343 -2.928 133.432 1.00 76.50 288 GLU A N 1
ATOM 2372 C CA . GLU A 1 288 ? -108.054 -3.768 134.409 1.00 76.50 288 GLU A CA 1
ATOM 2373 C C . GLU A 1 288 ? -108.235 -3.035 135.749 1.00 76.50 288 GLU A C 1
ATOM 2375 O O . GLU A 1 288 ? -109.355 -2.890 136.241 1.00 76.50 288 GLU A O 1
ATOM 2380 N N . GLY A 1 289 ? -107.164 -2.439 136.288 1.00 72.75 289 GLY A N 1
ATOM 2381 C CA . GLY A 1 289 ? -107.238 -1.621 137.505 1.00 72.75 289 GLY A CA 1
ATOM 2382 C C . GLY A 1 289 ? -108.113 -0.362 137.371 1.00 72.75 289 GLY A C 1
ATOM 2383 O O . GLY A 1 289 ? -108.643 0.133 138.367 1.00 72.75 289 GLY A O 1
ATOM 2384 N N . LYS A 1 290 ? -108.314 0.156 136.149 1.00 77.75 290 LYS A N 1
ATOM 2385 C CA . LYS A 1 290 ? -109.290 1.226 135.877 1.00 77.75 290 LYS A CA 1
ATOM 2386 C C . LYS A 1 290 ? -110.721 0.692 135.804 1.00 77.75 290 LYS A C 1
ATOM 2388 O O . LYS A 1 290 ? -111.607 1.356 136.333 1.00 77.75 290 LYS A O 1
ATOM 2393 N N . MET A 1 291 ? -110.945 -0.479 135.205 1.00 75.56 291 MET A N 1
ATOM 2394 C CA . MET A 1 291 ? -112.259 -1.136 135.137 1.00 75.56 291 MET A CA 1
ATOM 2395 C C . MET A 1 291 ? -112.801 -1.408 136.545 1.00 75.56 291 MET A C 1
ATOM 2397 O O . MET A 1 291 ? -113.860 -0.896 136.895 1.00 75.56 291 MET A O 1
ATOM 2401 N N . ALA A 1 292 ? -112.009 -2.061 137.404 1.00 73.12 292 ALA A N 1
ATOM 2402 C CA . ALA A 1 292 ? -112.377 -2.329 138.798 1.00 73.12 292 ALA A CA 1
ATOM 2403 C C . ALA A 1 292 ? -112.681 -1.043 139.602 1.00 73.12 292 ALA A C 1
ATOM 2405 O O . ALA A 1 292 ? -113.531 -1.029 140.499 1.00 73.12 292 ALA A O 1
ATOM 2406 N N . LYS A 1 293 ? -112.026 0.081 139.263 1.00 76.69 293 LYS A N 1
ATOM 2407 C CA . LYS A 1 293 ? -112.334 1.395 139.852 1.00 76.69 293 LYS A CA 1
ATOM 2408 C C . LYS A 1 293 ? -113.648 1.998 139.329 1.00 76.69 293 LYS A C 1
ATOM 2410 O O . LYS A 1 293 ? -114.328 2.693 140.077 1.00 76.69 293 LYS A O 1
ATOM 2415 N N . VAL A 1 294 ? -114.034 1.739 138.079 1.00 77.81 294 VAL A N 1
ATOM 2416 C CA . VAL A 1 294 ? -115.348 2.141 137.542 1.00 77.81 294 VAL A CA 1
ATOM 2417 C C . VAL A 1 294 ? -116.467 1.299 138.158 1.00 77.81 294 VAL A C 1
ATOM 2419 O O . VAL A 1 294 ? -117.478 1.857 138.577 1.00 77.81 294 VAL A O 1
ATOM 2422 N N . GLU A 1 295 ? -116.269 -0.012 138.293 1.00 76.69 295 GLU A N 1
ATOM 2423 C CA . GLU A 1 295 ? -117.232 -0.939 138.907 1.00 76.69 295 GLU A CA 1
ATOM 2424 C C . GLU A 1 295 ? -117.524 -0.575 140.371 1.00 76.69 295 GLU A C 1
ATOM 2426 O O . GLU A 1 295 ? -118.684 -0.471 140.773 1.00 76.69 295 GLU A O 1
ATOM 2431 N N . THR A 1 296 ? -116.485 -0.280 141.159 1.00 76.44 296 THR A N 1
ATOM 2432 C CA . THR A 1 296 ? -116.649 0.176 142.551 1.00 76.44 296 THR A CA 1
ATOM 2433 C C . THR A 1 296 ? -117.354 1.533 142.656 1.00 76.44 296 THR A C 1
ATOM 2435 O O . THR A 1 296 ? -118.225 1.692 143.512 1.00 76.44 296 THR A O 1
ATOM 2438 N N . ILE A 1 297 ? -117.074 2.484 141.755 1.00 77.38 297 ILE A N 1
ATOM 2439 C CA . ILE A 1 297 ? -117.806 3.764 141.680 1.00 77.38 297 ILE A CA 1
ATOM 2440 C C . ILE A 1 297 ? -119.281 3.548 141.287 1.00 77.38 297 ILE A C 1
ATOM 2442 O O . ILE A 1 297 ? -120.165 4.217 141.827 1.00 77.38 297 ILE A O 1
ATOM 2446 N N . MET A 1 298 ? -119.583 2.604 140.389 1.00 74.44 298 MET A N 1
ATOM 2447 C CA . MET A 1 298 ? -120.967 2.252 140.050 1.00 74.44 298 MET A CA 1
ATOM 2448 C C . MET A 1 298 ? -121.710 1.643 141.247 1.00 74.44 298 MET A C 1
ATOM 2450 O O . MET A 1 298 ? -122.816 2.090 141.551 1.00 74.44 298 MET A O 1
ATOM 2454 N N . GLY A 1 299 ? -121.087 0.717 141.982 1.00 76.69 299 GLY A N 1
ATOM 2455 C CA . GLY A 1 299 ? -121.659 0.149 143.209 1.00 76.69 299 GLY A CA 1
ATOM 2456 C C . GLY A 1 299 ? -121.951 1.2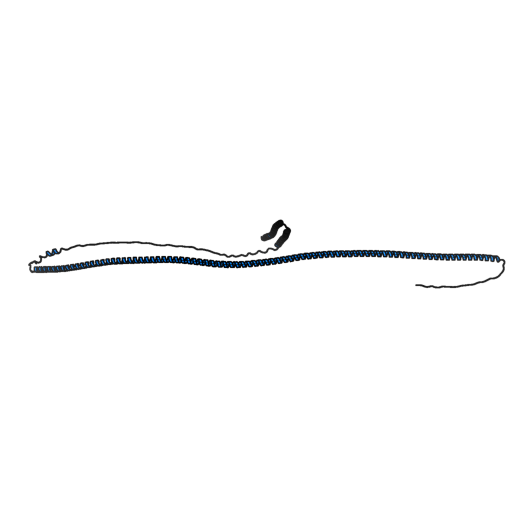04 144.286 1.00 76.69 299 GLY A C 1
ATOM 2457 O O . GLY A 1 299 ? -123.031 1.200 144.878 1.00 76.69 299 GLY A O 1
ATOM 2458 N N . GLN A 1 300 ? -121.039 2.163 144.486 1.00 74.62 300 GLN A N 1
ATOM 2459 C CA . GLN A 1 300 ? -121.253 3.311 145.381 1.00 74.62 300 GLN A CA 1
ATOM 2460 C C . GLN A 1 300 ? -122.428 4.190 144.924 1.00 74.62 300 GLN A C 1
ATOM 2462 O O . GLN A 1 300 ? -123.272 4.576 145.734 1.00 74.62 300 GLN A O 1
ATOM 2467 N N . ARG A 1 301 ? -122.529 4.475 143.618 1.00 76.25 301 ARG A N 1
ATOM 2468 C CA . ARG A 1 301 ? -123.634 5.262 143.052 1.00 76.25 301 ARG A CA 1
ATOM 2469 C C . ARG A 1 301 ? -124.986 4.572 143.245 1.00 76.25 301 ARG A C 1
ATOM 2471 O O . ARG A 1 301 ? -125.971 5.246 143.535 1.00 76.25 301 ARG A O 1
ATOM 2478 N N . GLU A 1 302 ? -125.048 3.250 143.108 1.00 77.06 302 GLU A N 1
ATOM 2479 C CA . GLU A 1 302 ? -126.273 2.500 143.390 1.00 77.06 302 GLU A CA 1
ATOM 2480 C C . GLU A 1 302 ? -126.666 2.527 144.869 1.00 77.06 302 GLU A C 1
ATOM 2482 O O . GLU A 1 302 ? -127.854 2.657 145.161 1.00 77.06 302 GLU A O 1
ATOM 2487 N N . ALA A 1 303 ? -125.704 2.421 145.793 1.00 75.19 303 ALA A N 1
ATOM 2488 C CA . ALA A 1 303 ? -125.972 2.512 147.229 1.00 75.19 303 ALA A CA 1
ATOM 2489 C C . ALA A 1 303 ? -126.623 3.861 147.586 1.00 75.19 303 ALA A C 1
ATOM 2491 O O . ALA A 1 303 ? -127.734 3.881 148.118 1.00 75.19 303 ALA A O 1
ATOM 2492 N N . LEU A 1 304 ? -126.022 4.972 147.145 1.00 76.94 304 LEU A N 1
ATOM 2493 C CA . LEU A 1 304 ? -126.563 6.325 147.333 1.00 76.94 304 LEU A CA 1
ATOM 2494 C C . LEU A 1 304 ? -127.977 6.485 146.737 1.00 76.94 304 LEU A C 1
ATOM 2496 O O . LEU A 1 304 ? -128.843 7.123 147.332 1.00 76.94 304 LEU A O 1
ATOM 2500 N N . VAL A 1 305 ? -128.263 5.872 145.581 1.00 81.19 305 VAL A N 1
ATOM 2501 C CA . VAL A 1 305 ? -129.611 5.896 144.975 1.00 81.19 305 VAL A CA 1
ATOM 2502 C C . VAL A 1 305 ? -130.641 5.108 145.800 1.00 81.19 305 VAL A C 1
ATOM 2504 O O . VAL A 1 305 ? -131.823 5.464 145.791 1.00 81.19 305 VAL A O 1
ATOM 2507 N N . ARG A 1 306 ? -130.234 4.061 146.530 1.00 78.25 306 ARG A N 1
ATOM 2508 C CA . ARG A 1 306 ? -131.113 3.331 147.466 1.00 78.25 306 ARG A CA 1
ATOM 2509 C C . ARG A 1 306 ? -131.371 4.164 148.727 1.00 78.25 306 ARG A C 1
ATOM 2511 O O . ARG A 1 306 ? -132.520 4.265 149.153 1.00 78.25 306 ARG A O 1
ATOM 2518 N N . GLU A 1 307 ? -130.341 4.811 149.266 1.00 75.94 307 GLU A N 1
ATOM 2519 C CA . GLU A 1 307 ? -130.427 5.684 150.448 1.00 75.94 307 GLU A CA 1
ATOM 2520 C C . GLU A 1 307 ? -131.321 6.907 150.201 1.00 75.94 307 GLU A C 1
ATOM 2522 O O . GLU A 1 307 ? -132.255 7.147 150.965 1.00 75.94 307 GLU A O 1
ATOM 2527 N N . VAL A 1 308 ? -131.137 7.623 149.085 1.00 76.44 308 VAL A N 1
ATOM 2528 C CA . VAL A 1 308 ? -131.990 8.771 148.718 1.00 76.44 308 VAL A CA 1
ATOM 2529 C C . VAL A 1 308 ? -133.463 8.361 148.588 1.00 76.44 308 VAL A C 1
ATOM 2531 O O . VAL A 1 308 ? -134.343 9.067 149.084 1.00 76.44 308 VAL A O 1
ATOM 2534 N N . LYS A 1 309 ? -133.753 7.193 147.997 1.00 76.56 309 LYS A N 1
ATOM 2535 C CA . LYS A 1 309 ? -135.124 6.652 147.925 1.00 76.56 309 LYS A CA 1
ATOM 2536 C C . LYS A 1 309 ? -135.692 6.294 149.302 1.00 76.56 309 LYS A C 1
ATOM 2538 O O . LYS A 1 309 ? -136.889 6.470 149.526 1.00 76.56 309 LYS A O 1
ATOM 2543 N N . HIS A 1 310 ? -134.858 5.815 150.225 1.00 76.31 310 HIS A N 1
ATOM 2544 C CA . HIS A 1 310 ? -135.267 5.533 151.601 1.00 76.31 310 HIS A CA 1
ATOM 2545 C C . HIS A 1 310 ? -135.619 6.824 152.360 1.00 76.31 310 HIS A C 1
ATOM 2547 O O . HIS A 1 310 ? -136.696 6.909 152.950 1.00 76.31 310 HIS A O 1
ATOM 2553 N N . VAL A 1 311 ? -134.781 7.864 152.260 1.00 75.19 311 VAL A N 1
ATOM 2554 C CA . VAL A 1 311 ? -135.043 9.187 152.859 1.00 75.19 311 VAL A CA 1
ATOM 2555 C C . VAL A 1 311 ? -136.335 9.801 152.308 1.00 75.19 311 VAL A C 1
ATOM 2557 O O . VAL A 1 311 ? -137.174 10.254 153.085 1.00 75.19 311 VAL A O 1
ATOM 2560 N N . GLN A 1 312 ? -136.556 9.744 150.989 1.00 75.94 312 GLN A N 1
ATOM 2561 C CA . GLN A 1 312 ? -137.793 10.224 150.356 1.00 75.94 312 GLN A CA 1
ATOM 2562 C C . GLN A 1 312 ? -139.047 9.497 150.879 1.00 75.94 312 GLN A C 1
ATOM 2564 O O . GLN A 1 312 ? -140.060 10.140 151.157 1.00 75.94 312 GLN A O 1
ATOM 2569 N N . LEU A 1 313 ? -138.979 8.175 151.080 1.00 76.25 313 LEU A N 1
ATOM 2570 C CA . LEU A 1 313 ? -140.067 7.389 151.680 1.00 76.25 313 LEU A CA 1
ATOM 2571 C C . LEU A 1 313 ? -140.342 7.764 153.145 1.00 76.25 313 LEU A C 1
ATOM 2573 O O . LEU A 1 313 ? -141.502 7.783 153.565 1.00 76.25 313 LEU A O 1
ATOM 2577 N N . CYS A 1 314 ? -139.304 8.073 153.922 1.00 71.31 314 CYS A N 1
ATOM 2578 C CA . CYS A 1 314 ? -139.450 8.525 155.305 1.00 71.31 314 CYS A CA 1
ATOM 2579 C C . CYS A 1 314 ? -140.062 9.933 155.385 1.00 71.31 314 CYS A C 1
ATOM 2581 O O . CYS A 1 314 ? -141.027 10.124 156.128 1.00 71.31 314 CYS A O 1
ATOM 2583 N N . MET A 1 315 ? -139.601 10.883 154.562 1.00 70.50 315 MET A N 1
ATOM 2584 C CA . MET A 1 315 ? -140.179 12.233 154.497 1.00 70.50 315 MET A CA 1
ATOM 2585 C C . MET A 1 315 ? -141.650 12.220 154.062 1.00 70.50 315 MET A C 1
ATOM 2587 O O . MET A 1 315 ? -142.480 12.857 154.706 1.00 70.50 315 MET A O 1
ATOM 2591 N N . ALA A 1 316 ? -142.009 11.440 153.036 1.00 73.88 316 ALA A N 1
ATOM 2592 C CA . ALA A 1 316 ? -143.399 11.328 152.583 1.00 73.88 316 ALA A CA 1
ATOM 2593 C C . ALA A 1 316 ? -144.337 10.816 153.696 1.00 73.88 316 ALA A C 1
ATOM 2595 O O . ALA A 1 316 ? -145.443 11.329 153.876 1.00 73.88 316 ALA A O 1
ATOM 2596 N N . ARG A 1 317 ? -143.874 9.849 154.504 1.00 73.94 317 ARG A N 1
ATOM 2597 C CA . ARG A 1 317 ? -144.604 9.366 155.689 1.00 73.94 317 ARG A CA 1
ATOM 2598 C C . ARG A 1 317 ? -144.718 10.437 156.778 1.00 73.94 317 ARG A C 1
ATOM 2600 O O . ARG A 1 317 ? -145.758 10.513 157.428 1.00 73.94 317 ARG A O 1
ATOM 2607 N N . GLN A 1 318 ? -143.687 11.256 156.981 1.00 73.88 318 GLN A N 1
ATOM 2608 C CA . GLN A 1 318 ? -143.692 12.340 157.967 1.00 73.88 318 GLN A CA 1
ATOM 2609 C C . GLN A 1 318 ? -144.670 13.461 157.580 1.00 73.88 318 GLN A C 1
ATOM 2611 O O . GLN A 1 318 ? -145.494 13.853 158.408 1.00 73.88 318 GLN A O 1
ATOM 2616 N N . GLU A 1 319 ? -144.673 13.902 156.315 1.00 75.12 319 GLU A N 1
ATOM 2617 C CA . GLU A 1 319 ? -145.670 14.858 155.807 1.00 75.12 319 GLU A CA 1
ATOM 2618 C C . GLU A 1 319 ? -147.102 14.343 155.988 1.00 75.12 319 GLU A C 1
ATOM 2620 O O . GLU A 1 319 ? -147.991 15.087 156.404 1.00 75.12 319 GLU A O 1
ATOM 2625 N N . GLN A 1 320 ? -147.341 13.064 155.682 1.00 74.19 320 GLN A N 1
ATOM 2626 C CA . GLN A 1 320 ? -148.676 12.477 155.758 1.00 74.19 320 GLN A CA 1
ATOM 2627 C C . GLN A 1 320 ? -149.188 12.402 157.208 1.00 74.19 320 GLN A C 1
ATOM 2629 O O . GLN A 1 320 ? -150.357 12.707 157.451 1.00 74.19 320 GLN A O 1
ATOM 2634 N N . ARG A 1 321 ? -148.306 12.118 158.183 1.00 66.50 321 ARG A N 1
ATOM 2635 C CA . ARG A 1 321 ? -148.618 12.248 159.621 1.00 66.50 321 ARG A CA 1
ATOM 2636 C C . ARG A 1 321 ? -148.963 13.694 159.990 1.00 66.50 321 ARG A C 1
ATOM 2638 O O . ARG A 1 321 ? -150.012 13.922 160.588 1.00 66.50 321 ARG A O 1
ATOM 2645 N N . MET A 1 322 ? -148.138 14.667 159.591 1.00 67.88 322 MET A N 1
ATOM 2646 C CA . MET A 1 322 ? -148.376 16.090 159.882 1.00 67.88 322 MET A CA 1
ATOM 2647 C C . MET A 1 322 ? -149.718 16.584 159.324 1.00 67.88 322 MET A C 1
ATOM 2649 O O . MET A 1 322 ? -150.459 17.259 160.035 1.00 67.88 322 MET A O 1
ATOM 2653 N N . ARG A 1 323 ? -150.076 16.200 158.089 1.00 74.00 323 ARG A N 1
ATOM 2654 C CA . ARG A 1 323 ? -151.389 16.520 157.500 1.00 74.00 323 ARG A CA 1
ATOM 2655 C C . ARG A 1 323 ? -152.535 15.917 158.319 1.00 74.00 323 ARG A C 1
ATOM 2657 O O . ARG A 1 323 ? -153.460 16.641 158.671 1.00 74.00 323 ARG A O 1
ATOM 2664 N N . SER A 1 324 ? -152.436 14.643 158.711 1.00 68.56 324 SER A N 1
ATOM 2665 C CA . SER A 1 324 ? -153.471 13.998 159.536 1.00 68.56 324 SER A CA 1
ATOM 2666 C C . SER A 1 324 ? -153.642 14.639 160.924 1.00 68.56 324 SER A C 1
ATOM 2668 O O . SER A 1 324 ? -154.770 14.768 161.392 1.00 68.56 324 SER A O 1
ATOM 2670 N N . ALA A 1 325 ? -152.558 15.115 161.548 1.00 60.19 325 ALA A N 1
ATOM 2671 C CA . ALA A 1 325 ? -152.607 15.817 162.833 1.00 60.19 325 ALA A CA 1
ATOM 2672 C C . ALA A 1 325 ? -153.258 17.212 162.725 1.00 60.19 325 ALA A C 1
ATOM 2674 O O . ALA A 1 325 ? -154.016 17.626 163.600 1.00 60.19 325 ALA A O 1
ATOM 2675 N N . LEU A 1 326 ? -153.008 17.935 161.628 1.00 67.25 326 LEU A N 1
ATOM 2676 C CA . LEU A 1 326 ? -153.658 19.223 161.361 1.00 67.25 326 LEU A CA 1
ATOM 2677 C C . LEU A 1 326 ? -155.157 19.058 161.045 1.00 67.25 326 LEU A C 1
ATOM 2679 O O . LEU A 1 326 ? -155.967 19.890 161.454 1.00 67.25 326 LEU A O 1
ATOM 2683 N N . GLU A 1 327 ? -155.548 17.970 160.378 1.00 66.81 327 GLU A N 1
ATOM 2684 C CA . GLU A 1 327 ? -156.960 17.645 160.141 1.00 66.81 327 GLU A CA 1
ATOM 2685 C C . GLU A 1 327 ? -157.725 17.239 161.410 1.00 66.81 327 GLU A C 1
ATOM 2687 O O . GLU A 1 327 ? -158.914 17.550 161.526 1.00 66.81 327 GLU A O 1
ATOM 2692 N N . THR A 1 328 ? -157.093 16.552 162.369 1.00 59.31 328 THR A N 1
ATOM 2693 C CA . THR A 1 328 ? -157.736 16.261 163.662 1.00 59.31 328 THR A CA 1
ATOM 2694 C C . THR A 1 328 ? -157.865 17.524 164.510 1.00 59.31 328 THR A C 1
ATOM 2696 O O . THR A 1 328 ? -158.950 17.786 165.031 1.00 59.31 328 THR A O 1
ATOM 2699 N N . MET A 1 329 ? -156.819 18.359 164.562 1.00 56.00 329 MET A N 1
ATOM 2700 C CA . MET A 1 329 ? -156.819 19.663 165.240 1.00 56.00 329 MET A CA 1
ATOM 2701 C C . MET A 1 329 ? -158.008 20.544 164.812 1.00 56.00 329 MET A C 1
ATOM 2703 O O . MET A 1 329 ? -158.723 21.064 165.670 1.00 56.00 329 MET A O 1
ATOM 2707 N N . GLN A 1 330 ? -158.264 20.674 163.501 1.00 66.00 330 GLN A N 1
ATOM 2708 C CA . GLN A 1 330 ? -159.380 21.476 162.974 1.00 66.00 330 GLN A CA 1
ATOM 2709 C C . GLN A 1 330 ? -160.775 20.967 163.380 1.00 66.00 330 GLN A C 1
ATOM 2711 O O . GLN A 1 330 ? -161.738 21.727 163.300 1.00 66.00 330 GLN A O 1
ATOM 2716 N N . ARG A 1 331 ? -160.909 19.700 163.799 1.00 59.75 331 ARG A N 1
ATOM 2717 C CA . ARG A 1 331 ? -162.202 19.074 164.127 1.00 59.75 331 ARG A CA 1
ATOM 2718 C C . ARG A 1 331 ? -162.498 18.990 165.627 1.00 59.75 331 ARG A C 1
ATOM 2720 O O . ARG A 1 331 ? -163.667 18.882 165.982 1.00 59.75 331 ARG A O 1
ATOM 2727 N N . THR A 1 332 ? -161.486 19.007 166.501 1.00 56.41 332 THR A N 1
ATOM 2728 C CA . THR A 1 332 ? -161.669 18.712 167.941 1.00 56.41 332 THR A CA 1
ATOM 2729 C C . THR A 1 332 ? -161.250 19.829 168.895 1.00 56.41 332 THR A C 1
ATOM 2731 O O . THR A 1 332 ? -161.657 19.801 170.055 1.00 56.41 332 THR A O 1
ATOM 2734 N N . GLY A 1 333 ? -160.439 20.801 168.459 1.00 49.47 333 GLY A N 1
ATOM 2735 C CA . GLY A 1 333 ? -160.027 21.945 169.287 1.00 49.47 333 GLY A CA 1
ATOM 2736 C C . GLY A 1 333 ? -159.116 21.622 170.483 1.00 49.47 333 GLY A C 1
ATOM 2737 O O . GLY A 1 333 ? -158.740 22.535 171.216 1.00 49.47 333 GLY A O 1
ATOM 2738 N N . LYS A 1 334 ? -158.724 20.356 170.685 1.00 48.25 334 LYS A N 1
ATOM 2739 C CA . LYS A 1 334 ? -157.671 19.961 171.631 1.00 48.25 334 LYS A CA 1
ATOM 2740 C C . LYS A 1 334 ? -156.345 19.794 170.899 1.00 48.25 334 LYS A C 1
ATOM 2742 O O . LYS A 1 334 ? -156.286 19.130 169.868 1.00 48.25 334 LYS A O 1
ATOM 2747 N N . TRP A 1 335 ? -155.284 20.359 171.469 1.00 50.03 335 TRP A N 1
ATOM 2748 C CA . TRP A 1 335 ? -153.921 20.199 170.973 1.00 50.03 335 TRP A CA 1
ATOM 2749 C C . TRP A 1 335 ? -153.183 19.142 171.795 1.00 50.03 335 TRP A C 1
ATOM 2751 O O . TRP A 1 335 ? -152.789 19.397 172.931 1.00 50.03 335 TRP A O 1
ATOM 2761 N N . GLU A 1 336 ? -152.963 17.971 171.207 1.00 46.38 336 GLU A N 1
ATOM 2762 C CA . GLU A 1 336 ? -152.061 16.950 171.738 1.00 46.38 336 GLU A CA 1
ATOM 2763 C C . GLU A 1 336 ? -150.878 16.839 170.771 1.00 46.38 336 GLU A C 1
ATOM 2765 O O . GLU A 1 336 ? -151.044 16.490 169.602 1.00 46.38 336 GLU A O 1
ATOM 2770 N N . LEU A 1 337 ? -149.685 17.228 171.233 1.00 50.12 337 LEU A N 1
ATOM 2771 C CA . LEU A 1 337 ? -148.470 17.199 170.420 1.00 50.12 337 LEU A CA 1
ATOM 2772 C C . LEU A 1 337 ? -147.960 15.745 170.343 1.00 50.12 337 LEU A C 1
ATOM 2774 O O . LEU A 1 337 ? -147.714 15.161 171.400 1.00 50.12 337 LEU A O 1
ATOM 2778 N N . PRO A 1 338 ? -147.781 15.146 169.148 1.00 52.66 338 PRO A N 1
ATOM 2779 C CA . PRO A 1 338 ? -147.276 13.778 169.036 1.00 52.66 338 PRO A CA 1
ATOM 2780 C C . PRO A 1 338 ? -145.886 13.629 169.672 1.00 52.66 338 PRO A C 1
ATOM 2782 O O . PRO A 1 338 ? -144.988 14.425 169.398 1.00 52.66 338 PRO A O 1
ATOM 2785 N N . ALA A 1 339 ? -145.712 12.605 170.512 1.00 50.47 339 ALA A N 1
ATOM 2786 C CA . ALA A 1 339 ? -144.521 12.432 171.350 1.00 50.47 339 ALA A CA 1
ATOM 2787 C C . ALA A 1 339 ? -143.222 12.150 170.562 1.00 50.47 339 ALA A C 1
ATOM 2789 O O . ALA A 1 339 ? -142.131 12.423 171.057 1.00 50.47 339 ALA A O 1
ATOM 2790 N N . ASP A 1 340 ? -143.338 11.653 169.326 1.00 52.69 340 ASP A N 1
ATOM 2791 C CA . ASP A 1 340 ? -142.256 11.166 168.455 1.00 52.69 340 ASP A CA 1
ATOM 2792 C C . ASP A 1 340 ? -141.189 12.218 168.049 1.00 52.69 340 ASP A C 1
ATOM 2794 O O . ASP A 1 340 ? -140.252 11.894 167.322 1.00 52.69 340 ASP A O 1
ATOM 2798 N N . ILE A 1 341 ? -141.326 13.489 168.447 1.00 49.34 341 ILE A N 1
ATOM 2799 C CA . ILE A 1 341 ? -140.500 14.611 167.950 1.00 49.34 341 ILE A CA 1
ATOM 2800 C C . ILE A 1 341 ? -139.128 14.714 168.660 1.00 49.34 341 ILE A C 1
ATOM 2802 O O . ILE A 1 341 ? -138.240 15.422 168.191 1.00 49.34 341 ILE A O 1
ATOM 2806 N N . LEU A 1 342 ? -138.918 14.008 169.776 1.00 45.62 342 LEU A N 1
ATOM 2807 C CA . LEU A 1 342 ? -137.784 14.253 170.683 1.00 45.62 342 LEU A CA 1
ATOM 2808 C C . LEU A 1 342 ? -136.423 13.642 170.282 1.00 45.62 342 LEU A C 1
ATOM 2810 O O . LEU A 1 342 ? -135.418 14.040 170.865 1.00 45.62 342 LEU A O 1
ATOM 2814 N N . ASP A 1 343 ? -136.355 12.724 169.309 1.00 46.19 343 ASP A N 1
ATOM 2815 C CA . ASP A 1 343 ? -135.221 11.776 169.198 1.00 46.19 343 ASP A CA 1
ATOM 2816 C C . ASP A 1 343 ? -134.322 11.901 167.941 1.00 46.19 343 ASP A C 1
ATOM 2818 O O . ASP A 1 343 ? -133.522 11.015 167.643 1.00 46.19 343 ASP A O 1
ATOM 2822 N N . THR A 1 344 ? -134.397 12.999 167.175 1.00 50.16 344 THR A N 1
ATOM 2823 C CA . THR A 1 344 ? -133.569 13.173 165.953 1.00 50.16 344 THR A CA 1
ATOM 2824 C C . THR A 1 344 ? -132.272 13.969 166.145 1.00 50.16 344 THR A C 1
ATOM 2826 O O . THR A 1 344 ? -131.557 14.203 165.171 1.00 50.16 344 THR A O 1
ATOM 2829 N N . ALA A 1 345 ? -131.925 14.373 167.372 1.00 44.44 345 ALA A N 1
ATOM 2830 C CA . ALA A 1 345 ? -130.691 15.124 167.646 1.00 44.44 345 ALA A CA 1
ATOM 2831 C C . ALA A 1 345 ? -129.410 14.315 167.344 1.00 44.44 345 ALA A C 1
ATOM 2833 O O . ALA A 1 345 ? -128.426 14.871 166.862 1.00 44.44 345 ALA A O 1
ATOM 2834 N N . ALA A 1 346 ? -129.439 12.994 167.557 1.00 46.59 346 ALA A N 1
ATOM 2835 C CA . ALA A 1 346 ? -128.283 12.110 167.377 1.00 46.59 346 ALA A CA 1
ATOM 2836 C C . ALA A 1 346 ? -127.901 11.837 165.905 1.00 46.59 346 ALA A C 1
ATOM 2838 O O . ALA A 1 346 ? -126.812 11.340 165.629 1.00 46.59 346 ALA A O 1
ATOM 2839 N N . ALA A 1 347 ? -128.775 12.144 164.939 1.00 45.47 347 ALA A N 1
ATOM 2840 C CA . ALA A 1 347 ? -128.560 11.783 163.535 1.00 45.47 347 ALA A CA 1
ATOM 2841 C C . ALA A 1 347 ? -127.572 12.704 162.786 1.00 45.47 347 ALA A C 1
ATOM 2843 O O . ALA A 1 347 ? -127.126 12.358 161.693 1.00 45.47 347 ALA A O 1
ATOM 2844 N N . LEU A 1 348 ? -127.249 13.879 163.340 1.00 46.59 348 LEU A N 1
ATOM 2845 C CA . LEU A 1 348 ? -126.545 14.947 162.616 1.00 46.59 348 LEU A CA 1
ATOM 2846 C C . LEU A 1 348 ? -125.010 14.904 162.761 1.00 46.59 348 LEU A C 1
ATOM 2848 O O . LEU A 1 348 ? -124.310 15.312 161.837 1.00 46.59 348 LEU A O 1
ATOM 2852 N N . GLU A 1 349 ? -124.468 14.352 163.853 1.00 45.12 349 GLU A N 1
ATOM 2853 C CA . GLU A 1 349 ? -123.007 14.246 164.046 1.00 45.12 349 GLU A CA 1
ATOM 2854 C C . GLU A 1 349 ? -122.344 13.229 163.100 1.00 45.12 349 GLU A C 1
ATOM 2856 O O . GLU A 1 349 ? -121.206 13.422 162.671 1.00 45.12 349 GLU A O 1
ATOM 2861 N N . ALA A 1 350 ? -123.059 12.170 162.705 1.00 43.84 350 ALA A N 1
ATOM 2862 C CA . ALA A 1 350 ? -122.513 11.097 161.868 1.00 43.84 350 ALA A CA 1
ATOM 2863 C C . ALA A 1 350 ? -122.159 11.533 160.428 1.00 43.84 350 ALA A C 1
ATOM 2865 O O . ALA A 1 350 ? -121.404 10.844 159.743 1.00 43.84 350 ALA A O 1
ATOM 2866 N N . ALA A 1 351 ? -122.690 12.665 159.953 1.00 42.94 351 ALA A N 1
ATOM 2867 C CA . ALA A 1 351 ? -122.589 13.086 158.553 1.00 42.94 351 ALA A CA 1
ATOM 2868 C C . ALA A 1 351 ? -121.321 13.898 158.205 1.00 42.94 351 ALA A C 1
ATOM 2870 O O . ALA A 1 351 ? -121.101 14.203 157.034 1.00 42.94 351 ALA A O 1
ATOM 2871 N N . MET A 1 352 ? -120.489 14.278 159.185 1.00 41.97 352 MET A N 1
ATOM 2872 C CA . MET A 1 352 ? -119.419 15.276 158.985 1.00 41.97 352 MET A CA 1
ATOM 2873 C C . MET A 1 352 ? -118.009 14.707 158.711 1.00 41.97 352 MET A C 1
ATOM 2875 O O . MET A 1 352 ? -117.047 15.473 158.654 1.00 41.97 352 MET A O 1
ATOM 2879 N N . ALA A 1 353 ? -117.851 13.392 158.513 1.00 38.09 353 ALA A N 1
ATOM 2880 C CA . ALA A 1 353 ? -116.537 12.740 158.419 1.00 38.09 353 ALA A CA 1
ATOM 2881 C C . ALA A 1 353 ? -116.276 12.009 157.079 1.00 38.09 353 ALA A C 1
ATOM 2883 O O . ALA A 1 353 ? -116.650 10.846 156.951 1.00 38.09 353 ALA A O 1
ATOM 2884 N N . ASN A 1 354 ? -115.611 12.688 156.117 1.00 39.19 354 ASN A N 1
ATOM 2885 C CA . ASN A 1 354 ? -114.659 12.202 155.067 1.00 39.19 354 ASN A CA 1
ATOM 2886 C C . ASN A 1 354 ? -114.579 13.219 153.880 1.00 39.19 354 ASN A C 1
ATOM 2888 O O . ASN A 1 354 ? -115.619 13.526 153.312 1.00 39.19 354 ASN A O 1
ATOM 2892 N N . THR A 1 355 ? -113.487 13.948 153.547 1.00 40.31 355 THR A N 1
ATOM 2893 C CA . THR A 1 355 ? -112.096 13.622 153.067 1.00 40.31 355 THR A CA 1
ATOM 2894 C C . THR A 1 355 ? -111.969 13.308 151.546 1.00 40.31 355 THR A C 1
ATOM 2896 O O . THR A 1 355 ? -112.892 12.734 150.987 1.00 40.31 355 THR A O 1
ATOM 2899 N N . PHE A 1 356 ? -110.875 13.571 150.781 1.00 39.69 356 PHE A N 1
ATOM 2900 C CA . PHE A 1 356 ? -109.863 14.673 150.674 1.00 39.69 356 PHE A CA 1
ATOM 2901 C C . PHE A 1 356 ? -108.959 14.476 149.382 1.00 39.69 356 PHE A C 1
ATOM 2903 O O . PHE A 1 356 ? -108.820 13.346 148.929 1.00 39.69 356 PHE A O 1
ATOM 2910 N N . ALA A 1 357 ? -108.263 15.524 148.871 1.00 36.19 357 ALA A N 1
ATOM 2911 C CA . ALA A 1 357 ? -106.976 15.540 148.074 1.00 36.19 357 ALA A CA 1
ATOM 2912 C C . ALA A 1 357 ? -106.840 15.287 146.501 1.00 36.19 357 ALA A C 1
ATOM 2914 O O . ALA A 1 357 ? -107.748 14.714 145.901 1.00 36.19 357 ALA A O 1
ATOM 2915 N N . PRO A 1 358 ? -105.720 15.726 145.808 1.00 66.38 358 PRO A N 1
ATOM 2916 C CA . PRO A 1 358 ? -105.515 15.765 144.310 1.00 66.38 358 PRO A CA 1
ATOM 2917 C C . PRO A 1 358 ? -104.086 15.361 143.714 1.00 66.38 358 PRO A C 1
ATOM 2919 O O . PRO A 1 358 ? -103.265 14.860 144.474 1.00 66.38 358 PRO A O 1
ATOM 2922 N N . ALA A 1 359 ? -103.765 15.645 142.403 1.00 39.28 359 ALA A N 1
ATOM 2923 C CA . ALA A 1 359 ? -102.436 16.073 141.774 1.00 39.28 359 ALA A CA 1
ATOM 2924 C C . ALA A 1 359 ? -101.732 15.335 140.540 1.00 39.28 359 ALA A C 1
ATOM 2926 O O . ALA A 1 359 ? -101.850 14.126 140.389 1.00 39.28 359 ALA A O 1
ATOM 2927 N N . ALA A 1 360 ? -100.910 16.100 139.747 1.00 40.41 360 ALA A N 1
ATOM 2928 C CA . ALA A 1 360 ? -99.671 15.814 138.902 1.00 40.41 360 ALA A CA 1
ATOM 2929 C C . ALA A 1 360 ? -99.642 14.965 137.557 1.00 40.41 360 ALA A C 1
ATOM 2931 O O . ALA A 1 360 ? -100.568 14.197 137.331 1.00 40.41 360 ALA A O 1
ATOM 2932 N N . ALA A 1 361 ? -98.606 14.936 136.644 1.00 41.97 361 ALA A N 1
ATOM 2933 C CA . ALA A 1 361 ? -97.656 15.938 136.016 1.00 41.97 361 ALA A CA 1
ATOM 2934 C C . ALA A 1 361 ? -96.644 15.400 134.887 1.00 41.97 361 ALA A C 1
ATOM 2936 O O . ALA A 1 361 ? -96.179 14.273 134.998 1.00 41.97 361 ALA A O 1
ATOM 2937 N N . LEU A 1 362 ? -96.219 16.260 133.907 1.00 46.81 362 LEU A N 1
ATOM 2938 C CA . LEU A 1 362 ? -94.884 16.460 133.183 1.00 46.81 362 LEU A CA 1
ATOM 2939 C C . LEU A 1 362 ? -94.167 15.571 132.063 1.00 46.81 362 LEU A C 1
ATOM 2941 O O . LEU A 1 362 ? -93.930 14.385 132.258 1.00 46.81 362 LEU A O 1
ATOM 2945 N N . SER A 1 363 ? -93.598 16.263 131.016 1.00 43.72 363 SER A N 1
ATOM 2946 C CA . SER A 1 363 ? -92.185 16.250 130.424 1.00 43.72 363 SER A CA 1
ATOM 2947 C C . SER A 1 363 ? -91.650 15.600 129.074 1.00 43.72 363 SER A C 1
ATOM 2949 O O . SER A 1 363 ? -91.783 14.399 128.865 1.00 43.72 363 SER A O 1
ATOM 2951 N N . ARG A 1 364 ? -90.804 16.389 128.323 1.00 41.38 364 ARG A N 1
ATOM 2952 C CA . ARG A 1 364 ? -89.495 16.123 127.568 1.00 41.38 364 ARG A CA 1
ATOM 2953 C C . ARG A 1 364 ? -89.264 16.164 125.994 1.00 41.38 364 ARG A C 1
ATOM 2955 O O . ARG A 1 364 ? -90.207 16.403 125.254 1.00 41.38 364 ARG A O 1
ATOM 2962 N N . GLU A 1 365 ? -87.983 16.069 125.510 1.00 43.47 365 GLU A N 1
ATOM 2963 C CA . GLU A 1 365 ? -87.316 16.738 124.311 1.00 43.47 365 GLU A CA 1
ATOM 2964 C C . GLU A 1 365 ? -86.347 15.854 123.406 1.00 43.47 365 GLU A C 1
ATOM 2966 O O . GLU A 1 365 ? -85.935 14.813 123.913 1.00 43.47 365 GLU A O 1
ATOM 2971 N N . ALA A 1 366 ? -85.895 16.274 122.168 1.00 42.97 366 ALA A N 1
ATOM 2972 C CA . ALA A 1 366 ? -84.587 15.938 121.441 1.00 42.97 366 ALA A CA 1
ATOM 2973 C C . ALA A 1 366 ? -84.404 16.448 119.934 1.00 42.97 366 ALA A C 1
ATOM 2975 O O . ALA A 1 366 ? -85.384 16.892 119.342 1.00 42.97 366 ALA A O 1
ATOM 2976 N N . SER A 1 367 ? -83.190 16.378 119.289 1.00 57.66 367 SER A N 1
ATOM 2977 C CA . SER A 1 367 ? -82.810 16.905 117.905 1.00 57.66 367 SER A CA 1
ATOM 2978 C C . SER A 1 367 ? -81.515 16.299 117.206 1.00 57.66 367 SER A C 1
ATOM 2980 O O . SER A 1 367 ? -80.755 15.675 117.937 1.00 57.66 367 SER A O 1
ATOM 2982 N N . TYR A 1 368 ? -81.218 16.442 115.858 1.00 42.03 368 TYR A N 1
ATOM 2983 C CA . TYR A 1 368 ? -79.910 16.056 115.148 1.00 42.03 368 TYR A CA 1
ATOM 2984 C C . TYR A 1 368 ? -79.692 16.355 113.583 1.00 42.03 368 TYR A C 1
ATOM 2986 O O . TYR A 1 368 ? -80.673 16.339 112.849 1.00 42.03 368 TYR A O 1
ATOM 2994 N N . SER A 1 369 ? -78.416 16.414 113.062 1.00 49.00 369 SER A N 1
ATOM 2995 C CA . SER A 1 369 ? -77.843 16.122 111.657 1.00 49.00 369 SER A CA 1
ATOM 2996 C C . SER A 1 369 ? -77.904 17.131 110.432 1.00 49.00 369 SER A C 1
ATOM 2998 O O . SER A 1 369 ? -78.748 18.013 110.492 1.00 49.00 369 SER A O 1
ATOM 3000 N N . ILE A 1 370 ? -77.193 17.079 109.240 1.00 41.50 370 ILE A N 1
ATOM 3001 C CA . ILE A 1 370 ? -75.795 16.758 108.687 1.00 41.50 370 ILE A CA 1
ATOM 3002 C C . ILE A 1 370 ? -75.619 17.185 107.141 1.00 41.50 370 ILE A C 1
ATOM 3004 O O . ILE A 1 370 ? -76.609 17.637 106.573 1.00 41.50 370 ILE A O 1
ATOM 3008 N N . SER A 1 371 ? -74.436 17.125 106.434 1.00 55.25 371 SER A N 1
ATOM 3009 C CA . SER A 1 371 ? -74.143 17.666 105.028 1.00 55.25 371 SER A CA 1
ATOM 3010 C C . SER A 1 371 ? -73.118 16.889 104.076 1.00 55.25 371 SER A C 1
ATOM 3012 O O . SER A 1 371 ? -72.551 15.902 104.536 1.00 55.25 371 SER A O 1
ATOM 3014 N N . GLY A 1 372 ? -72.849 17.269 102.770 1.00 37.12 372 GLY A N 1
ATOM 3015 C CA . GLY A 1 372 ? -71.899 16.567 101.791 1.00 37.12 372 GLY A CA 1
ATOM 3016 C C . GLY A 1 372 ? -71.533 17.172 100.354 1.00 37.12 372 GLY A C 1
ATOM 3017 O O . GLY A 1 372 ? -72.137 18.174 99.975 1.00 37.12 372 GLY A O 1
ATOM 3018 N N . ARG A 1 373 ? -70.538 16.609 99.566 1.00 42.66 373 ARG A N 1
ATOM 3019 C CA . ARG A 1 373 ? -69.855 17.064 98.250 1.00 42.66 373 ARG A CA 1
ATOM 3020 C C . ARG A 1 373 ? -69.044 15.920 97.476 1.00 42.66 373 ARG A C 1
ATOM 3022 O O . ARG A 1 373 ? -68.986 14.863 98.088 1.00 42.66 373 ARG A O 1
ATOM 3029 N N . SER A 1 374 ? -68.354 15.924 96.274 1.00 44.62 374 SER A N 1
ATOM 3030 C CA . SER A 1 374 ? -68.023 16.803 95.063 1.00 44.62 374 SER A CA 1
ATOM 3031 C C . SER A 1 374 ? -67.657 16.063 93.678 1.00 44.62 374 SER A C 1
ATOM 3033 O O . SER A 1 374 ? -68.523 15.324 93.220 1.00 44.62 374 SER A O 1
ATOM 3035 N N . SER A 1 375 ? -66.542 16.319 92.891 1.00 43.62 375 SER A N 1
ATOM 3036 C CA . SER A 1 375 ? -66.411 16.042 91.376 1.00 43.62 375 SER A CA 1
ATOM 3037 C C . SER A 1 375 ? -65.006 15.657 90.643 1.00 43.62 375 SER A C 1
ATOM 3039 O O . SER A 1 375 ? -64.399 14.737 91.179 1.00 43.62 375 SER A O 1
ATOM 3041 N N . PRO A 1 376 ? -64.487 16.128 89.426 1.00 65.31 376 PRO A N 1
ATOM 3042 C CA . PRO A 1 376 ? -64.028 15.240 88.262 1.00 65.31 376 PRO A CA 1
ATOM 3043 C C . PRO A 1 376 ? -62.759 15.538 87.300 1.00 65.31 376 PRO A C 1
ATOM 3045 O O . PRO A 1 376 ? -62.243 16.650 87.291 1.00 65.31 376 PRO A O 1
ATOM 3048 N N . GLN A 1 377 ? -62.399 14.603 86.350 1.00 49.97 377 GLN A N 1
ATOM 3049 C CA . GLN A 1 377 ? -61.561 14.650 85.050 1.00 49.97 377 GLN A CA 1
ATOM 3050 C C . GLN A 1 377 ? -59.975 14.826 85.069 1.00 49.97 377 GLN A C 1
ATOM 3052 O O . GLN A 1 377 ? -59.517 14.804 86.210 1.00 49.97 377 GLN A O 1
ATOM 3057 N N . PRO A 1 378 ? -59.081 14.944 83.983 1.00 59.44 378 PRO A N 1
ATOM 3058 C CA . PRO A 1 378 ? -59.148 15.075 82.457 1.00 59.44 378 PRO A CA 1
ATOM 3059 C C . PRO A 1 378 ? -58.017 14.480 81.447 1.00 59.44 378 PRO A C 1
ATOM 3061 O O . PRO A 1 378 ? -56.922 14.145 81.872 1.00 59.44 378 PRO A O 1
ATOM 3064 N N . GLN A 1 379 ? -58.251 14.488 80.088 1.00 46.69 379 GLN A N 1
ATOM 3065 C CA . GLN A 1 379 ? -57.407 14.816 78.829 1.00 46.69 379 GLN A CA 1
ATOM 3066 C C . GLN A 1 379 ? -56.170 14.083 78.088 1.00 46.69 379 GLN A C 1
ATOM 3068 O O . GLN A 1 379 ? -55.142 13.851 78.703 1.00 46.69 379 GLN A O 1
ATOM 3073 N N . ARG A 1 380 ? -56.269 13.928 76.705 1.00 40.44 380 ARG A N 1
ATOM 3074 C CA . ARG A 1 380 ? -55.408 14.125 75.411 1.00 40.44 380 ARG A CA 1
ATOM 3075 C C . ARG A 1 380 ? -53.843 13.840 75.244 1.00 40.44 380 ARG A C 1
ATOM 3077 O O . ARG A 1 380 ? -53.298 13.481 76.277 1.00 40.44 380 ARG A O 1
ATOM 3084 N N . PRO A 1 381 ? -53.041 14.032 74.096 1.00 63.03 381 PRO A N 1
ATOM 3085 C CA . PRO A 1 381 ? -53.109 14.219 72.562 1.00 63.03 381 PRO A CA 1
ATOM 3086 C C . PRO A 1 381 ? -52.014 13.372 71.698 1.00 63.03 381 PRO A C 1
ATOM 3088 O O . PRO A 1 381 ? -51.647 12.346 72.250 1.00 63.03 381 PRO A O 1
ATOM 3091 N N . ALA A 1 382 ? -51.353 13.568 70.480 1.00 45.94 382 ALA A N 1
ATOM 3092 C CA . ALA A 1 382 ? -51.442 14.201 69.080 1.00 45.94 382 ALA A CA 1
ATOM 3093 C C . ALA A 1 382 ? -50.248 13.874 68.022 1.00 45.94 382 ALA A C 1
ATOM 3095 O O . ALA A 1 382 ? -49.131 13.655 68.471 1.00 45.94 382 ALA A O 1
ATOM 3096 N N . THR A 1 383 ? -50.433 14.013 66.656 1.00 39.47 383 THR A N 1
ATOM 3097 C CA . THR A 1 383 ? -49.489 14.365 65.461 1.00 39.47 383 THR A CA 1
ATOM 3098 C C . THR A 1 383 ? -48.291 13.482 64.906 1.00 39.47 383 THR A C 1
ATOM 3100 O O . THR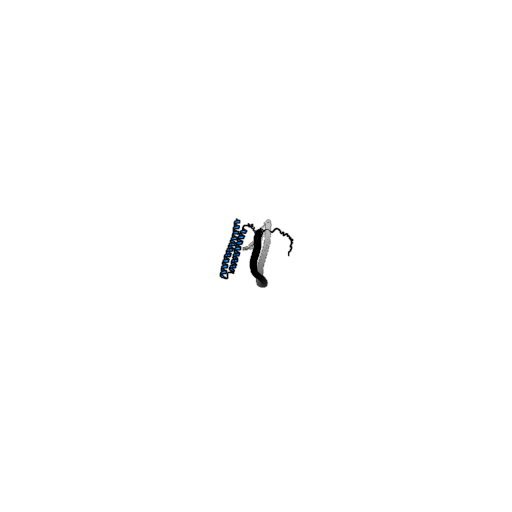 A 1 383 ? -47.871 12.634 65.686 1.00 39.47 383 THR A O 1
ATOM 3103 N N . PRO A 1 384 ? -47.619 13.671 63.686 1.00 59.69 384 PRO A N 1
ATOM 3104 C CA . PRO A 1 384 ? -47.814 14.400 62.352 1.00 59.69 384 PRO A CA 1
ATOM 3105 C C . PRO A 1 384 ? -47.378 13.652 60.976 1.00 59.69 384 PRO A C 1
ATOM 3107 O O . PRO A 1 384 ? -47.058 12.470 61.053 1.00 59.69 384 PRO A O 1
ATOM 3110 N N . PRO A 1 385 ? -47.353 14.266 59.724 1.00 61.12 385 PRO A N 1
ATOM 3111 C CA . PRO A 1 385 ? -47.116 13.610 58.362 1.00 61.12 385 PRO A CA 1
ATOM 3112 C C . PRO A 1 385 ? -46.003 14.146 57.334 1.00 61.12 385 PRO A C 1
ATOM 3114 O O . PRO A 1 385 ? -45.287 15.084 57.669 1.00 61.12 385 PRO A O 1
ATOM 3117 N N . GLY A 1 386 ? -45.895 13.607 56.068 1.00 38.94 386 GLY A N 1
ATOM 3118 C CA . GLY A 1 386 ? -45.025 13.986 54.863 1.00 38.94 386 GLY A CA 1
ATOM 3119 C C . GLY A 1 386 ? -45.495 13.353 53.482 1.00 38.94 386 GLY A C 1
ATOM 3120 O O . GLY A 1 386 ? -46.537 12.711 53.548 1.00 38.94 386 GLY A O 1
ATOM 3121 N N . ILE A 1 387 ? -44.916 13.377 52.229 1.00 41.12 387 ILE A N 1
ATOM 3122 C CA . ILE A 1 387 ? -43.750 13.993 51.466 1.00 41.12 387 ILE A CA 1
ATOM 3123 C C . ILE A 1 387 ? -43.930 13.905 49.860 1.00 41.12 387 ILE A C 1
ATOM 3125 O O . ILE A 1 387 ? -45.080 13.786 49.453 1.00 41.12 387 ILE A O 1
ATOM 3129 N N . ILE A 1 388 ? -42.922 14.045 48.931 1.00 42.78 388 ILE A N 1
ATOM 3130 C CA . ILE A 1 388 ? -43.003 14.514 47.473 1.00 42.78 388 ILE A CA 1
ATOM 3131 C C . ILE A 1 388 ? -42.247 13.674 46.362 1.00 42.78 388 ILE A C 1
ATOM 3133 O O . ILE A 1 388 ? -41.209 13.099 46.679 1.00 42.78 388 ILE A O 1
ATOM 3137 N N . ALA A 1 389 ? -42.654 13.722 45.055 1.00 42.41 389 ALA A N 1
ATOM 3138 C CA . ALA A 1 389 ? -41.795 13.544 43.827 1.00 42.41 389 ALA A CA 1
ATOM 3139 C C . ALA A 1 389 ? -42.386 14.128 42.483 1.00 42.41 389 ALA A C 1
A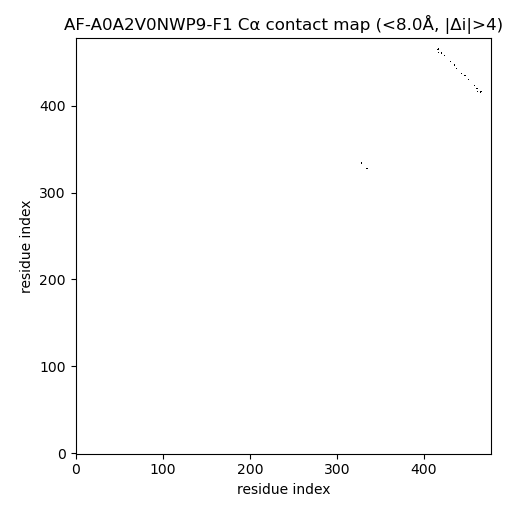TOM 3141 O O . ALA A 1 389 ? -43.604 14.163 42.335 1.00 42.41 389 ALA A O 1
ATOM 3142 N N . GLU A 1 390 ? -41.557 14.521 41.483 1.00 40.69 390 GLU A N 1
ATOM 3143 C CA . GLU A 1 390 ? -41.939 15.053 40.129 1.00 40.69 390 GLU A CA 1
ATOM 3144 C C . GLU A 1 390 ? -41.072 14.493 38.957 1.00 40.69 390 GLU A C 1
ATOM 3146 O O . GLU A 1 390 ? -39.962 14.020 39.191 1.00 40.69 390 GLU A O 1
ATOM 3151 N N . THR A 1 391 ? -41.513 14.617 37.684 1.00 42.44 391 THR A N 1
ATOM 3152 C CA . THR A 1 391 ? -40.696 14.369 36.456 1.00 42.44 391 THR A CA 1
ATOM 3153 C C . THR A 1 391 ? -41.035 15.320 35.282 1.00 42.44 391 THR A C 1
ATOM 3155 O O . THR A 1 391 ? -42.138 15.859 35.215 1.00 42.44 391 THR A O 1
ATOM 3158 N N . ARG A 1 392 ? -40.098 15.535 34.334 1.00 41.59 392 ARG A N 1
ATOM 3159 C CA . ARG A 1 392 ? -40.270 16.372 33.115 1.00 41.59 392 ARG A CA 1
ATOM 3160 C C . ARG A 1 392 ? -39.734 15.692 31.841 1.00 41.59 392 ARG A C 1
ATOM 3162 O O . ARG A 1 392 ? -38.876 14.821 31.915 1.00 41.59 392 ARG A O 1
ATOM 3169 N N . VAL A 1 393 ? -40.223 16.133 30.675 1.00 41.19 393 VAL A N 1
ATOM 3170 C CA . VAL A 1 393 ? -39.940 15.565 29.336 1.00 41.19 393 VAL A CA 1
ATOM 3171 C C . VAL A 1 393 ? -39.004 16.470 28.515 1.00 41.19 393 VAL A C 1
ATOM 3173 O O . VAL A 1 393 ? -39.092 17.693 28.601 1.00 41.19 393 VAL A O 1
ATOM 3176 N N . PHE A 1 394 ? -38.133 15.869 27.694 1.00 35.12 394 PHE A N 1
ATOM 3177 C CA . PHE A 1 394 ? -37.175 16.552 26.807 1.00 35.12 394 PHE A CA 1
ATOM 3178 C C . PHE A 1 394 ? -37.658 16.603 25.342 1.00 35.12 394 PHE A C 1
ATOM 3180 O O . PHE A 1 394 ? -38.445 15.757 24.919 1.00 35.12 394 PHE A O 1
ATOM 3187 N N . LYS A 1 395 ? -37.184 17.578 24.548 1.00 42.28 395 LYS A N 1
ATOM 3188 C CA . LYS A 1 395 ? -37.606 17.779 23.145 1.00 42.28 395 LYS A CA 1
ATOM 3189 C C . LYS A 1 395 ? -36.487 18.433 22.304 1.00 42.28 395 LYS A C 1
ATOM 3191 O O . LYS A 1 395 ? -35.972 19.459 22.743 1.00 42.28 395 LYS A O 1
ATOM 3196 N N . PRO A 1 396 ? -36.103 17.892 21.130 1.00 46.22 396 PRO A N 1
ATOM 3197 C CA . PRO A 1 396 ? -35.071 18.480 20.272 1.00 46.22 396 PRO A CA 1
ATOM 3198 C C . PRO A 1 396 ? -35.647 19.434 19.208 1.00 46.22 396 PRO A C 1
ATOM 3200 O O . PRO A 1 396 ? -36.780 19.265 18.758 1.00 46.22 396 PRO A O 1
ATOM 3203 N N . CYS A 1 397 ? -34.830 20.390 18.753 1.00 35.44 397 CYS A N 1
ATOM 3204 C CA . CYS A 1 397 ? -35.120 21.274 17.618 1.00 35.44 397 CYS A CA 1
ATOM 3205 C C . CYS A 1 397 ? -34.098 21.053 16.492 1.00 35.44 397 CYS A C 1
ATOM 3207 O O . CYS A 1 397 ? -32.902 20.945 16.758 1.00 35.44 397 CYS A O 1
ATOM 3209 N N . GLY A 1 398 ? -34.560 21.011 15.239 1.00 39.31 398 GLY A N 1
ATOM 3210 C CA . GLY A 1 398 ? -33.688 20.962 14.060 1.00 39.31 398 GLY A CA 1
ATOM 3211 C C . GLY A 1 398 ? -33.126 22.339 13.686 1.00 39.31 398 GLY A C 1
ATOM 3212 O O . GLY A 1 398 ? -33.718 23.366 14.015 1.00 39.31 398 GLY A O 1
ATOM 3213 N N . ARG A 1 399 ? -31.995 22.361 12.969 1.00 38.62 399 ARG A N 1
ATOM 3214 C CA . ARG A 1 399 ? -31.333 23.580 12.472 1.00 38.62 399 ARG A CA 1
ATOM 3215 C C . ARG A 1 399 ? -31.133 23.463 10.958 1.00 38.62 399 ARG A C 1
ATOM 3217 O O . ARG A 1 399 ? -30.698 22.416 10.489 1.00 38.62 399 ARG A O 1
ATOM 3224 N N . ALA A 1 400 ? -31.474 24.508 10.205 1.00 42.00 400 ALA A N 1
ATOM 3225 C CA . ALA A 1 400 ? -31.302 24.533 8.750 1.00 42.00 400 ALA A CA 1
ATOM 3226 C C . ALA A 1 400 ? -29.822 24.707 8.355 1.00 42.00 400 ALA A C 1
ATOM 3228 O O . ALA A 1 400 ? -29.054 25.328 9.092 1.00 42.00 400 ALA A O 1
ATOM 3229 N N . GLY A 1 401 ? -29.436 24.157 7.199 1.00 36.53 401 GLY A N 1
ATOM 3230 C CA . GLY A 1 401 ? -28.087 24.294 6.636 1.00 36.53 401 GLY A CA 1
ATOM 3231 C C . GLY A 1 401 ? -27.919 25.554 5.768 1.00 36.53 401 GLY A C 1
ATOM 3232 O O . GLY A 1 401 ? -28.911 26.037 5.217 1.00 36.53 401 GLY A O 1
ATOM 3233 N N . PRO A 1 402 ? -26.690 26.091 5.640 1.00 47.72 402 PRO A N 1
ATOM 3234 C CA . PRO A 1 402 ? -26.389 27.241 4.786 1.00 47.72 402 PRO A CA 1
ATOM 3235 C C . PRO A 1 402 ? -26.349 26.881 3.289 1.00 47.72 402 PRO A C 1
ATOM 3237 O O . PRO A 1 402 ? -26.259 25.713 2.910 1.00 47.72 402 PRO A O 1
ATOM 3240 N N . ALA A 1 403 ? -26.405 27.907 2.436 1.00 48.31 403 ALA A N 1
ATOM 3241 C CA . ALA A 1 403 ? -26.312 27.786 0.980 1.00 48.31 403 ALA A CA 1
ATOM 3242 C C . ALA A 1 403 ? -24.865 27.508 0.500 1.00 48.31 403 ALA A C 1
ATOM 3244 O O . ALA A 1 403 ? -23.916 27.877 1.194 1.00 48.31 403 ALA A O 1
ATOM 3245 N N . PRO A 1 404 ? -24.668 26.876 -0.677 1.00 48.44 404 PRO A N 1
ATOM 3246 C CA . PRO A 1 404 ? -23.336 26.548 -1.189 1.00 48.44 404 PRO A CA 1
ATOM 3247 C C . PRO A 1 404 ? -22.554 27.792 -1.674 1.00 48.44 404 PRO A C 1
ATOM 3249 O O . PRO A 1 404 ? -23.140 28.653 -2.336 1.00 48.44 404 PRO A O 1
ATOM 3252 N N . PRO A 1 405 ? -21.234 27.882 -1.406 1.00 50.28 405 PRO A N 1
ATOM 3253 C CA . PRO A 1 405 ? -20.385 28.991 -1.852 1.00 50.28 405 PRO A CA 1
ATOM 3254 C C . PRO A 1 405 ? -20.056 28.932 -3.356 1.00 50.28 405 PRO A C 1
ATOM 3256 O O . PRO A 1 405 ? -20.165 27.891 -4.004 1.00 50.28 405 PRO A O 1
ATOM 3259 N N . SER A 1 406 ? -19.628 30.063 -3.933 1.00 54.84 406 SER A N 1
ATOM 3260 C CA . SER A 1 406 ? -19.344 30.171 -5.373 1.00 54.84 406 SER A CA 1
ATOM 3261 C C . SER A 1 406 ? -18.028 29.474 -5.782 1.00 54.84 406 SER A C 1
ATOM 3263 O O . SER A 1 406 ? -16.990 29.766 -5.181 1.00 54.84 406 SER A O 1
ATOM 3265 N N . PRO A 1 407 ? -17.999 28.671 -6.864 1.00 57.78 407 PRO A N 1
ATOM 3266 C CA . PRO A 1 407 ? -16.894 27.747 -7.173 1.00 57.78 407 PRO A CA 1
ATOM 3267 C C . PRO A 1 407 ? -15.620 28.384 -7.767 1.00 57.78 407 PRO A C 1
ATOM 3269 O O . PRO A 1 407 ? -14.721 27.671 -8.198 1.00 57.78 407 PRO A O 1
ATOM 3272 N N . VAL A 1 408 ? -15.528 29.717 -7.856 1.00 59.75 408 VAL A N 1
ATOM 3273 C CA . VAL A 1 408 ? -14.442 30.403 -8.595 1.00 59.75 408 VAL A CA 1
ATOM 3274 C C . VAL A 1 408 ? -13.280 30.846 -7.690 1.00 59.75 408 VAL A C 1
ATOM 3276 O O . VAL A 1 408 ? -12.167 31.034 -8.181 1.00 59.75 408 VAL A O 1
ATOM 3279 N N . ARG A 1 409 ? -13.503 31.004 -6.375 1.00 60.53 409 ARG A N 1
ATOM 3280 C CA . ARG A 1 409 ? -12.429 31.346 -5.417 1.00 60.53 409 ARG A CA 1
ATOM 3281 C C . ARG A 1 409 ? -11.659 30.109 -4.938 1.00 60.53 409 ARG A C 1
ATOM 3283 O O . ARG A 1 409 ? -10.429 30.136 -4.983 1.00 60.53 409 ARG A O 1
ATOM 3290 N N . SER A 1 410 ? -12.360 29.025 -4.586 1.00 68.06 410 SER A N 1
ATOM 3291 C CA . SER A 1 410 ? -11.741 27.819 -4.012 1.00 68.06 410 SER A CA 1
ATOM 3292 C C . SER A 1 410 ? -10.668 27.227 -4.931 1.00 68.06 410 SER A C 1
ATOM 3294 O O . SER A 1 410 ? -9.546 27.030 -4.487 1.00 68.06 410 SER A O 1
ATOM 3296 N N . ALA A 1 411 ? -10.930 27.106 -6.237 1.00 78.81 411 ALA A N 1
ATOM 3297 C CA . ALA A 1 411 ? -10.003 26.512 -7.207 1.00 78.81 411 ALA A CA 1
ATOM 3298 C C . ALA A 1 411 ? -8.594 27.153 -7.255 1.00 78.81 411 ALA A C 1
ATOM 3300 O O . ALA A 1 411 ? -7.637 26.495 -7.658 1.00 78.81 411 ALA A O 1
ATOM 3301 N N . ARG A 1 412 ? -8.431 28.425 -6.848 1.00 81.12 412 ARG A N 1
ATOM 3302 C CA . ARG A 1 412 ? -7.098 29.052 -6.716 1.00 81.12 412 ARG A CA 1
ATOM 3303 C C . ARG A 1 412 ? -6.422 28.709 -5.389 1.00 81.12 412 ARG A C 1
ATOM 3305 O O . ARG A 1 412 ? -5.224 28.454 -5.376 1.00 81.12 412 ARG A O 1
ATOM 3312 N N . GLN A 1 413 ? -7.184 28.675 -4.301 1.00 80.44 413 GLN A N 1
ATOM 3313 C CA . GLN A 1 413 ? -6.693 28.332 -2.963 1.00 80.44 413 GLN A CA 1
ATOM 3314 C C . GLN A 1 413 ? -6.382 26.830 -2.857 1.00 80.44 413 GLN A C 1
ATOM 3316 O O . GLN A 1 413 ? -5.359 26.456 -2.294 1.00 80.44 413 GLN A O 1
ATOM 3321 N N . GLU A 1 414 ? -7.183 25.979 -3.503 1.00 84.12 414 GLU A N 1
ATOM 3322 C CA . GLU A 1 414 ? -6.910 24.558 -3.733 1.00 84.12 414 GLU A CA 1
ATOM 3323 C C . GLU A 1 414 ? -5.586 24.358 -4.485 1.00 84.12 414 GLU A C 1
ATOM 3325 O O . GLU A 1 414 ? -4.787 23.522 -4.078 1.00 84.12 414 GLU A O 1
ATOM 3330 N N . ALA A 1 415 ? -5.308 25.147 -5.531 1.00 88.88 415 ALA A N 1
ATOM 3331 C CA . ALA A 1 415 ? -4.049 25.072 -6.278 1.00 88.88 415 ALA A CA 1
ATOM 3332 C C . ALA A 1 415 ? -2.834 25.576 -5.469 1.00 88.88 415 ALA A C 1
ATOM 3334 O O . ALA A 1 415 ? -1.761 24.974 -5.534 1.00 88.88 415 ALA A O 1
ATOM 3335 N N . GLU A 1 416 ? -2.983 26.642 -4.673 1.00 89.44 416 GLU A N 1
ATOM 3336 C CA . GLU A 1 416 ? -1.935 27.091 -3.741 1.00 89.44 416 GLU A CA 1
ATOM 3337 C C . GLU A 1 416 ? -1.662 26.042 -2.650 1.00 89.44 416 GLU A C 1
ATOM 3339 O O . GLU A 1 416 ? -0.504 25.738 -2.364 1.00 89.44 416 GLU A O 1
ATOM 3344 N N . LEU A 1 417 ? -2.708 25.433 -2.086 1.00 91.62 417 LEU A N 1
ATOM 3345 C CA . LEU A 1 417 ? -2.594 24.394 -1.063 1.00 91.62 417 LEU A CA 1
ATOM 3346 C C . LEU A 1 417 ? -2.009 23.088 -1.626 1.00 91.62 417 LEU A C 1
ATOM 3348 O O . LEU A 1 417 ? -1.137 22.500 -0.990 1.00 91.62 417 LEU A O 1
ATOM 3352 N N . GLN A 1 418 ? -2.409 22.669 -2.832 1.00 91.88 418 GLN A N 1
ATOM 3353 C CA . GLN A 1 418 ? -1.791 21.551 -3.557 1.00 91.88 418 GLN A CA 1
ATOM 3354 C C . GLN A 1 418 ? -0.295 21.794 -3.757 1.00 91.88 418 GLN A C 1
ATOM 3356 O O . GLN A 1 418 ? 0.509 20.943 -3.387 1.00 91.88 418 GLN A O 1
ATOM 3361 N N . ARG A 1 419 ? 0.098 22.981 -4.235 1.00 94.69 419 ARG A N 1
ATOM 3362 C CA . ARG A 1 419 ? 1.511 23.337 -4.405 1.00 94.69 419 ARG A CA 1
ATOM 3363 C C . ARG A 1 419 ? 2.288 23.312 -3.081 1.00 94.69 419 ARG A C 1
ATOM 3365 O O . ARG A 1 419 ? 3.406 22.806 -3.046 1.00 94.69 419 ARG A O 1
ATOM 3372 N N . VAL A 1 420 ? 1.729 23.847 -1.992 1.00 93.19 420 VAL A N 1
ATOM 3373 C CA . VAL A 1 420 ? 2.388 23.816 -0.671 1.00 93.19 420 VAL A CA 1
ATOM 3374 C C . VAL A 1 420 ? 2.549 22.377 -0.161 1.00 93.19 420 VAL A C 1
ATOM 3376 O O . VAL A 1 420 ? 3.569 22.068 0.454 1.00 93.19 420 VAL A O 1
ATOM 3379 N N . LEU A 1 421 ? 1.596 21.485 -0.452 1.00 93.75 421 LEU A N 1
ATOM 3380 C CA . LEU A 1 421 ? 1.715 20.057 -0.148 1.00 93.75 421 LEU A CA 1
ATOM 3381 C C . LEU A 1 421 ? 2.766 19.360 -1.027 1.00 93.75 421 LEU A C 1
ATOM 3383 O O . LEU A 1 421 ? 3.556 18.587 -0.497 1.00 93.75 421 LEU A O 1
ATOM 3387 N N . GLU A 1 422 ? 2.834 19.649 -2.328 1.00 94.62 422 GLU A N 1
ATOM 3388 C CA . GLU A 1 422 ? 3.872 19.117 -3.227 1.00 94.62 422 GLU A CA 1
ATOM 3389 C C . GLU A 1 422 ? 5.282 19.545 -2.790 1.00 94.62 422 GLU A C 1
ATOM 3391 O O . GLU A 1 422 ? 6.172 18.701 -2.665 1.00 94.62 422 GLU A O 1
ATOM 3396 N N . GLU A 1 423 ? 5.482 20.832 -2.478 1.00 95.31 423 GLU A N 1
ATOM 3397 C CA . GLU A 1 423 ? 6.757 21.346 -1.958 1.00 95.31 423 GLU A CA 1
ATOM 3398 C C . GLU A 1 423 ? 7.155 20.691 -0.622 1.00 95.31 423 GLU A C 1
ATOM 3400 O O . GLU A 1 423 ? 8.344 20.544 -0.342 1.00 95.31 423 GLU A O 1
ATOM 3405 N N . GLU A 1 424 ? 6.191 20.287 0.210 1.00 96.69 424 GLU A N 1
ATOM 3406 C CA . GLU A 1 424 ? 6.472 19.625 1.487 1.00 96.69 424 GLU A CA 1
ATOM 3407 C C . GLU A 1 424 ? 6.666 18.105 1.351 1.00 96.69 424 GLU A C 1
ATOM 3409 O O . GLU A 1 424 ? 7.471 17.540 2.086 1.00 96.69 424 GLU A O 1
ATOM 3414 N N . ILE A 1 425 ? 6.025 17.447 0.377 1.00 94.88 425 ILE A N 1
ATOM 3415 C CA . ILE A 1 425 ? 6.292 16.041 0.020 1.00 94.88 425 ILE A CA 1
ATOM 3416 C C . ILE A 1 425 ? 7.735 15.880 -0.476 1.00 94.88 425 ILE A C 1
ATOM 3418 O O . ILE A 1 425 ? 8.416 14.936 -0.076 1.00 94.88 425 ILE A O 1
ATOM 3422 N N . VAL A 1 426 ? 8.227 16.816 -1.299 1.00 96.38 426 VAL A N 1
ATOM 3423 C CA . VAL A 1 426 ? 9.630 16.817 -1.750 1.00 96.38 426 VAL A CA 1
ATOM 3424 C C . VAL A 1 426 ? 10.582 16.973 -0.560 1.00 96.38 426 VAL A C 1
ATOM 3426 O O . VAL A 1 426 ? 11.484 16.151 -0.410 1.00 96.38 426 VAL A O 1
ATOM 3429 N N . ARG A 1 427 ? 10.342 17.941 0.340 1.00 95.44 427 ARG A N 1
ATOM 3430 C CA . ARG A 1 427 ? 11.160 18.097 1.559 1.00 95.44 427 ARG A CA 1
ATOM 3431 C C . ARG A 1 427 ? 11.120 16.868 2.456 1.00 95.44 427 ARG A C 1
ATOM 3433 O O . ARG A 1 427 ? 12.143 16.480 3.001 1.00 95.44 427 ARG A O 1
ATOM 3440 N N . GLU A 1 428 ? 9.965 16.233 2.622 1.00 96.50 428 GLU A N 1
ATOM 3441 C CA . GLU A 1 428 ? 9.857 15.032 3.450 1.00 96.50 428 GLU A CA 1
ATOM 3442 C C . GLU A 1 428 ? 10.689 13.868 2.877 1.00 96.50 428 GLU A C 1
ATOM 3444 O O . GLU A 1 428 ? 11.355 13.170 3.642 1.00 96.50 428 GLU A O 1
ATOM 3449 N N . MET A 1 429 ? 10.766 13.721 1.547 1.00 94.12 429 MET A N 1
ATOM 3450 C CA . MET A 1 429 ? 11.699 12.782 0.906 1.00 94.12 429 MET A CA 1
ATOM 3451 C C . MET A 1 429 ? 13.173 13.163 1.128 1.00 94.12 429 MET A C 1
ATOM 3453 O O . MET A 1 429 ? 13.989 12.285 1.407 1.00 94.12 429 MET A O 1
ATOM 3457 N N . GLU A 1 430 ? 13.526 14.450 1.048 1.00 96.44 430 GLU A N 1
ATOM 3458 C CA . GLU A 1 430 ? 14.885 14.940 1.349 1.00 96.44 430 GLU A CA 1
ATOM 3459 C C . GLU A 1 430 ? 15.275 14.650 2.814 1.00 96.44 430 GLU A C 1
ATOM 3461 O O . GLU A 1 430 ? 16.397 14.217 3.090 1.00 96.44 430 GLU A O 1
ATOM 3466 N N . ARG A 1 431 ? 14.331 14.794 3.756 1.00 97.00 431 ARG A N 1
ATOM 3467 C CA . ARG A 1 431 ? 14.508 14.429 5.173 1.00 97.00 431 ARG A CA 1
ATOM 3468 C C . ARG A 1 431 ? 14.683 12.929 5.371 1.00 97.00 431 ARG A C 1
ATOM 3470 O O . ARG A 1 431 ? 15.565 12.527 6.126 1.00 97.00 431 ARG A O 1
ATOM 3477 N N . GLU A 1 432 ? 13.869 12.093 4.724 1.00 95.88 432 GLU A N 1
ATOM 3478 C CA . GLU A 1 432 ? 14.031 10.633 4.789 1.00 95.88 432 GLU A CA 1
ATOM 3479 C C . GLU A 1 432 ? 15.394 10.199 4.236 1.00 95.88 432 GLU A C 1
ATOM 3481 O O . GLU A 1 432 ? 16.064 9.369 4.857 1.00 95.88 432 GLU A O 1
ATOM 3486 N N . GLN A 1 433 ? 15.849 10.809 3.135 1.00 96.94 433 GLN A N 1
ATOM 3487 C CA . GLN A 1 433 ? 17.183 10.569 2.590 1.00 96.94 433 GLN A CA 1
ATOM 3488 C C . GLN A 1 433 ? 18.273 10.980 3.593 1.00 96.94 433 GLN A C 1
ATOM 3490 O O . GLN A 1 433 ? 19.114 10.147 3.935 1.00 96.94 433 GLN A O 1
ATOM 3495 N N . ALA A 1 434 ? 18.213 12.187 4.164 1.00 94.62 434 ALA A N 1
ATOM 3496 C CA . ALA A 1 434 ? 19.169 12.646 5.177 1.00 94.62 434 ALA A CA 1
ATOM 3497 C C . ALA A 1 434 ? 19.190 11.754 6.441 1.00 94.62 434 ALA A C 1
ATOM 3499 O O . ALA A 1 434 ? 20.258 11.441 6.966 1.00 94.62 434 ALA A O 1
ATOM 3500 N N . LEU A 1 435 ? 18.031 11.261 6.901 1.00 96.44 435 LEU A N 1
ATOM 3501 C CA . LEU A 1 435 ? 17.930 10.295 8.011 1.00 96.44 435 LEU A CA 1
ATOM 3502 C C . LEU A 1 435 ? 18.455 8.888 7.675 1.00 96.44 435 LEU A C 1
ATOM 3504 O O . LEU A 1 435 ? 18.564 8.066 8.596 1.00 96.44 435 LEU A O 1
ATOM 3508 N N . SER A 1 436 ? 18.708 8.600 6.394 1.00 94.50 436 SER A N 1
ATOM 3509 C CA . SER A 1 436 ? 19.286 7.344 5.898 1.00 94.50 436 SER A CA 1
ATOM 3510 C C . SER A 1 436 ? 20.784 7.445 5.589 1.00 94.50 436 SER A C 1
ATOM 3512 O O . SER A 1 436 ? 21.483 6.436 5.667 1.00 94.50 436 SER A O 1
ATOM 3514 N N . GLU A 1 437 ? 21.274 8.648 5.275 1.00 95.81 437 GLU A N 1
ATOM 3515 C CA . GLU A 1 437 ? 22.684 8.922 4.979 1.00 95.81 437 GLU A CA 1
ATOM 3516 C C . GLU A 1 437 ? 23.520 9.197 6.239 1.00 95.81 437 GLU A C 1
ATOM 3518 O O . GLU A 1 437 ? 24.714 8.911 6.229 1.00 95.81 437 GLU A O 1
ATOM 3523 N N . GLU A 1 438 ? 22.917 9.698 7.326 1.00 95.88 438 GLU A N 1
ATOM 3524 C CA . GLU A 1 438 ? 23.609 10.026 8.584 1.00 95.88 438 GLU A CA 1
ATOM 3525 C C . GLU A 1 438 ? 23.768 8.800 9.520 1.00 95.88 438 GLU A C 1
ATOM 3527 O O . GLU A 1 438 ? 22.769 8.328 10.083 1.00 95.88 438 GLU A O 1
ATOM 3532 N N . PRO A 1 439 ? 24.995 8.271 9.732 1.00 78.81 439 PRO A N 1
ATOM 3533 C CA . PRO A 1 439 ? 25.218 7.093 10.567 1.00 78.81 439 PRO A CA 1
ATOM 3534 C C . PRO A 1 439 ? 25.344 7.396 12.069 1.00 78.81 439 PRO A C 1
ATOM 3536 O O . PRO A 1 439 ? 25.161 6.475 12.868 1.00 78.81 439 PRO A O 1
ATOM 3539 N N . ASP A 1 440 ? 25.678 8.628 12.483 1.00 95.12 440 ASP A N 1
ATOM 3540 C CA . ASP A 1 440 ? 25.817 8.948 13.909 1.00 95.12 440 ASP A CA 1
ATOM 3541 C C . ASP A 1 440 ? 24.452 9.160 14.579 1.00 95.12 440 ASP A C 1
ATOM 3543 O O . ASP A 1 440 ? 23.592 9.912 14.119 1.00 95.12 440 ASP A O 1
ATOM 3547 N N . HIS A 1 441 ? 24.268 8.523 15.734 1.00 92.44 441 HIS A N 1
ATOM 3548 C CA . HIS A 1 441 ? 23.045 8.606 16.516 1.00 92.44 441 HIS A CA 1
ATOM 3549 C C . HIS A 1 441 ? 22.795 10.018 17.074 1.00 92.44 441 HIS A C 1
ATOM 3551 O O . HIS A 1 441 ? 21.645 10.463 17.096 1.00 92.44 441 HIS A O 1
ATOM 3557 N N . GLU A 1 442 ? 23.828 10.749 17.514 1.00 93.50 442 GLU A N 1
ATOM 3558 C CA . GLU A 1 442 ? 23.629 12.113 18.030 1.00 93.50 442 GLU A CA 1
ATOM 3559 C C . GLU A 1 442 ? 23.438 13.144 16.908 1.00 93.50 442 GLU A C 1
ATOM 3561 O O . GLU A 1 442 ? 22.617 14.049 17.071 1.00 93.50 442 GLU A O 1
ATOM 3566 N N . ALA A 1 443 ? 24.094 12.993 15.755 1.00 92.06 443 ALA A N 1
ATOM 3567 C CA . ALA A 1 443 ? 23.790 13.765 14.549 1.00 92.06 443 ALA A CA 1
ATOM 3568 C C . ALA A 1 443 ? 22.345 13.524 14.071 1.00 92.06 443 ALA A C 1
ATOM 3570 O O . ALA A 1 443 ? 21.558 14.469 13.971 1.00 92.06 443 ALA A O 1
ATOM 3571 N N . ARG A 1 444 ? 21.930 12.261 13.914 1.00 95.44 444 ARG A N 1
ATOM 3572 C CA . ARG A 1 444 ? 20.561 11.876 13.520 1.00 95.44 444 ARG A CA 1
ATOM 3573 C C . ARG A 1 444 ? 19.490 12.402 14.484 1.00 95.44 444 ARG A C 1
ATOM 3575 O O . ARG A 1 444 ? 18.416 12.823 14.063 1.00 95.44 444 ARG A O 1
ATOM 3582 N N . LYS A 1 445 ? 19.791 12.454 15.782 1.00 95.81 445 LYS A N 1
ATOM 3583 C CA . LYS A 1 445 ? 18.933 13.033 16.833 1.00 95.81 445 LYS A CA 1
ATOM 3584 C C . LYS A 1 445 ? 18.855 14.568 16.794 1.00 95.81 445 LYS A C 1
ATOM 3586 O O . LYS A 1 445 ? 17.876 15.123 17.295 1.00 95.81 445 LYS A O 1
ATOM 3591 N N . ARG A 1 446 ? 19.834 15.261 16.197 1.00 96.75 446 ARG A N 1
ATOM 3592 C CA . ARG A 1 446 ? 19.750 16.703 15.880 1.00 96.75 446 ARG A CA 1
ATOM 3593 C C . ARG A 1 446 ? 18.891 16.932 14.638 1.00 96.75 446 ARG A C 1
ATOM 3595 O O . ARG A 1 446 ? 17.960 17.730 14.719 1.00 96.75 446 ARG A O 1
ATOM 3602 N N . LEU A 1 447 ? 19.113 16.156 13.573 1.00 96.50 447 LEU A N 1
ATOM 3603 C CA . LEU A 1 447 ? 18.283 16.181 12.360 1.00 96.50 447 LEU A CA 1
ATOM 3604 C C . LEU A 1 447 ? 16.798 15.966 12.693 1.00 96.50 447 LEU A C 1
ATOM 3606 O O . LEU A 1 447 ? 15.957 16.765 12.303 1.00 96.50 447 LEU A O 1
ATOM 3610 N N . LEU A 1 448 ? 16.466 14.970 13.525 1.00 95.62 448 LEU A N 1
ATOM 3611 C CA . LEU A 1 448 ? 15.085 14.722 13.970 1.00 95.62 448 LEU A CA 1
ATOM 3612 C C . LEU A 1 448 ? 14.431 15.896 14.728 1.00 95.62 448 LEU A C 1
ATOM 3614 O O . LEU A 1 448 ? 13.205 15.988 14.736 1.00 95.62 448 LEU A O 1
ATOM 3618 N N . ARG A 1 449 ? 15.208 16.790 15.359 1.00 96.25 449 ARG A N 1
ATOM 3619 C CA . ARG A 1 449 ? 14.682 18.017 15.989 1.00 96.25 449 ARG A CA 1
ATOM 3620 C C . ARG A 1 449 ? 14.451 19.114 14.957 1.00 96.25 449 ARG A C 1
ATOM 3622 O O . ARG A 1 449 ? 13.361 19.669 14.915 1.00 96.25 449 ARG A O 1
ATOM 3629 N N . GLN A 1 450 ? 15.426 19.343 14.079 1.00 96.75 450 GLN A N 1
ATOM 3630 C CA . GLN A 1 450 ? 15.311 20.300 12.973 1.00 96.75 450 GLN A CA 1
ATOM 3631 C C . GLN A 1 450 ? 14.114 19.951 12.073 1.00 96.75 450 GLN A C 1
ATOM 3633 O O . GLN A 1 450 ? 13.289 20.804 11.772 1.00 96.75 450 GLN A O 1
ATOM 3638 N N . PHE A 1 451 ? 13.925 18.670 11.757 1.00 97.62 451 PHE A N 1
ATOM 3639 C CA . PHE A 1 451 ? 12.788 18.186 10.973 1.00 97.62 451 PHE A CA 1
ATOM 3640 C C . PHE A 1 451 ? 11.448 18.262 11.721 1.00 97.62 451 PHE A C 1
ATOM 3642 O O . PHE A 1 451 ? 10.404 18.365 11.082 1.00 97.62 451 PHE A O 1
ATOM 3649 N N . ALA A 1 452 ? 11.437 18.259 13.059 1.00 95.44 452 ALA A N 1
ATOM 3650 C CA . ALA A 1 452 ? 10.227 18.568 13.822 1.00 95.44 452 ALA A CA 1
ATOM 3651 C C . ALA A 1 452 ? 9.884 20.067 13.730 1.00 95.44 452 ALA A C 1
ATOM 3653 O O . ALA A 1 452 ? 8.742 20.410 13.431 1.00 95.44 452 ALA A O 1
ATOM 3654 N N . GLU A 1 453 ? 10.873 20.947 13.906 1.00 96.25 453 GLU A N 1
ATOM 3655 C CA . GLU A 1 453 ? 10.726 22.405 13.776 1.00 96.25 453 GLU A CA 1
ATOM 3656 C C . GLU A 1 453 ? 10.264 22.805 12.360 1.00 96.25 453 GLU A C 1
ATOM 3658 O O . GLU A 1 453 ? 9.313 23.576 12.207 1.00 96.25 453 GLU A O 1
ATOM 3663 N N . GLU A 1 454 ? 10.851 22.215 11.314 1.00 95.50 454 GLU A N 1
ATOM 3664 C CA . GLU A 1 454 ? 10.427 22.416 9.925 1.00 95.50 454 GLU A CA 1
ATOM 3665 C C . GLU A 1 454 ? 9.000 21.920 9.651 1.00 95.50 454 GLU A C 1
ATOM 3667 O O . GLU A 1 454 ? 8.241 22.610 8.969 1.00 95.50 454 GLU A O 1
ATOM 3672 N N . ARG A 1 455 ? 8.612 20.746 10.172 1.00 96.19 455 ARG A N 1
ATOM 3673 C CA . ARG A 1 455 ? 7.250 20.211 10.000 1.00 96.19 455 ARG A CA 1
ATOM 3674 C C . ARG A 1 455 ? 6.208 21.078 10.710 1.00 96.19 455 ARG A C 1
ATOM 3676 O O . ARG A 1 455 ? 5.124 21.266 10.162 1.00 96.19 455 ARG A O 1
ATOM 3683 N N . GLU A 1 456 ? 6.512 21.655 11.875 1.00 95.12 456 GLU A N 1
ATOM 3684 C CA . GLU A 1 456 ? 5.626 22.651 12.498 1.00 95.12 456 GLU A CA 1
ATOM 3685 C C . GLU A 1 456 ? 5.558 23.947 11.671 1.00 95.12 456 GLU A C 1
ATOM 3687 O O . GLU A 1 456 ? 4.467 24.469 11.441 1.00 95.12 456 GLU A O 1
ATOM 3692 N N . ALA A 1 457 ? 6.676 24.420 11.108 1.00 93.94 457 ALA A N 1
ATOM 3693 C CA . ALA A 1 457 ? 6.673 25.553 10.176 1.00 93.94 457 ALA A CA 1
ATOM 3694 C C . ALA A 1 457 ? 5.922 25.252 8.857 1.00 93.94 457 ALA A C 1
ATOM 3696 O O . ALA A 1 457 ? 5.343 26.148 8.238 1.00 93.94 457 ALA A O 1
ATOM 3697 N N . ALA A 1 458 ? 5.894 23.998 8.401 1.00 92.94 458 ALA A N 1
ATOM 3698 C CA . ALA A 1 458 ? 5.083 23.554 7.269 1.00 92.94 458 ALA A CA 1
ATOM 3699 C C . ALA A 1 458 ? 3.587 23.519 7.604 1.00 92.94 458 ALA A C 1
ATOM 3701 O O . ALA A 1 458 ? 2.793 24.112 6.874 1.00 92.94 458 ALA A O 1
ATOM 3702 N N . LYS A 1 459 ? 3.205 22.930 8.746 1.00 95.25 459 LYS A N 1
ATOM 3703 C CA . LYS A 1 459 ? 1.827 22.978 9.263 1.00 95.25 459 LYS A CA 1
ATOM 3704 C C . LYS A 1 459 ? 1.336 24.415 9.408 1.00 95.25 459 LYS A C 1
ATOM 3706 O O . LYS A 1 459 ? 0.240 24.716 8.954 1.00 95.25 459 LYS A O 1
ATOM 3711 N N . ALA A 1 460 ? 2.151 25.311 9.968 1.00 92.94 460 ALA A N 1
ATOM 3712 C CA . ALA A 1 460 ? 1.813 26.725 10.107 1.00 92.94 460 ALA A CA 1
ATOM 3713 C C . ALA A 1 460 ? 1.557 27.403 8.748 1.00 92.94 460 ALA A C 1
ATOM 3715 O O . ALA A 1 460 ? 0.604 28.168 8.622 1.00 92.94 460 ALA A O 1
ATOM 3716 N N . ARG A 1 461 ? 2.345 27.082 7.709 1.00 91.81 461 ARG A N 1
ATOM 3717 C CA . ARG A 1 461 ? 2.117 27.576 6.337 1.00 91.81 461 ARG A CA 1
ATOM 3718 C C . ARG A 1 461 ? 0.824 27.025 5.727 1.00 91.81 461 ARG A C 1
ATOM 3720 O O . ARG A 1 461 ? 0.055 27.803 5.175 1.00 91.81 461 ARG A O 1
ATOM 3727 N N . ILE A 1 462 ? 0.547 25.726 5.871 1.00 92.19 462 ILE A N 1
ATOM 3728 C CA . ILE A 1 462 ? -0.696 25.097 5.382 1.00 92.19 462 ILE A CA 1
ATOM 3729 C C . ILE A 1 462 ? -1.922 25.699 6.093 1.00 92.19 462 ILE A C 1
ATOM 3731 O O . ILE A 1 462 ? -2.892 26.086 5.443 1.00 92.19 462 ILE A O 1
ATOM 3735 N N . LEU A 1 463 ? -1.856 25.850 7.419 1.00 92.69 463 LEU A N 1
ATOM 3736 C CA . LEU A 1 463 ? -2.911 26.474 8.220 1.00 92.69 463 LEU A CA 1
ATOM 3737 C C . LEU A 1 463 ? -3.115 27.952 7.866 1.00 92.69 463 LEU A C 1
ATOM 3739 O O . LEU A 1 463 ? -4.257 28.391 7.847 1.00 92.69 463 LEU A O 1
ATOM 3743 N N . ALA A 1 464 ? -2.061 28.700 7.526 1.00 90.81 464 ALA A N 1
ATOM 3744 C CA . ALA A 1 464 ? -2.173 30.091 7.076 1.00 90.81 464 ALA A CA 1
ATOM 3745 C C . ALA A 1 464 ? -2.771 30.238 5.660 1.00 90.81 464 ALA A C 1
ATOM 3747 O O . ALA A 1 464 ? -3.367 31.269 5.353 1.00 90.81 464 ALA A O 1
ATOM 3748 N N . VAL A 1 465 ? -2.642 29.227 4.791 1.00 89.50 465 VAL A N 1
ATOM 3749 C CA . VAL A 1 465 ? -3.378 29.180 3.511 1.00 89.50 465 VAL A CA 1
ATOM 3750 C C . VAL A 1 465 ? -4.864 28.899 3.769 1.00 89.50 465 VAL A C 1
ATOM 3752 O O . VAL A 1 465 ? -5.715 29.580 3.202 1.00 89.50 465 VAL A O 1
ATOM 3755 N N . GLY A 1 466 ? -5.181 27.970 4.679 1.00 84.50 466 GLY A N 1
ATOM 3756 C CA . GLY A 1 466 ? -6.564 27.659 5.066 1.00 84.50 466 GLY A CA 1
ATOM 3757 C C . GLY A 1 466 ? -7.267 28.756 5.881 1.00 84.50 466 GLY A C 1
ATOM 3758 O O . GLY A 1 466 ? -8.456 28.994 5.687 1.00 84.50 466 GLY A O 1
ATOM 3759 N N . SER A 1 467 ? -6.566 29.480 6.761 1.00 85.44 467 SER A N 1
ATOM 3760 C CA . SER A 1 467 ? -7.176 30.551 7.567 1.00 85.44 467 SER A CA 1
ATOM 3761 C C . SER A 1 467 ? -7.598 31.741 6.708 1.00 85.44 467 SER A C 1
ATOM 3763 O O . SER A 1 467 ? -8.667 32.299 6.931 1.00 85.44 467 SER A O 1
ATOM 3765 N N . ARG A 1 468 ? -6.828 32.052 5.656 1.00 83.25 468 ARG A N 1
ATOM 3766 C CA . ARG A 1 468 ? -7.197 33.042 4.632 1.00 83.25 468 ARG A CA 1
ATOM 3767 C C . ARG A 1 468 ? -8.476 32.679 3.883 1.00 83.25 468 ARG A C 1
ATOM 3769 O O . ARG A 1 468 ? -9.145 33.571 3.374 1.00 83.25 468 ARG A O 1
ATOM 3776 N N . GLU A 1 469 ? -8.823 31.395 3.787 1.00 78.44 469 GLU A N 1
ATOM 3777 C CA . GLU A 1 469 ? -10.121 30.983 3.250 1.00 78.44 469 GLU A CA 1
ATOM 3778 C C . GLU A 1 469 ? -11.251 31.352 4.218 1.00 78.44 469 GLU A C 1
ATOM 3780 O O . GLU A 1 469 ? -12.223 31.972 3.799 1.00 78.44 469 GLU A O 1
ATOM 3785 N N . ALA A 1 470 ? -11.098 31.059 5.513 1.00 77.38 470 ALA A N 1
ATOM 3786 C CA . ALA A 1 470 ? -12.082 31.426 6.533 1.00 77.38 470 ALA A CA 1
ATOM 3787 C C . ALA A 1 470 ? -12.255 32.954 6.667 1.00 77.38 470 ALA A C 1
ATOM 3789 O O . ALA A 1 470 ? -13.382 33.438 6.747 1.00 77.38 470 ALA A O 1
ATOM 3790 N N . GLU A 1 471 ? -11.159 33.716 6.627 1.00 81.56 471 GLU A N 1
ATOM 3791 C CA . GLU A 1 471 ? -11.164 35.186 6.637 1.00 81.56 471 GLU A CA 1
ATOM 3792 C C . GLU A 1 471 ? -11.864 35.747 5.384 1.00 81.56 471 GLU A C 1
ATOM 3794 O O . GLU A 1 471 ? -12.811 36.522 5.502 1.00 81.56 471 GLU A O 1
ATOM 3799 N N . ALA A 1 472 ? -11.502 35.278 4.182 1.00 76.31 472 ALA A N 1
ATOM 3800 C CA . ALA A 1 472 ? -12.114 35.731 2.927 1.00 76.31 472 ALA A CA 1
ATOM 3801 C C . ALA A 1 472 ? -13.553 35.217 2.693 1.00 76.31 472 ALA A C 1
ATOM 3803 O O . ALA A 1 472 ? -14.233 35.706 1.784 1.00 76.31 472 ALA A O 1
ATOM 3804 N N . GLN A 1 473 ? -14.011 34.223 3.465 1.00 72.94 473 GLN A N 1
ATOM 3805 C CA . GLN A 1 473 ? -15.420 33.826 3.557 1.00 72.94 473 GLN A CA 1
ATOM 3806 C C . GLN A 1 473 ? -16.188 34.719 4.544 1.00 72.94 473 GLN A C 1
ATOM 3808 O O . GLN A 1 473 ? -17.318 35.094 4.240 1.00 72.94 473 GLN A O 1
ATOM 3813 N N . ALA A 1 474 ? -15.578 35.109 5.670 1.00 78.00 474 ALA A N 1
ATOM 3814 C CA . ALA A 1 474 ? -16.174 36.045 6.625 1.00 78.00 474 ALA A CA 1
ATOM 3815 C C . ALA A 1 474 ? -16.387 37.435 5.995 1.00 78.00 474 ALA A C 1
ATOM 3817 O O . ALA A 1 474 ? -17.519 37.915 5.977 1.00 78.00 474 ALA A O 1
ATOM 3818 N N . GLU A 1 475 ? -15.355 38.009 5.360 1.00 77.00 475 GLU A N 1
ATOM 3819 C CA . GLU A 1 475 ? -15.429 39.280 4.605 1.00 77.00 475 GLU A CA 1
ATOM 3820 C C . GLU A 1 475 ? -16.432 39.256 3.432 1.00 77.00 475 GLU A C 1
ATOM 3822 O O . GLU A 1 475 ? -16.788 40.301 2.896 1.00 77.00 475 GLU A O 1
ATOM 3827 N N . ALA A 1 476 ? -16.867 38.070 2.992 1.00 69.50 476 ALA A N 1
ATOM 3828 C CA . ALA A 1 476 ? -17.871 37.893 1.940 1.00 69.50 476 ALA A CA 1
ATOM 3829 C C . ALA A 1 476 ? -19.280 37.585 2.491 1.00 69.50 476 ALA A C 1
ATOM 3831 O O . ALA A 1 476 ? -20.173 37.232 1.717 1.00 69.50 476 ALA A O 1
ATOM 3832 N N . SER A 1 477 ? -19.463 37.673 3.814 1.00 68.75 477 SER A N 1
ATOM 3833 C CA . SER A 1 477 ? -20.723 37.406 4.523 1.00 68.75 477 SER A CA 1
ATOM 3834 C C . SER A 1 477 ? -21.247 38.587 5.357 1.00 68.75 477 SER A C 1
ATOM 3836 O O . SER A 1 477 ? -22.348 38.485 5.902 1.00 68.75 477 SER A O 1
ATOM 3838 N N . GLU A 1 478 ? -20.485 39.685 5.414 1.00 60.53 478 GLU A N 1
ATOM 3839 C CA . GLU A 1 478 ? -20.907 41.016 5.887 1.00 60.53 478 GLU A CA 1
ATOM 3840 C C . GLU A 1 478 ? -21.433 41.887 4.726 1.00 60.53 478 GLU A C 1
ATOM 3842 O O . GLU A 1 478 ? -22.389 42.657 4.976 1.00 60.53 478 GLU A O 1
#

Sequence (478 aa):
MEAPESFYENGEVCHSLGGIELSEGALSLRNVEAVLLTAQQQHLRHLRRLQNMRRQAELTVAMHSAWQEKQIAEERRRAQHEAELKQRQAERAAQSREVEERNAAAQEAAKRVQEMWRSAIAEKLDAAKDRTEQMLHQRSLLAEFHRVQTARIEARRRRTYANRERALEERRRALLEKEAQEIRHLEQQQELKLIQEEIKKEEEALASVRREDARQRAEAEAEERALYYALKAEQRDRQLAERKQDSEYQRAVRAEEARQRAAYNQQRAAHAAAIEEARRGHLAVRLEGKMAKVETIMGQREALVREVKHVQLCMARQEQRMRSALETMQRTGKWELPADILDTAAALEAAMANTFAPAAALSREASYSISGRSSPQPQRPATPPGIIAETRVFKPCGRAGPAPPSPVRSARQEAELQRVLEEEIVREMEREQALSEEPDHEARKRLLRQFAEEREAAKARILAVGSREAEAQAEASE

pLDDT: mean 75.44, std 18.33, range [35.12, 97.62]

Mean predicted aligned error: 23.19 Å

Solvent-accessible surface area (backbone atoms only — not comparable to full-atom values): 28630 Å² total; per-residue (Å²): 139,87,84,83,86,90,82,87,93,88,82,90,87,89,88,84,87,89,79,90,88,87,86,89,81,81,95,59,102,71,52,68,63,58,54,53,54,50,51,52,51,50,52,53,52,50,52,52,49,52,54,48,52,48,52,50,51,54,49,53,50,54,51,49,50,55,49,49,54,49,50,56,52,49,52,52,51,51,54,49,50,51,50,53,51,52,48,56,49,51,52,52,54,50,52,50,49,54,50,50,51,54,50,50,53,51,51,50,51,51,49,55,50,52,49,52,52,50,48,60,47,48,55,53,50,50,60,46,47,55,52,51,51,52,52,50,52,54,49,48,52,52,51,50,51,48,52,53,50,51,52,52,52,48,55,49,51,54,50,54,48,54,53,51,51,50,57,50,51,53,51,51,50,58,45,53,54,44,53,53,48,53,50,53,51,53,49,51,54,47,54,54,47,52,53,53,52,48,52,47,53,52,52,50,51,54,48,48,51,54,51,48,56,52,46,55,52,54,50,50,52,48,50,55,49,48,53,53,51,49,56,53,45,53,55,48,51,50,54,52,47,53,53,46,52,53,52,49,50,52,49,50,53,53,50,51,52,49,50,53,53,50,52,52,51,51,52,52,49,51,55,52,49,52,51,52,50,52,50,51,53,56,50,49,56,56,48,51,59,47,48,58,52,49,54,52,52,49,54,52,54,52,51,53,57,52,51,54,54,50,52,52,54,53,51,54,52,51,53,53,52,53,53,53,53,55,58,48,37,77,73,69,80,60,90,79,78,76,79,85,73,79,75,66,77,76,70,64,72,79,75,78,81,83,93,86,93,90,90,93,88,91,96,94,92,91,92,91,93,90,92,94,92,94,94,92,92,91,89,92,96,88,93,93,93,91,91,93,90,89,91,88,87,88,84,89,82,90,79,86,81,85,83,86,78,75,80,78,61,53,64,56,55,52,50,52,51,50,50,55,48,52,59,46,53,53,50,51,52,54,49,53,48,51,66,69,70,49,85,49,68,69,59,43,57,48,51,58,48,55,53,47,56,50,49,50,55,46,49,52,51,54,49,54,57,52,48,53,50,56,50,61,49,51,74,70,72,115